Protein AF-A0A960SXM2-F1 (afdb_monomer)

Solvent-accessible surface area (backbone atoms only — not comparable to full-atom values): 32686 Å² total; per-residue (Å²): 139,80,90,76,83,73,73,82,85,77,91,62,81,62,35,50,33,80,50,76,54,92,91,68,93,61,84,80,48,31,73,83,69,79,72,38,35,54,63,48,40,68,76,39,51,70,45,58,74,36,42,82,40,47,77,43,67,72,82,57,34,28,44,58,30,35,32,41,44,50,67,58,75,45,68,78,69,61,62,52,63,90,36,54,43,76,61,91,55,33,47,29,38,29,36,68,35,43,50,81,41,38,48,24,39,31,36,20,74,75,86,75,62,73,44,78,77,39,72,74,41,75,31,54,74,44,79,45,79,48,76,42,78,59,86,54,85,43,48,33,44,31,63,45,69,57,67,82,33,24,58,35,64,41,51,47,27,37,59,53,20,58,73,73,68,38,46,45,73,37,34,32,50,57,66,67,80,50,37,36,38,55,23,56,72,79,66,51,58,44,77,51,76,43,50,88,87,71,64,79,46,44,54,60,53,53,53,48,53,61,67,72,60,74,91,64,100,73,78,71,95,82,69,83,43,29,82,33,43,78,51,66,70,81,58,30,34,37,56,25,58,76,47,51,38,23,49,81,36,53,38,52,30,38,38,39,38,33,31,26,32,29,34,60,74,39,35,79,70,68,36,59,55,40,69,26,71,45,57,36,51,45,34,52,50,0,33,28,36,78,31,23,29,27,44,14,20,41,62,21,18,11,46,51,15,30,42,48,16,42,53,29,82,76,33,42,20,41,37,77,56,68,65,79,56,35,65,50,74,73,77,80,82,81,62,60,58,92,65,32,26,52,49,88,47,52,54,28,54,49,42,48,40,42,77,44,53,29,39,31,33,36,19,28,78,60,24,55,41,42,59,81,62,54,60,42,67,40,43,34,65,69,50,71,38,38,70,50,27,28,53,50,47,56,49,46,53,65,70,32,56,94,41,30,34,37,31,42,46,26,31,66,45,38,36,76,61,29,64,58,52,31,34,75,59,71,40,42,61,94,84,71,66,93,84,87,88,86,62,66,35,96,35,47,44,87,63,43,74,73,58,90,91,56,72,91,41,77,68,50,32,43,55,50,24,37,40,44,31,21,44,35,56,46,24,53,24,49,39,27,38,56,51,32,34,50,72,72,69,46,38,67,30,23,39,38,35,44,34,34,37,15,6,26,73,46,88,72,7,42,73,23,82,39,65,52,0,18,27,16,41,37,34,41,27,32,63,78,34,31,56,57,37,78,34,72,48,62,46,44,37,32,21,48,40,40,24,52,27,56,64,39,66,39,80,72,52,72,85,51,83,30,52,55,47,55,53,40,39,50,61,78,33,76,59,61,85,96,57,74,64,50,68,32,41,36,51,66,56,33,36,34,44,30,42,27,60,70,81,56,77,49,74,48,79,76,48,77,45,89,92,100

pLDDT: mean 77.49, std 17.14, range [23.62, 98.75]

Mean predicted aligned error: 14.3 Å

Foldseek 3Di:
DDDDDDDPDDPFPPFKAKDADPPDDDCPFPVVPPLFGPVLCVVCVVLVVQQQDQQCPLPDGSVVCRNRVHDSNDNPRDFPCVQFDDDPQKTKGKGFADQQWWKWKWKDQPVPDIDTPGDTDRTHGGMDMDMDRNPDNIMIIDITIPQQFQLAAAQHTPVNCVVLVADSNALQRCPQLDGCNLCVVVVHRSNDQDDPPPQSHGPSVLVLLVVLDDPDPDDDSPDQGQQPQQCPLPHGPVNCSVQLFDSNFLAQAEEEAAEAAAFQAAVCLVFWQFHQVLVNVLLQQFEWENAEWFQFLAQALRLLCLFQLHHSVQQQVFHFDDQQAWPPPRPDQPQPCVNGAGDSSGQTNQSNCVSSQAQEEEEDGPRHDRSVSRHHPGYHYACLALVRLLVVLVVSCVVCPPHRYYYHYYHHPPAPPLVVSLVSHVLDDPVDDDDDPDHSASGDLVRGDQPPVDDSDSVSSVSVSSRSRRVNSSSNNSNSNLVSCVVVVNQQNYKYWYKYSWAHPDPCARLHPDSRSIHMIIIIHHTLFDGNHYAHFHAYSSQNSQQVCSNRVHDDHPPSVYHHCSCVRNVVDSYDPPDQWDKHFHRDQFTKIWIDSSPDIDIDGDGGDPPD

Secondary structure (DSSP, 8-state):
-----PPPP--S-------PPTT---TTT-TT-SSS-HHHHHH-HHHHH-TT--SSSSS--HHHHHHHT--TT-TT----GGG-EEETTEEEEEEEE-TT-EEEEEEESSSSSEEEEEEEEE--SEEEEEEEE--SS--EEEEEE-TT--SSSS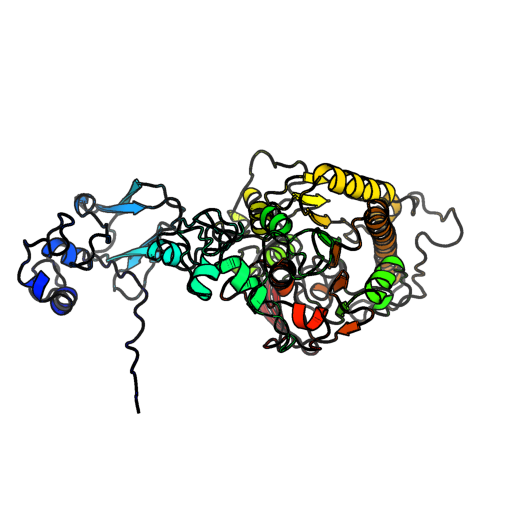S--HHHHHHHT--TT-SSSSSSSS-HHHHHHHT--TT----SSSSSS-HHHHHHHHHH--S-TTS-TT---TT--SSSSSS-HHHHHHHT--TTSS--EEEEEEESS--S--TTTT-TT---HHHHHHHHHSEEETTEE-S-SSHHHHHHHHHHTS-TTTTT--S------S-SSPPS----GGG----TTS--HHHHHHHTT-EEEEES----SSGGG---SEEE----SHHHHHHHHHHHHHHHTTS-EEEEEE--TTSSPHHHHHHHTTS--TTS---SSS-SSS--TTTSPPPTTS---HHHHHHHHHHHHHHHHHHHHHHHHHHHHHHTT-STTEEEEEEESSS-SSTTTTT--SHHHHEE-EEEESTTPPSSEEE-S-EEGGGHHHHHHHHTTPPPPTT-SS---HHHHTTS-SS-TT-S-EEEEE-SSEEEEEEESSS-EEEEEEEEPTT-

Structure (mmCIF, N/CA/C/O backbone):
data_AF-A0A960SXM2-F1
#
_entry.id   AF-A0A960SXM2-F1
#
loop_
_atom_site.group_PDB
_atom_site.id
_atom_site.type_symbol
_atom_site.label_atom_id
_atom_site.label_alt_id
_atom_site.label_comp_id
_atom_site.label_asym_id
_atom_site.label_entity_id
_atom_site.label_seq_id
_atom_site.pdbx_PDB_ins_code
_atom_site.Cartn_x
_atom_site.Cartn_y
_atom_site.Cartn_z
_atom_site.occupancy
_atom_site.B_iso_or_equiv
_atom_site.auth_seq_id
_atom_site.auth_comp_id
_atom_site.auth_asym_id
_atom_site.auth_atom_id
_atom_site.pdbx_PDB_model_num
ATOM 1 N N . MET A 1 1 ? -41.998 -23.818 7.014 1.00 32.19 1 MET A N 1
ATOM 2 C CA . MET A 1 1 ? -42.677 -22.739 7.770 1.00 32.19 1 MET A CA 1
ATOM 3 C C . MET A 1 1 ? -41.564 -21.914 8.394 1.00 32.19 1 MET A C 1
ATOM 5 O O . MET A 1 1 ? -40.797 -22.505 9.127 1.00 32.19 1 MET A O 1
ATOM 9 N N . LYS A 1 2 ? -41.334 -20.640 8.091 1.00 25.70 2 LYS A N 1
ATOM 10 C CA . LYS A 1 2 ? -42.207 -19.586 7.569 1.00 25.70 2 LYS A CA 1
ATOM 11 C C . LYS A 1 2 ? -41.544 -18.882 6.379 1.00 25.70 2 LYS A C 1
ATOM 13 O O . LYS A 1 2 ? -40.343 -18.654 6.379 1.00 25.70 2 LYS A O 1
ATOM 18 N N . THR A 1 3 ? -42.364 -18.576 5.387 1.00 29.44 3 THR A N 1
ATOM 19 C CA . THR A 1 3 ? -42.153 -17.535 4.384 1.00 29.44 3 THR A CA 1
ATOM 20 C C . THR A 1 3 ? -42.198 -16.182 5.091 1.00 29.44 3 THR A C 1
ATOM 22 O O . THR A 1 3 ? -43.218 -15.880 5.706 1.00 29.44 3 THR A O 1
ATOM 25 N N . ASN A 1 4 ? -41.129 -15.394 5.017 1.00 26.31 4 ASN A N 1
ATOM 26 C CA . ASN A 1 4 ? -41.216 -13.954 5.234 1.00 26.31 4 ASN A CA 1
ATOM 27 C C . ASN A 1 4 ? -40.864 -13.293 3.906 1.00 26.31 4 ASN A C 1
ATOM 29 O O . ASN A 1 4 ? -39.702 -13.239 3.508 1.00 26.31 4 ASN A O 1
ATOM 33 N N . ASP A 1 5 ? -41.918 -12.867 3.217 1.00 27.75 5 ASP A N 1
ATOM 34 C CA . ASP A 1 5 ? -41.858 -11.844 2.190 1.00 27.75 5 ASP A CA 1
ATOM 35 C C . ASP A 1 5 ? -41.193 -10.607 2.806 1.00 27.75 5 ASP A C 1
ATOM 37 O O . ASP A 1 5 ? -41.749 -9.976 3.706 1.00 27.75 5 ASP A O 1
ATOM 41 N N . PHE A 1 6 ? -39.989 -10.273 2.350 1.00 23.62 6 PHE A N 1
ATOM 42 C CA . PHE A 1 6 ? -39.491 -8.914 2.511 1.00 23.62 6 PHE A CA 1
ATOM 43 C C . PHE A 1 6 ? -40.302 -8.024 1.559 1.00 23.62 6 PHE A C 1
ATOM 45 O O . PHE A 1 6 ? -40.393 -8.360 0.372 1.00 23.62 6 PHE A O 1
ATOM 52 N N . PRO A 1 7 ? -40.888 -6.901 2.012 1.00 26.48 7 PRO A N 1
ATOM 53 C CA . PRO A 1 7 ? -41.347 -5.890 1.072 1.00 26.48 7 PRO A CA 1
ATOM 54 C C . PRO A 1 7 ? -40.134 -5.373 0.274 1.00 26.48 7 PRO A C 1
ATOM 56 O O . PRO A 1 7 ? -38.997 -5.471 0.755 1.00 26.48 7 PRO A O 1
ATOM 59 N N . PRO A 1 8 ? -40.326 -4.854 -0.952 1.00 26.67 8 PRO A N 1
ATOM 60 C CA . PRO A 1 8 ? -39.230 -4.257 -1.702 1.00 26.67 8 PRO A CA 1
ATOM 61 C C . PRO A 1 8 ? -38.586 -3.168 -0.840 1.00 26.67 8 PRO A C 1
ATOM 63 O O . PRO A 1 8 ? -39.276 -2.279 -0.345 1.00 26.67 8 PRO A O 1
ATOM 66 N N . ARG A 1 9 ? -37.266 -3.271 -0.637 1.00 26.42 9 ARG A N 1
ATOM 67 C CA . ARG A 1 9 ? -36.458 -2.203 -0.044 1.00 26.42 9 ARG A CA 1
ATOM 68 C C . ARG A 1 9 ? -36.768 -0.923 -0.820 1.00 26.42 9 ARG A C 1
ATOM 70 O O . ARG A 1 9 ? -36.553 -0.893 -2.029 1.00 26.42 9 ARG A O 1
ATOM 77 N N . VAL A 1 10 ? -37.272 0.100 -0.141 1.00 27.58 10 VAL A N 1
ATOM 78 C CA . VAL A 1 10 ? -37.297 1.472 -0.652 1.00 27.58 10 VAL A CA 1
ATOM 79 C C . VAL A 1 10 ? -36.160 2.195 0.068 1.00 27.58 10 VAL A C 1
ATOM 81 O O . VAL A 1 10 ? -36.348 2.557 1.225 1.00 27.58 10 VAL A O 1
ATOM 84 N N . PRO A 1 11 ? -34.965 2.356 -0.528 1.00 30.70 11 PRO A N 1
ATOM 85 C CA . PRO A 1 11 ? -33.905 3.139 0.074 1.00 30.70 11 PRO A CA 1
ATOM 86 C C . PRO A 1 11 ? -33.761 4.430 -0.726 1.00 30.70 11 PRO A C 1
ATOM 88 O O . PRO A 1 11 ? -32.870 4.560 -1.551 1.00 30.70 11 PRO A O 1
ATOM 91 N N . HIS A 1 12 ? -34.693 5.352 -0.529 1.00 32.62 12 HIS A N 1
ATOM 92 C CA . HIS A 1 12 ? -34.518 6.758 -0.864 1.00 32.62 12 HIS A CA 1
ATOM 93 C C . HIS A 1 12 ? -35.337 7.517 0.174 1.00 32.62 12 HIS A C 1
ATOM 95 O O . HIS A 1 12 ? -36.533 7.244 0.293 1.00 32.62 12 HIS A O 1
ATOM 101 N N . LEU A 1 13 ? -34.746 8.468 0.905 1.00 35.53 13 LEU A N 1
ATOM 102 C CA . LEU A 1 13 ? -35.568 9.552 1.439 1.00 35.53 13 LEU A CA 1
ATOM 103 C C . LEU A 1 13 ? -36.158 10.246 0.203 1.00 35.53 13 LEU A C 1
ATOM 105 O O . LEU A 1 13 ? -35.467 10.942 -0.548 1.00 35.53 13 LEU A O 1
ATOM 109 N N . LEU A 1 14 ? -37.410 9.920 -0.102 1.00 34.31 14 LEU A N 1
ATOM 110 C CA . LEU A 1 14 ? -38.096 10.361 -1.305 1.00 34.31 14 LEU A CA 1
ATOM 111 C C . LEU A 1 14 ? -38.738 11.710 -0.996 1.00 34.31 14 LEU A C 1
ATOM 113 O O . LEU A 1 14 ? -39.948 11.833 -0.874 1.00 34.31 14 LEU A O 1
ATOM 117 N N . LEU A 1 15 ? -37.895 12.725 -0.841 1.00 41.34 15 LEU A N 1
ATOM 118 C CA . LEU A 1 15 ? -38.335 14.109 -0.777 1.00 41.34 15 LEU A CA 1
ATOM 119 C C . LEU A 1 15 ? -38.744 14.537 -2.182 1.00 41.34 15 LEU A C 1
ATOM 121 O O . LEU A 1 15 ? -37.899 14.872 -3.002 1.00 41.34 15 LEU A O 1
ATOM 125 N N . GLY A 1 16 ? -40.033 14.423 -2.490 1.00 40.47 16 GLY A N 1
ATOM 126 C CA . GLY A 1 16 ? -40.613 14.811 -3.771 1.00 40.47 16 GLY A CA 1
ATOM 127 C C . GLY A 1 16 ? -41.539 16.009 -3.604 1.00 40.47 16 GLY A C 1
ATOM 128 O O . GLY A 1 16 ? -42.641 15.871 -3.090 1.00 40.47 16 GLY A O 1
ATOM 129 N N . MET A 1 17 ? -41.132 17.190 -4.074 1.00 49.53 17 MET A N 1
ATOM 130 C CA . MET A 1 17 ? -42.007 18.375 -4.083 1.00 49.53 17 MET A CA 1
ATOM 131 C C . MET A 1 17 ? -42.798 18.499 -5.394 1.00 49.53 17 MET A C 1
ATOM 133 O O . MET A 1 17 ? -42.221 18.434 -6.480 1.00 49.53 17 MET A O 1
ATOM 137 N N . LEU A 1 18 ? -44.113 18.743 -5.312 1.00 43.00 18 LEU A N 1
ATOM 138 C CA . LEU A 1 18 ? -44.967 19.069 -6.465 1.00 43.00 18 LEU A CA 1
ATOM 139 C C . LEU A 1 18 ? -45.061 20.589 -6.674 1.00 43.00 18 LEU A C 1
ATOM 141 O O . LEU A 1 18 ? -45.765 21.288 -5.950 1.00 43.00 18 LEU A O 1
ATOM 145 N N . CYS A 1 19 ? -44.434 21.113 -7.731 1.00 42.91 19 CYS A N 1
ATOM 146 C CA . CYS A 1 19 ? -44.682 22.482 -8.195 1.00 42.91 19 CYS A CA 1
ATOM 147 C C . CYS A 1 19 ? -45.713 22.495 -9.337 1.00 42.91 19 CYS A C 1
ATOM 149 O O . CYS A 1 19 ? -45.355 22.319 -10.502 1.00 42.91 19 CYS A O 1
ATOM 151 N N . THR A 1 20 ? -46.991 22.762 -9.045 1.00 39.41 20 THR A N 1
ATOM 152 C CA . THR A 1 20 ? -47.999 23.048 -10.088 1.00 39.41 20 THR A CA 1
ATOM 153 C C . THR A 1 20 ? -48.263 24.549 -10.217 1.00 39.41 20 THR A C 1
ATOM 155 O O . THR A 1 20 ? -48.563 25.223 -9.233 1.00 39.41 20 THR A O 1
ATOM 158 N N . LEU A 1 21 ? -48.190 25.085 -11.439 1.00 33.91 21 LEU A N 1
ATOM 159 C CA . LEU A 1 21 ? -48.714 26.414 -11.775 1.00 33.91 21 LEU A CA 1
ATOM 160 C C . LEU A 1 21 ? -50.257 26.385 -11.806 1.00 33.91 21 LEU A C 1
ATOM 162 O O . LEU A 1 21 ? -50.823 25.513 -12.476 1.00 33.91 21 LEU A O 1
ATOM 166 N N . PRO A 1 22 ? -50.973 27.364 -11.223 1.00 33.16 22 PRO A N 1
ATOM 167 C CA . PRO A 1 22 ? -52.336 27.627 -11.659 1.00 33.16 22 PRO A CA 1
ATOM 168 C C . PRO A 1 22 ? -52.279 28.330 -13.036 1.00 33.16 22 PRO A C 1
ATOM 170 O O . PRO A 1 22 ? -51.600 29.353 -13.139 1.00 33.16 22 PRO A O 1
ATOM 173 N N . PRO A 1 23 ? -52.965 27.863 -14.104 1.00 37.94 23 PRO A N 1
ATOM 174 C CA . PRO A 1 23 ? -53.925 26.762 -14.195 1.00 37.94 23 PRO A CA 1
ATOM 175 C C . PRO A 1 23 ? -53.538 25.749 -15.297 1.00 37.94 23 PRO A C 1
ATOM 177 O O . PRO A 1 23 ? -53.960 25.914 -16.440 1.00 37.94 23 PRO A O 1
ATOM 180 N N . LEU A 1 24 ? -52.769 24.691 -15.010 1.00 33.22 24 LEU A N 1
ATOM 181 C CA . LEU A 1 24 ? -52.526 23.621 -16.000 1.00 33.22 24 LEU A CA 1
ATOM 182 C C . LEU A 1 24 ? -52.543 22.210 -15.379 1.00 33.22 24 LEU A C 1
ATOM 184 O O . LEU A 1 24 ? -51.568 21.726 -14.819 1.00 33.22 24 LEU A O 1
ATOM 188 N N . THR A 1 25 ? -53.699 21.566 -15.555 1.00 38.97 25 THR A N 1
ATOM 189 C CA . THR A 1 25 ? -54.072 20.147 -15.387 1.00 38.97 25 THR A CA 1
ATOM 190 C C . THR A 1 25 ? -52.946 19.125 -15.128 1.00 38.97 25 THR A C 1
ATOM 192 O O . THR A 1 25 ? -52.198 18.781 -16.046 1.00 38.97 25 THR A O 1
ATOM 195 N N . THR A 1 26 ? -52.933 18.526 -13.931 1.00 38.06 26 THR A N 1
ATOM 196 C CA . THR A 1 26 ? -52.260 17.254 -13.577 1.00 38.06 26 THR A CA 1
ATOM 197 C C . THR A 1 26 ? -53.247 16.322 -12.871 1.00 38.06 26 THR A C 1
ATOM 199 O O . THR A 1 26 ? -53.246 16.185 -11.657 1.00 38.06 26 THR A O 1
ATOM 202 N N . SER A 1 27 ? -54.123 15.671 -13.628 1.00 41.59 27 SER A N 1
ATOM 203 C CA . SER A 1 27 ? -55.234 14.863 -13.106 1.00 41.59 27 SER A CA 1
ATOM 204 C C . SER A 1 27 ? -54.850 13.436 -12.672 1.00 41.59 27 SER A C 1
ATOM 206 O O . SER A 1 27 ? -55.646 12.525 -12.873 1.00 41.59 27 SER A O 1
ATOM 208 N N . ALA A 1 28 ? -53.636 13.205 -12.158 1.00 45.69 28 ALA A N 1
ATOM 209 C CA . ALA A 1 28 ? -53.182 11.845 -11.820 1.00 45.69 28 ALA A CA 1
ATOM 210 C C . ALA A 1 28 ? -52.532 11.670 -10.437 1.00 45.69 28 ALA A C 1
ATOM 212 O O . ALA A 1 28 ? -52.445 10.532 -9.993 1.00 45.69 28 ALA A O 1
ATOM 213 N N . LEU A 1 29 ? -52.068 12.740 -9.779 1.00 53.41 29 LEU A N 1
ATOM 214 C CA . LEU A 1 29 ? -51.372 12.634 -8.484 1.00 53.41 29 LEU A CA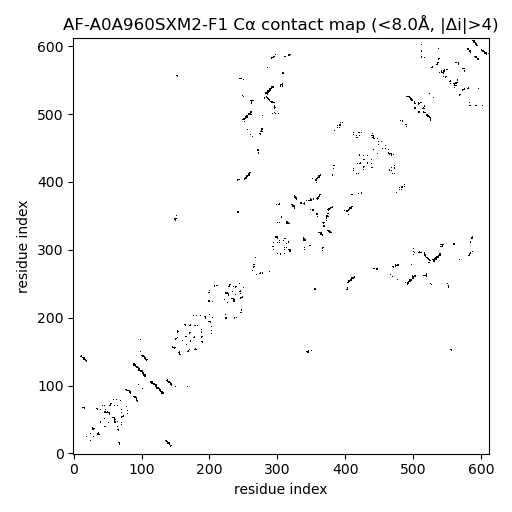 1
ATOM 215 C C . LEU A 1 29 ? -51.899 13.578 -7.400 1.00 53.41 29 LEU A C 1
ATOM 217 O O . LEU A 1 29 ? -51.540 13.374 -6.258 1.00 53.41 29 LEU A O 1
ATOM 221 N N . ASP A 1 30 ? -52.701 14.584 -7.738 1.00 58.34 30 ASP A N 1
ATOM 222 C CA . ASP A 1 30 ? -53.496 15.400 -6.807 1.00 58.34 30 ASP A CA 1
ATOM 223 C C . ASP A 1 30 ? -54.840 15.622 -7.513 1.00 58.34 30 ASP A C 1
ATOM 225 O O . ASP A 1 30 ? -55.109 16.651 -8.141 1.00 58.34 30 ASP A O 1
ATOM 229 N N . ALA A 1 31 ? -55.631 14.553 -7.581 1.00 56.94 31 ALA A N 1
ATOM 230 C CA . ALA A 1 31 ? -56.890 14.521 -8.307 1.00 56.94 31 ALA A CA 1
ATOM 231 C C . ALA A 1 31 ? -57.928 15.457 -7.677 1.00 56.94 31 ALA A C 1
ATOM 233 O O . ALA A 1 31 ? -58.861 15.890 -8.362 1.00 56.94 31 ALA A O 1
ATOM 234 N N . ASN A 1 32 ? -57.770 15.766 -6.387 1.00 67.81 32 ASN A N 1
ATOM 235 C CA . ASN A 1 32 ? -58.666 16.625 -5.626 1.00 67.81 32 ASN A CA 1
ATOM 236 C C . ASN A 1 32 ? -58.241 18.118 -5.635 1.00 67.81 32 ASN A C 1
ATOM 238 O O . ASN A 1 32 ? -59.036 18.974 -5.236 1.00 67.81 32 ASN A O 1
ATOM 242 N N . ALA A 1 33 ? -57.060 18.427 -6.186 1.00 58.50 33 ALA A N 1
ATOM 243 C CA . ALA A 1 33 ? -56.467 19.755 -6.336 1.00 58.50 33 ALA A CA 1
ATOM 244 C C . ALA A 1 33 ? -56.294 20.515 -5.008 1.00 58.50 33 ALA A C 1
ATOM 246 O O . ALA A 1 33 ? -56.478 21.739 -4.962 1.00 58.50 33 ALA A O 1
ATOM 247 N N . ASN A 1 34 ? -55.980 19.806 -3.922 1.00 64.25 34 ASN A N 1
ATOM 248 C CA . ASN A 1 34 ? -55.794 20.400 -2.598 1.00 64.25 34 ASN A CA 1
ATOM 249 C C . ASN A 1 34 ? -54.338 20.801 -2.296 1.00 64.25 34 ASN A C 1
ATOM 251 O O . ASN A 1 34 ? -54.089 21.400 -1.244 1.00 64.25 34 ASN A O 1
ATOM 255 N N . GLY A 1 35 ? -53.405 20.538 -3.217 1.00 59.56 35 GLY A N 1
ATOM 256 C CA . GLY A 1 35 ? -51.986 20.857 -3.076 1.00 59.56 35 GLY A CA 1
ATOM 257 C C . GLY A 1 35 ? -51.164 19.795 -2.340 1.00 59.56 35 GLY A C 1
ATOM 258 O O . GLY A 1 35 ? -50.014 20.072 -2.006 1.00 59.56 35 GLY A O 1
ATOM 259 N N . VAL A 1 36 ? -51.727 18.611 -2.087 1.00 63.69 36 VAL A N 1
ATOM 260 C CA . VAL A 1 36 ? -51.071 17.427 -1.515 1.00 63.69 36 VAL A CA 1
ATOM 261 C C . VAL A 1 36 ? -51.289 16.262 -2.474 1.00 63.69 36 VAL A C 1
ATOM 263 O O . VAL A 1 36 ? -52.330 16.161 -3.115 1.00 63.69 36 VAL A O 1
ATOM 266 N N . SER A 1 37 ? -50.301 15.377 -2.619 1.00 66.44 37 SER A N 1
ATOM 267 C CA . SER A 1 37 ? -50.484 14.245 -3.529 1.00 66.44 37 SER A CA 1
ATOM 268 C C . SER A 1 37 ? -51.431 13.185 -2.950 1.00 66.44 37 SER A C 1
ATOM 270 O O . SER A 1 37 ? -51.274 12.794 -1.793 1.00 66.44 37 SER A O 1
ATOM 272 N N . ASP A 1 38 ? -52.320 12.627 -3.776 1.00 67.44 38 ASP A N 1
ATOM 273 C CA . ASP A 1 38 ? -53.196 11.494 -3.446 1.00 67.44 38 ASP A CA 1
ATOM 274 C C . ASP A 1 38 ? -52.383 10.268 -2.966 1.00 67.44 38 ASP A C 1
ATOM 276 O O . ASP A 1 38 ? -52.887 9.415 -2.236 1.00 67.44 38 ASP A O 1
ATOM 280 N N . VAL A 1 39 ? -51.111 10.159 -3.381 1.00 65.94 39 VAL A N 1
ATOM 281 C CA . VAL A 1 39 ? -50.191 9.094 -2.946 1.00 65.94 39 VAL A CA 1
ATOM 282 C C . VAL A 1 39 ? -49.786 9.281 -1.486 1.00 65.94 39 VAL A C 1
ATOM 284 O O . VAL A 1 39 ? -49.876 8.334 -0.709 1.00 65.94 39 VAL A O 1
ATOM 287 N N . TRP A 1 40 ? -49.389 10.492 -1.094 1.00 75.69 40 TRP A N 1
ATOM 288 C CA . TRP A 1 40 ? -49.070 10.801 0.302 1.00 75.69 40 TRP A CA 1
ATOM 289 C C . TRP A 1 40 ? -50.313 10.675 1.194 1.00 75.69 40 TRP A C 1
ATOM 291 O O . TRP A 1 40 ? -50.245 10.083 2.268 1.00 75.69 40 TRP A O 1
ATOM 301 N N . GLU A 1 41 ? -51.480 11.121 0.713 1.00 77.62 41 GLU A N 1
ATOM 302 C CA . GLU A 1 41 ? -52.757 10.939 1.420 1.00 77.62 41 GLU A CA 1
ATOM 303 C C . GLU A 1 41 ? -53.099 9.459 1.661 1.00 77.62 41 GLU A C 1
ATOM 305 O O . GLU A 1 41 ? -53.673 9.113 2.695 1.00 77.62 41 GLU A O 1
ATOM 310 N N . ALA A 1 42 ? -52.738 8.574 0.726 1.00 76.19 42 ALA A N 1
ATOM 311 C CA . ALA A 1 42 ? -52.927 7.134 0.871 1.00 76.19 42 ALA A CA 1
ATOM 312 C C . ALA A 1 42 ? -51.934 6.488 1.852 1.00 76.19 42 ALA A C 1
ATOM 314 O O . ALA A 1 42 ? -52.297 5.518 2.522 1.00 76.19 42 ALA A O 1
ATOM 315 N N . LEU A 1 43 ? -50.703 7.002 1.934 1.00 74.94 43 LEU A N 1
ATOM 316 C CA . LEU A 1 43 ? -49.664 6.508 2.845 1.00 74.94 43 LEU A CA 1
ATOM 317 C C . LEU A 1 43 ? -49.905 6.959 4.292 1.00 74.94 43 LEU A C 1
ATOM 319 O O . LEU A 1 43 ? -49.757 6.152 5.208 1.00 74.94 43 LEU A O 1
ATOM 323 N N . HIS A 1 44 ? -50.366 8.198 4.491 1.00 81.19 44 HIS A N 1
ATOM 324 C CA . HIS A 1 44 ? -50.589 8.792 5.813 1.00 81.19 44 HIS A CA 1
ATOM 325 C C . HIS A 1 44 ? -52.047 9.250 6.008 1.00 81.19 44 HIS A C 1
ATOM 327 O O . HIS A 1 44 ? -52.320 10.432 6.235 1.00 81.19 44 HIS A O 1
ATOM 333 N N . PRO A 1 45 ? -53.031 8.330 5.969 1.00 83.50 45 PRO A N 1
ATOM 334 C CA . PRO A 1 45 ? -54.452 8.683 5.966 1.00 83.50 45 PRO A CA 1
ATOM 335 C C . PRO A 1 45 ? -54.906 9.386 7.254 1.00 83.50 45 PRO A C 1
ATOM 337 O O . PRO A 1 45 ? -55.823 10.209 7.225 1.00 83.50 45 PRO A O 1
ATOM 340 N N . ALA A 1 46 ? -54.267 9.085 8.390 1.00 83.25 46 ALA A N 1
ATOM 341 C CA . ALA A 1 46 ? -54.542 9.752 9.660 1.00 83.25 46 ALA A CA 1
ATOM 342 C C . ALA A 1 46 ? -54.088 11.221 9.624 1.00 83.25 46 ALA A C 1
ATOM 344 O O . ALA A 1 46 ? -54.901 12.109 9.892 1.00 83.25 46 ALA A O 1
ATOM 345 N N . ALA A 1 47 ? -52.846 11.476 9.203 1.00 83.12 47 ALA A N 1
ATOM 346 C CA . ALA A 1 47 ? -52.297 12.822 9.067 1.00 83.12 47 ALA A CA 1
ATOM 347 C C . ALA A 1 47 ? -53.069 13.641 8.015 1.00 83.12 47 ALA A C 1
ATOM 349 O O . ALA A 1 47 ? -53.476 14.776 8.279 1.00 83.12 47 ALA A O 1
ATOM 350 N N . ALA A 1 48 ? -53.403 13.027 6.873 1.00 81.38 48 ALA A N 1
ATOM 351 C CA . ALA A 1 48 ? -54.212 13.632 5.813 1.00 81.38 48 ALA A CA 1
ATOM 352 C C . ALA A 1 48 ? -55.631 14.021 6.274 1.00 81.38 48 ALA A C 1
ATOM 354 O O . ALA A 1 48 ? -56.190 15.019 5.815 1.00 81.38 48 ALA A O 1
ATOM 355 N N . SER A 1 49 ? -56.215 13.279 7.223 1.00 83.62 49 SER A N 1
ATOM 356 C CA . SER A 1 49 ? -57.526 13.603 7.807 1.00 83.62 49 SER A CA 1
ATOM 357 C C . SER A 1 49 ? -57.495 14.781 8.795 1.00 83.62 49 SER A C 1
ATOM 359 O O . SER A 1 49 ? -58.540 15.370 9.089 1.00 83.62 49 SER A O 1
ATOM 361 N N . ALA A 1 50 ? -56.303 15.164 9.264 1.00 87.81 50 ALA A N 1
ATOM 362 C CA . ALA A 1 50 ? -56.057 16.269 10.184 1.00 87.81 50 ALA A CA 1
ATOM 363 C C . ALA A 1 50 ? -55.004 17.242 9.610 1.00 87.81 50 ALA A C 1
ATOM 365 O O . ALA A 1 50 ? -53.947 17.426 10.201 1.00 87.81 50 ALA A O 1
ATOM 366 N N . PRO A 1 51 ? -55.280 17.934 8.488 1.00 77.69 51 PRO A N 1
ATOM 367 C CA . PRO A 1 51 ? -54.275 18.704 7.740 1.00 77.69 51 PRO A CA 1
ATOM 368 C C . PRO A 1 51 ? -53.663 19.899 8.494 1.00 77.69 51 PRO A C 1
ATOM 370 O O . PRO A 1 51 ? -52.676 20.464 8.034 1.00 77.69 51 PRO A O 1
ATOM 373 N N . ALA A 1 52 ? -54.270 20.327 9.603 1.00 84.00 52 ALA A N 1
ATOM 374 C CA . ALA A 1 52 ? -53.755 21.385 10.476 1.00 84.00 52 ALA A CA 1
ATOM 375 C C . ALA A 1 52 ? -53.142 20.846 11.784 1.00 84.00 52 ALA A C 1
ATOM 377 O O . ALA A 1 52 ? -52.780 21.647 12.641 1.00 84.00 52 ALA A O 1
ATOM 378 N N . GLY A 1 53 ? -53.111 19.521 11.961 1.00 84.56 53 GLY A N 1
ATOM 379 C CA . GLY A 1 53 ? -52.373 18.863 13.035 1.00 84.56 53 GLY A CA 1
ATOM 380 C C . GLY A 1 53 ? -50.873 18.890 12.765 1.00 84.56 53 GLY A C 1
ATOM 381 O O . GLY A 1 53 ? -50.466 19.284 11.678 1.00 84.56 53 GLY A O 1
ATOM 382 N N . ASP A 1 54 ? -50.116 18.499 13.774 1.00 83.19 54 ASP A N 1
ATOM 383 C CA . ASP A 1 54 ? -48.657 18.425 13.838 1.00 83.19 54 ASP A CA 1
ATOM 384 C C . ASP A 1 54 ? -48.396 17.129 14.615 1.00 83.19 54 ASP A C 1
ATOM 386 O O . ASP A 1 54 ? -48.672 17.062 15.820 1.00 83.19 54 ASP A O 1
ATOM 390 N N . ASN A 1 55 ? -48.155 16.046 13.878 1.00 84.94 55 ASN A N 1
ATOM 391 C CA . ASN A 1 55 ? -48.240 14.684 14.402 1.00 84.94 55 ASN A CA 1
ATOM 392 C C . ASN A 1 55 ? -46.986 14.289 15.198 1.00 84.94 55 ASN A C 1
ATOM 394 O O . ASN A 1 55 ? -47.110 13.616 16.226 1.00 84.94 55 ASN A O 1
ATOM 398 N N . ASP A 1 56 ? -45.817 14.739 14.758 1.00 76.12 56 ASP A N 1
ATOM 399 C CA . ASP A 1 56 ? -44.517 14.493 15.379 1.00 76.12 56 ASP A CA 1
ATOM 400 C C . ASP A 1 56 ? -44.097 15.603 16.365 1.00 76.12 56 ASP A C 1
ATOM 402 O O . ASP A 1 56 ? -43.220 15.388 17.207 1.00 76.12 56 ASP A O 1
ATOM 406 N N . GLY A 1 57 ? -44.779 16.753 16.344 1.00 76.69 57 GLY A N 1
ATOM 407 C CA . GLY A 1 57 ? -44.542 17.871 17.250 1.00 76.69 57 GLY A CA 1
ATOM 408 C C . GLY A 1 57 ? -43.367 18.756 16.837 1.00 76.69 57 GLY A C 1
ATOM 409 O O . GLY A 1 57 ? -42.832 19.474 17.693 1.00 76.69 57 GLY A O 1
ATOM 410 N N . ASP A 1 58 ? -42.944 18.705 15.571 1.00 67.62 58 ASP A N 1
ATOM 411 C CA . ASP A 1 58 ? -41.840 19.507 15.036 1.00 67.62 58 ASP A CA 1
ATOM 412 C C . ASP A 1 58 ? -42.249 20.967 14.718 1.00 67.62 58 ASP A C 1
ATOM 414 O O . ASP A 1 58 ? -41.398 21.832 14.464 1.00 67.62 58 ASP A O 1
ATOM 418 N N . GLY A 1 59 ? -43.550 21.273 14.811 1.00 72.00 59 GLY A N 1
ATOM 419 C CA . GLY A 1 59 ? -44.134 22.584 14.533 1.00 72.00 59 GLY A CA 1
ATOM 420 C C . GLY A 1 59 ? -44.602 22.777 13.086 1.00 72.00 59 GLY A C 1
ATOM 421 O O . GLY A 1 59 ? -45.030 23.885 12.728 1.00 72.00 59 GLY A O 1
ATOM 422 N N . VAL A 1 60 ? -44.541 21.743 12.244 1.00 69.06 60 VAL A N 1
ATOM 423 C CA . VAL A 1 60 ? -44.991 21.725 10.851 1.00 69.06 60 VAL A CA 1
ATOM 424 C C . VAL A 1 60 ? -46.350 21.032 10.759 1.00 69.06 60 VAL A C 1
ATOM 426 O O . VAL A 1 60 ? -46.631 20.020 11.378 1.00 69.06 60 VAL A O 1
ATOM 429 N N . THR A 1 61 ? -47.271 21.609 9.983 1.00 78.75 61 THR A N 1
ATOM 430 C CA . THR A 1 61 ? -48.599 20.998 9.843 1.00 78.75 61 THR A CA 1
ATOM 431 C C . THR A 1 61 ? -48.568 19.810 8.883 1.00 78.75 61 THR A C 1
ATOM 433 O O . THR A 1 61 ? -48.001 19.962 7.800 1.00 78.75 61 THR A O 1
ATOM 436 N N . ASN A 1 62 ? -49.361 18.772 9.142 1.00 79.38 62 ASN A N 1
ATOM 437 C CA . ASN A 1 62 ? -49.550 17.589 8.289 1.00 79.38 62 ASN A CA 1
ATOM 438 C C . ASN A 1 62 ? -49.790 17.904 6.797 1.00 79.38 62 ASN A C 1
ATOM 440 O O . ASN A 1 62 ? -49.321 17.202 5.906 1.00 79.38 62 ASN A O 1
ATOM 444 N N . ARG A 1 63 ? -50.510 18.991 6.469 1.00 75.75 63 ARG A N 1
ATOM 445 C CA . ARG A 1 63 ? -50.686 19.429 5.066 1.00 75.75 63 ARG A CA 1
ATOM 446 C C . ARG A 1 63 ? -49.362 19.809 4.400 1.00 75.75 63 ARG A C 1
ATOM 448 O O . ARG A 1 63 ? -49.185 19.615 3.202 1.00 75.75 63 ARG A O 1
ATOM 455 N N . ARG A 1 64 ? -48.484 20.453 5.157 1.00 70.06 64 ARG A N 1
ATOM 456 C CA . ARG A 1 64 ? -47.202 20.977 4.688 1.00 70.06 64 ARG A CA 1
ATOM 457 C C . ARG A 1 64 ? -46.188 19.850 4.539 1.00 70.06 64 ARG A C 1
ATOM 459 O O . ARG A 1 64 ? -45.462 19.849 3.552 1.00 70.06 64 ARG A O 1
ATOM 466 N N . GLU A 1 65 ? -46.235 18.871 5.432 1.00 71.38 65 GLU A N 1
ATOM 467 C CA . GLU A 1 65 ? -45.497 17.612 5.312 1.00 71.38 65 GLU A CA 1
ATOM 468 C C . GLU A 1 65 ? -45.916 16.840 4.063 1.00 71.38 65 GLU A C 1
ATOM 470 O O . GLU A 1 65 ? -45.077 16.481 3.241 1.00 71.38 65 GLU A O 1
ATOM 475 N N . GLY A 1 66 ? -47.225 16.725 3.812 1.00 70.38 66 GLY A N 1
ATOM 476 C CA . GLY A 1 66 ? -47.732 16.091 2.594 1.00 70.38 66 GLY A CA 1
ATOM 477 C C . GLY A 1 66 ? -47.408 16.822 1.294 1.00 70.38 66 GLY A C 1
ATOM 478 O O . GLY A 1 66 ? -47.276 16.190 0.245 1.00 70.38 66 GLY A O 1
ATOM 479 N N . ALA A 1 67 ? -47.219 18.141 1.345 1.00 66.12 67 ALA A N 1
ATOM 480 C CA . ALA A 1 67 ? -46.703 18.904 0.210 1.00 66.12 67 ALA A CA 1
ATOM 481 C C . ALA A 1 67 ? -45.194 18.673 -0.024 1.00 66.12 67 ALA A C 1
ATOM 483 O O . ALA A 1 67 ? -44.726 18.811 -1.156 1.00 66.12 67 ALA A O 1
ATOM 484 N N . CYS A 1 68 ? -44.447 18.318 1.028 1.00 62.06 68 CYS A N 1
ATOM 485 C CA . CYS A 1 68 ? -43.000 18.074 0.996 1.00 62.06 68 CYS A CA 1
ATOM 486 C C . CYS A 1 68 ? -42.621 16.588 0.938 1.00 62.06 68 CYS A C 1
ATOM 488 O O . CYS A 1 68 ? -41.437 16.285 0.818 1.00 62.06 68 CYS A O 1
ATOM 490 N N . TRP A 1 69 ? -43.606 15.685 1.002 1.00 65.56 69 TRP A N 1
ATOM 491 C CA . TRP A 1 69 ? -43.406 14.237 1.104 1.00 65.56 69 TRP A CA 1
ATOM 492 C C . TRP A 1 69 ? -42.537 13.822 2.304 1.00 65.56 69 TRP A C 1
ATOM 494 O O . TRP A 1 69 ? -41.738 12.893 2.207 1.00 65.56 69 TRP A O 1
ATOM 504 N N . THR A 1 70 ? -42.693 14.502 3.441 1.00 63.50 70 THR A N 1
ATOM 505 C CA . THR A 1 70 ? -42.054 14.100 4.705 1.00 63.50 70 THR A CA 1
ATOM 506 C C . THR A 1 70 ? -42.949 13.140 5.491 1.00 63.50 70 THR A C 1
ATOM 508 O O . THR A 1 70 ? -44.168 13.112 5.280 1.00 63.50 70 THR A O 1
ATOM 511 N N . ASP A 1 71 ? -42.331 12.302 6.330 1.00 68.25 71 ASP A N 1
ATOM 512 C CA . ASP A 1 71 ? -43.041 11.385 7.227 1.00 68.25 71 ASP A CA 1
ATOM 513 C C . ASP A 1 71 ? -43.622 12.191 8.402 1.00 68.25 71 ASP A C 1
ATOM 515 O O . ASP A 1 71 ? -42.839 12.807 9.119 1.00 68.25 71 ASP A O 1
ATOM 519 N N . PRO A 1 72 ? -44.953 12.207 8.599 1.00 69.62 72 PRO A N 1
ATOM 520 C CA . PRO A 1 72 ? -45.605 12.987 9.646 1.00 69.62 72 PRO A CA 1
ATOM 521 C C . PRO A 1 72 ? -45.335 12.508 11.076 1.00 69.62 72 PRO A C 1
ATOM 523 O O . PRO A 1 72 ? -45.814 13.136 12.013 1.00 69.62 72 PRO A O 1
ATOM 526 N N . ASP A 1 73 ? -44.646 11.379 11.266 1.00 73.62 73 ASP A N 1
ATOM 527 C CA . ASP A 1 73 ? -44.332 10.837 12.591 1.00 73.62 73 ASP A CA 1
ATOM 528 C C . ASP A 1 73 ? -42.816 10.923 12.933 1.00 73.62 73 ASP A C 1
ATOM 530 O O . ASP A 1 73 ? -42.384 10.357 13.943 1.00 73.62 73 ASP A O 1
ATOM 534 N N . ASP A 1 74 ? -42.000 11.622 12.126 1.00 66.31 74 ASP A N 1
ATOM 535 C CA . ASP A 1 74 ? -40.538 11.735 12.291 1.00 66.31 74 ASP A CA 1
ATOM 536 C C . ASP A 1 74 ? -40.051 13.165 12.595 1.00 66.31 74 ASP A C 1
ATOM 538 O O . ASP A 1 74 ? -39.666 13.920 11.698 1.00 66.31 74 ASP A O 1
ATOM 542 N N . ALA A 1 75 ? -39.876 13.457 13.888 1.00 60.09 75 ALA A N 1
ATOM 543 C CA . ALA A 1 75 ? -39.373 14.742 14.388 1.00 60.09 75 ALA A CA 1
ATOM 544 C C . ALA A 1 75 ? -37.951 15.127 13.900 1.00 60.09 75 ALA A C 1
ATOM 546 O O . ALA A 1 75 ? -37.472 16.231 14.181 1.00 60.09 75 ALA A O 1
ATOM 547 N N . GLY A 1 76 ? -37.229 14.217 13.229 1.00 52.00 76 GLY A N 1
ATOM 548 C CA . GLY A 1 76 ? -35.899 14.435 12.653 1.00 52.00 76 GLY A CA 1
ATOM 549 C C . GLY A 1 76 ? -35.885 14.794 11.161 1.00 52.00 76 GLY A C 1
ATOM 550 O O . GLY A 1 76 ? -34.830 15.189 10.644 1.00 52.00 76 GLY A O 1
ATOM 551 N N . SER A 1 77 ? -37.018 14.696 10.458 1.00 52.47 77 SER A N 1
ATOM 552 C CA . SER A 1 77 ? -37.139 14.953 9.016 1.00 52.47 77 SER A CA 1
ATOM 553 C C . SER A 1 77 ? -37.171 16.458 8.695 1.00 52.47 77 SER A C 1
ATOM 555 O O . SER A 1 77 ? -38.148 17.015 8.204 1.00 52.47 77 SER A O 1
ATOM 557 N N . ALA A 1 78 ? -36.064 17.162 8.946 1.00 49.03 78 ALA A N 1
ATOM 558 C CA . ALA A 1 78 ? -35.988 18.618 8.822 1.00 49.03 78 ALA A CA 1
ATOM 559 C C . ALA A 1 78 ? -35.913 19.127 7.361 1.00 49.03 78 ALA A C 1
ATOM 561 O O . ALA A 1 78 ? -34.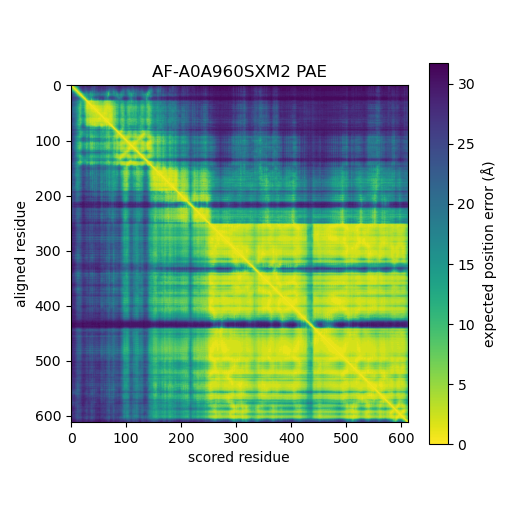869 19.605 6.907 1.00 49.03 78 ALA A O 1
ATOM 562 N N . LEU A 1 79 ? -37.043 19.144 6.644 1.00 49.41 79 LEU A N 1
ATOM 563 C CA . LEU A 1 79 ? -37.322 20.244 5.712 1.00 49.41 79 LEU A CA 1
ATOM 564 C C . LEU A 1 79 ? -38.255 21.243 6.373 1.00 49.41 79 LEU A C 1
ATOM 566 O O . LEU A 1 79 ? -39.481 21.168 6.283 1.00 49.41 79 LEU A O 1
ATOM 570 N N . ARG A 1 80 ? -37.652 22.255 6.996 1.00 48.78 80 ARG A N 1
ATOM 571 C CA . ARG A 1 80 ? -38.408 23.388 7.516 1.00 48.78 80 ARG A CA 1
ATOM 572 C C . ARG A 1 80 ? -38.969 24.172 6.350 1.00 48.78 80 ARG A C 1
ATOM 574 O O . ARG A 1 80 ? -38.297 24.923 5.651 1.00 48.78 80 ARG A O 1
ATOM 581 N N . THR A 1 81 ? -40.261 24.024 6.174 1.00 43.22 81 THR A N 1
ATOM 582 C CA . THR A 1 81 ? -41.032 24.671 5.122 1.00 43.22 81 THR A CA 1
ATOM 583 C C . THR A 1 81 ? -41.009 26.208 5.171 1.00 43.22 81 THR A C 1
ATOM 585 O O . THR A 1 81 ? -41.431 26.839 4.203 1.00 43.22 81 THR A O 1
ATOM 588 N N . GLU A 1 82 ? -40.508 26.842 6.242 1.00 44.34 82 GLU A N 1
ATOM 589 C CA . GLU A 1 82 ? -40.153 28.277 6.267 1.00 44.34 82 GLU A CA 1
ATOM 590 C C . GLU A 1 82 ? -39.122 28.663 5.190 1.00 44.34 82 GLU A C 1
ATOM 592 O O . GLU A 1 82 ? -39.113 29.804 4.727 1.00 44.34 82 GLU A O 1
ATOM 597 N N . GLY A 1 83 ? -38.306 27.702 4.749 1.00 49.97 83 GLY A N 1
ATOM 598 C CA . GLY A 1 83 ? -37.349 27.864 3.662 1.00 49.97 83 GLY A CA 1
ATOM 599 C C . GLY A 1 83 ? -37.936 27.709 2.264 1.00 49.97 83 GLY A C 1
ATOM 600 O O . GLY A 1 83 ? -37.299 28.127 1.302 1.00 49.97 83 GLY A O 1
ATOM 601 N N . PHE A 1 84 ? -39.139 27.131 2.118 1.00 50.38 84 PHE A N 1
ATOM 602 C CA . PHE A 1 84 ? -39.759 27.033 0.799 1.00 50.38 84 PHE A CA 1
ATOM 603 C C . PHE A 1 84 ? -40.418 28.357 0.415 1.00 50.38 84 PHE A C 1
ATOM 605 O O . PHE A 1 84 ? -41.468 28.726 0.948 1.00 50.38 84 PHE A O 1
ATOM 612 N N . GLN A 1 85 ? -39.813 29.070 -0.531 1.00 56.25 85 GLN A N 1
ATOM 613 C CA . GLN A 1 85 ? -40.316 30.349 -1.020 1.00 56.25 85 GLN A CA 1
ATOM 614 C C . GLN A 1 85 ? -40.428 30.325 -2.536 1.00 56.25 85 GLN A C 1
ATOM 616 O O . GLN A 1 85 ? -39.455 30.077 -3.241 1.00 56.25 85 GLN A O 1
ATOM 621 N N . ARG A 1 86 ? -41.615 30.649 -3.054 1.00 52.88 86 ARG A N 1
ATOM 622 C CA . ARG A 1 86 ? -41.805 30.878 -4.486 1.00 52.88 86 ARG A CA 1
ATOM 623 C C . ARG A 1 86 ? -41.981 32.363 -4.768 1.00 52.88 86 ARG A C 1
ATOM 625 O O . ARG A 1 86 ? -42.942 32.974 -4.304 1.00 52.88 86 ARG A O 1
ATOM 632 N N . SER A 1 87 ? -41.083 32.929 -5.570 1.00 57.06 87 SER A N 1
ATOM 633 C CA . SER A 1 87 ? -41.142 34.323 -6.021 1.00 57.06 87 SER A CA 1
ATOM 634 C C . SER A 1 87 ? -41.044 34.376 -7.545 1.00 57.06 87 SER A C 1
ATOM 636 O O . SER A 1 87 ? -39.970 34.269 -8.134 1.00 57.06 87 SER A O 1
ATOM 638 N N . GLY A 1 88 ? -42.194 34.489 -8.216 1.00 65.75 88 GLY A N 1
ATOM 639 C CA . GLY A 1 88 ? -42.263 34.403 -9.677 1.00 65.75 88 GLY A CA 1
ATOM 640 C C . GLY A 1 88 ? -41.863 33.014 -10.187 1.00 65.75 88 GLY A C 1
ATOM 641 O O . GLY A 1 88 ? -42.520 32.027 -9.856 1.00 65.75 88 GLY A O 1
ATOM 642 N N . ASN A 1 89 ? -40.793 32.952 -10.986 1.00 64.69 89 ASN A N 1
ATOM 643 C CA . ASN A 1 89 ? -40.236 31.707 -11.532 1.00 64.69 89 ASN A CA 1
ATOM 644 C C . ASN A 1 89 ? -39.116 31.123 -10.654 1.00 64.69 89 ASN A C 1
ATOM 646 O O . ASN A 1 89 ? -38.438 30.202 -11.085 1.00 64.69 89 ASN A O 1
ATOM 650 N N . LEU A 1 90 ? -38.862 31.678 -9.468 1.00 58.59 90 LEU A N 1
ATOM 651 C CA . LEU A 1 90 ? -37.865 31.144 -8.546 1.00 58.59 90 LEU A CA 1
ATOM 652 C C . LEU A 1 90 ? -38.554 30.298 -7.485 1.00 58.59 90 LEU A C 1
ATOM 654 O O . LEU A 1 90 ? -39.473 30.789 -6.823 1.00 58.59 90 LEU A O 1
ATOM 658 N N . SER A 1 91 ? -38.078 29.069 -7.326 1.00 66.50 91 SER A N 1
ATOM 659 C CA . SER A 1 91 ? -38.425 28.176 -6.224 1.00 66.50 91 SER A CA 1
ATOM 660 C C . SER A 1 91 ? -37.195 28.031 -5.329 1.00 66.50 91 SER A C 1
ATOM 662 O O . SER A 1 91 ? -36.153 27.551 -5.773 1.00 66.50 91 SER A O 1
ATOM 664 N N . GLY A 1 92 ? -37.292 28.516 -4.094 1.00 62.62 92 GLY A N 1
ATOM 665 C CA . GLY A 1 92 ? -36.280 28.360 -3.055 1.00 62.62 92 GLY A CA 1
ATOM 666 C C . GLY A 1 92 ? -36.707 27.309 -2.040 1.00 62.62 92 GLY A C 1
ATOM 667 O O . GLY A 1 92 ? -37.903 27.186 -1.793 1.00 62.62 92 GLY A O 1
ATOM 668 N N . PHE A 1 93 ? -35.765 26.562 -1.472 1.00 67.88 93 PHE A N 1
ATOM 669 C CA . PHE A 1 93 ? -35.976 25.700 -0.307 1.00 67.88 93 PHE A CA 1
ATOM 670 C C . PHE A 1 93 ? -34.754 25.727 0.609 1.00 67.88 93 PHE A C 1
ATOM 672 O O . PHE A 1 93 ? -33.626 25.913 0.149 1.00 67.88 93 PHE A O 1
ATOM 679 N N . THR A 1 94 ? -34.989 25.499 1.899 1.00 65.31 94 THR A N 1
ATOM 680 C CA . THR A 1 94 ? -33.935 25.400 2.909 1.00 65.31 94 THR A CA 1
ATOM 681 C C . THR A 1 94 ? -33.988 24.032 3.563 1.00 65.31 94 THR A C 1
ATOM 683 O O . THR A 1 94 ? -35.070 23.554 3.908 1.00 65.31 94 THR A O 1
ATOM 686 N N . PHE A 1 95 ? -32.830 23.410 3.740 1.00 66.50 95 PHE A N 1
ATOM 687 C CA . PHE A 1 95 ? -32.687 22.164 4.484 1.00 66.50 95 PHE A CA 1
ATOM 688 C C . PHE A 1 95 ? -31.453 22.228 5.375 1.00 66.50 95 PHE A C 1
ATOM 690 O O . PHE A 1 95 ? -30.519 22.985 5.104 1.00 66.50 95 PHE A O 1
ATOM 697 N N . GLN A 1 96 ? -31.470 21.457 6.457 1.00 65.88 96 GLN A N 1
ATOM 698 C CA . GLN A 1 96 ? -30.350 21.414 7.382 1.00 65.88 96 GLN A CA 1
ATOM 699 C C . GLN A 1 96 ? -29.239 20.531 6.803 1.00 65.88 96 GLN A C 1
ATOM 701 O O . GLN A 1 96 ? -29.442 19.334 6.596 1.00 65.88 96 GLN A O 1
ATOM 706 N N . GLU A 1 97 ? -28.071 21.122 6.568 1.00 63.28 97 GLU A N 1
ATOM 707 C CA . GLU A 1 97 ? -26.844 20.391 6.267 1.00 63.28 97 GLU A CA 1
ATOM 708 C C . GLU A 1 97 ? -26.130 20.029 7.577 1.00 63.28 97 GLU A C 1
ATOM 710 O O . GLU A 1 97 ? -26.168 20.759 8.576 1.00 63.28 97 GLU A O 1
ATOM 715 N N . ARG A 1 98 ? -25.458 18.879 7.564 1.00 63.62 98 ARG A N 1
ATOM 716 C CA . ARG A 1 98 ? -24.440 18.529 8.558 1.00 63.62 98 ARG A CA 1
ATOM 717 C C . ARG A 1 98 ? -23.092 18.558 7.854 1.00 63.62 98 ARG A C 1
ATOM 719 O O . ARG A 1 98 ? -23.004 18.149 6.699 1.00 63.62 98 ARG A O 1
ATOM 726 N N . ASP A 1 99 ? -22.069 19.085 8.512 1.00 61.56 99 ASP A N 1
ATOM 727 C CA . ASP A 1 99 ? -20.723 19.238 7.934 1.00 61.56 99 ASP A CA 1
ATOM 728 C C . ASP A 1 99 ? -20.071 17.924 7.481 1.00 61.56 99 ASP A C 1
ATOM 730 O O . ASP A 1 99 ? -19.232 17.921 6.577 1.00 61.56 99 ASP A O 1
ATOM 734 N N . TRP A 1 100 ? -20.508 16.809 8.053 1.00 58.19 100 TRP A N 1
ATOM 735 C CA . TRP A 1 100 ? -20.100 15.455 7.696 1.00 58.19 100 TRP A CA 1
ATOM 736 C C . TRP A 1 100 ? -21.016 14.757 6.679 1.00 58.19 100 TRP A C 1
ATOM 738 O O . TRP A 1 100 ? -20.698 13.657 6.243 1.00 58.19 100 TRP A O 1
ATOM 748 N N . MET A 1 101 ? -22.131 15.357 6.243 1.00 62.94 101 MET A N 1
ATOM 749 C CA . MET A 1 101 ? -22.954 14.806 5.154 1.00 62.94 101 MET A CA 1
ATOM 750 C C . MET A 1 101 ? -22.686 15.509 3.827 1.00 62.94 101 MET A C 1
ATOM 752 O O . MET A 1 101 ? -22.330 16.689 3.773 1.00 62.94 101 MET A O 1
ATOM 756 N N . ARG A 1 102 ? -22.907 14.781 2.727 1.00 66.50 102 ARG A N 1
ATOM 757 C CA . ARG A 1 102 ? -23.008 15.384 1.398 1.00 66.50 102 ARG A CA 1
ATOM 758 C C . ARG A 1 102 ? -24.405 15.255 0.852 1.00 66.50 102 ARG A C 1
ATOM 760 O O . ARG A 1 102 ? -24.968 14.163 0.803 1.00 66.50 102 ARG A O 1
ATOM 767 N N . ASP A 1 103 ? -24.866 16.371 0.311 1.00 69.31 103 ASP A N 1
ATOM 768 C CA . ASP A 1 103 ? -26.185 16.500 -0.275 1.00 69.31 103 ASP A CA 1
ATOM 769 C C . ASP A 1 103 ? -26.078 16.971 -1.727 1.00 69.31 103 ASP A C 1
ATOM 771 O O . ASP A 1 103 ? -25.327 17.898 -2.060 1.00 69.31 103 ASP A O 1
ATOM 775 N N . SER A 1 104 ? -26.850 16.336 -2.607 1.00 70.25 104 SER A N 1
ATOM 776 C CA . SER A 1 104 ? -27.084 16.803 -3.976 1.00 70.25 104 SER A CA 1
ATOM 777 C C . SER A 1 104 ? -28.529 17.204 -4.172 1.00 70.25 104 SER A C 1
ATOM 779 O O . SER A 1 104 ? -29.438 16.573 -3.639 1.00 70.25 104 SER A O 1
ATOM 781 N N . VAL A 1 105 ? -28.741 18.207 -5.017 1.00 73.50 105 VAL A N 1
ATOM 782 C CA . VAL A 1 105 ? -30.083 18.582 -5.457 1.00 73.50 105 VAL A CA 1
ATOM 783 C C . VAL A 1 105 ? -30.322 17.994 -6.835 1.00 73.50 105 VAL A C 1
ATOM 785 O O . VAL A 1 105 ? -29.614 18.308 -7.796 1.00 73.50 105 VAL A O 1
ATOM 788 N N . LEU A 1 106 ? -31.338 17.148 -6.928 1.00 69.31 106 LEU A N 1
ATOM 789 C CA . LEU A 1 106 ? -31.808 16.544 -8.162 1.00 69.31 106 LEU A CA 1
ATOM 790 C C . LEU A 1 106 ? -33.099 17.229 -8.603 1.00 69.31 106 LEU A C 1
ATOM 792 O O . LEU A 1 106 ? -33.926 17.601 -7.771 1.00 69.31 106 LEU A O 1
ATOM 796 N N . ALA A 1 107 ? -33.296 17.341 -9.913 1.00 73.12 107 ALA A N 1
ATOM 797 C CA . ALA A 1 107 ? -34.574 17.722 -10.490 1.00 73.12 107 ALA A CA 1
ATOM 798 C C . ALA A 1 107 ? -35.078 16.707 -11.502 1.00 73.12 107 ALA A C 1
ATOM 800 O O . ALA A 1 107 ? -34.305 16.115 -12.256 1.00 73.12 107 ALA A O 1
ATOM 801 N N . SER A 1 108 ? -36.394 16.565 -11.555 1.00 65.94 108 SER A N 1
ATOM 802 C CA . SER A 1 108 ? -37.089 15.761 -12.546 1.00 65.94 108 SER A CA 1
ATOM 803 C C . SER A 1 108 ? -38.299 16.511 -13.092 1.00 65.94 108 SER A C 1
ATOM 805 O O . SER A 1 108 ? -38.902 17.341 -12.412 1.00 65.94 108 SER A O 1
ATOM 807 N N . SER A 1 109 ? -38.670 16.218 -14.336 1.00 67.88 109 SER A N 1
ATOM 808 C CA . SER A 1 109 ? -39.911 16.724 -14.941 1.00 67.88 109 SER A CA 1
ATOM 809 C C . SER A 1 109 ? -41.051 15.698 -14.915 1.00 67.88 109 SER A C 1
ATOM 811 O O . SER A 1 109 ? -42.209 16.057 -15.143 1.00 67.88 109 SER A O 1
ATOM 813 N N . ASP A 1 110 ? -40.734 14.435 -14.615 1.00 63.09 110 ASP A N 1
ATOM 814 C CA . ASP A 1 110 ? -41.631 13.286 -14.752 1.00 63.09 110 ASP A CA 1
ATOM 815 C C . ASP A 1 110 ? -41.518 12.244 -13.622 1.00 63.09 110 ASP A C 1
ATOM 817 O O . ASP A 1 110 ? -42.207 11.229 -13.688 1.00 63.09 110 ASP A O 1
ATOM 821 N N . LEU A 1 111 ? -40.704 12.504 -12.589 1.00 60.81 111 LEU A N 1
ATOM 822 C CA . LEU A 1 111 ? -40.343 11.591 -11.488 1.00 60.81 111 LEU A CA 1
ATOM 823 C C . LEU A 1 111 ? -39.548 10.343 -11.912 1.00 60.81 111 LEU A C 1
ATOM 825 O O . LEU A 1 111 ? -39.238 9.508 -11.062 1.00 60.81 111 LEU A O 1
ATOM 829 N N . VAL A 1 112 ? -39.205 10.204 -13.194 1.00 60.53 112 VAL A N 1
ATOM 830 C CA . VAL A 1 112 ? -38.502 9.032 -13.733 1.00 60.53 112 VAL A CA 1
ATOM 831 C C . VAL A 1 112 ? -37.051 9.376 -14.029 1.00 60.53 112 VAL A C 1
ATOM 833 O O . VAL A 1 112 ? -36.147 8.693 -13.549 1.00 60.53 112 VAL A O 1
ATOM 836 N N . GLU A 1 113 ? -36.812 10.441 -14.792 1.00 66.06 113 GLU A N 1
ATOM 837 C CA . GLU A 1 113 ? -35.459 10.894 -15.104 1.00 66.06 113 GLU A CA 1
ATOM 838 C C . GLU A 1 113 ? -35.055 12.036 -14.171 1.00 66.06 113 GLU A C 1
ATOM 840 O O . GLU A 1 113 ? -35.687 13.096 -14.147 1.00 66.06 113 GLU A O 1
ATOM 845 N N . TRP A 1 114 ? -33.986 11.816 -13.404 1.00 70.56 114 TRP A N 1
ATOM 846 C CA . TRP A 1 114 ? -33.432 12.781 -12.457 1.00 70.56 114 TRP A CA 1
ATOM 847 C C . TRP A 1 114 ? -32.116 13.352 -12.982 1.00 70.56 114 TRP A C 1
ATOM 849 O O . TRP A 1 114 ? -31.213 12.617 -13.380 1.00 70.56 114 TRP A O 1
ATOM 859 N N . THR A 1 115 ? -32.001 14.677 -12.974 1.00 74.75 115 THR A N 1
ATOM 860 C CA . THR A 1 115 ? -30.794 15.412 -13.364 1.00 74.75 115 THR A CA 1
ATOM 861 C C . THR A 1 115 ? -30.221 16.133 -12.152 1.00 74.75 115 THR A C 1
ATOM 863 O O . THR A 1 115 ? -30.954 16.801 -11.427 1.00 74.75 115 THR A O 1
ATOM 866 N N . VAL A 1 116 ? -28.908 16.030 -11.943 1.00 74.75 116 VAL A N 1
ATOM 867 C CA . VAL A 1 116 ? -28.203 16.780 -10.894 1.00 74.75 116 VAL A CA 1
ATOM 868 C C . VAL A 1 116 ? -28.205 18.266 -11.252 1.00 74.75 116 VAL A C 1
ATOM 870 O O . VAL A 1 116 ? -27.650 18.652 -12.281 1.00 74.75 116 VAL A O 1
ATOM 873 N N . LEU A 1 117 ? -28.826 19.090 -10.408 1.00 71.25 117 LEU A N 1
ATOM 874 C CA . LEU A 1 117 ? -28.801 20.550 -10.520 1.00 71.25 117 LEU A CA 1
ATOM 875 C C . LEU A 1 117 ? -27.677 21.164 -9.692 1.00 71.25 117 LEU A C 1
ATOM 877 O O . LEU A 1 117 ? -27.030 22.106 -10.146 1.00 71.25 117 LEU A O 1
ATOM 881 N N . ASP A 1 118 ? -27.440 20.612 -8.503 1.00 69.31 118 ASP A N 1
ATOM 882 C CA . ASP A 1 118 ? -26.365 21.025 -7.606 1.00 69.31 118 ASP A CA 1
ATOM 883 C C . ASP A 1 118 ? -25.533 19.787 -7.228 1.00 69.31 118 ASP A C 1
ATOM 885 O O . ASP A 1 118 ? -26.087 18.857 -6.622 1.00 69.31 118 ASP A O 1
ATOM 889 N N . PRO A 1 119 ? -24.255 19.705 -7.654 1.00 63.47 119 PRO A N 1
ATOM 890 C CA . PRO A 1 119 ? -23.416 18.535 -7.420 1.00 63.47 119 PRO A CA 1
ATOM 891 C C . PRO A 1 119 ? -23.163 18.291 -5.923 1.00 63.47 119 PRO A C 1
ATOM 893 O O . PRO A 1 119 ? -23.305 19.207 -5.112 1.00 63.47 119 PRO A O 1
ATOM 896 N N . PRO A 1 120 ? -22.761 17.063 -5.541 1.00 62.84 120 PRO A N 1
ATOM 897 C CA . PRO A 1 120 ? -22.467 16.739 -4.152 1.00 62.84 120 PRO A CA 1
ATOM 898 C C . PRO A 1 120 ? -21.399 17.682 -3.605 1.00 62.84 120 PRO A C 1
ATOM 900 O O . PRO A 1 120 ? -20.310 17.796 -4.175 1.00 62.84 120 PRO A O 1
ATOM 903 N N . ARG A 1 121 ? -21.700 18.327 -2.483 1.00 61.84 121 ARG A N 1
ATOM 904 C CA . ARG A 1 121 ? -20.750 19.150 -1.736 1.00 61.84 121 ARG A CA 1
ATOM 905 C C . ARG A 1 121 ? -20.768 18.729 -0.276 1.00 61.84 121 ARG A C 1
ATOM 907 O O . ARG A 1 121 ? -21.804 18.284 0.208 1.00 61.84 121 ARG A O 1
ATOM 914 N N . GLN A 1 122 ? -19.633 18.881 0.395 1.00 59.72 122 GLN A N 1
ATOM 915 C CA . GLN A 1 122 ? -19.572 18.760 1.845 1.00 59.72 122 GLN A CA 1
ATOM 916 C C . GLN A 1 122 ? -20.462 19.840 2.462 1.00 59.72 122 GLN A C 1
ATOM 918 O O . GLN A 1 122 ? -20.354 21.014 2.083 1.00 59.72 122 GLN A O 1
ATOM 923 N N . GLY A 1 123 ? -21.374 19.426 3.340 1.00 59.47 123 GLY A N 1
ATOM 924 C CA . GLY A 1 123 ? -22.254 20.339 4.047 1.00 59.47 123 GLY A CA 1
ATOM 925 C C . GLY A 1 123 ? -21.474 21.297 4.946 1.00 59.47 123 GLY A C 1
ATOM 926 O O . GLY A 1 123 ? -20.281 21.138 5.203 1.00 59.47 123 GLY A O 1
ATOM 927 N N . GLN A 1 124 ? -22.154 22.323 5.440 1.00 59.16 124 GLN A N 1
ATOM 928 C CA . GLN A 1 124 ? -21.719 23.059 6.624 1.00 59.16 124 GLN A CA 1
ATOM 929 C C . GLN A 1 124 ? -22.781 22.858 7.690 1.00 59.16 124 GLN A C 1
ATOM 931 O O . GLN A 1 124 ? -23.964 22.872 7.363 1.00 59.16 124 GLN A O 1
ATOM 936 N N . THR A 1 125 ? -22.382 22.701 8.951 1.00 63.12 125 THR A N 1
ATOM 937 C CA . THR A 1 125 ? -23.349 22.627 10.049 1.00 63.12 125 THR A CA 1
ATOM 938 C C . THR A 1 125 ? -24.212 23.889 10.055 1.00 63.12 125 THR A C 1
ATOM 940 O O . THR A 1 125 ? -23.724 24.988 10.331 1.00 63.12 125 THR A O 1
ATOM 943 N N . GLY A 1 126 ? -25.494 23.729 9.721 1.00 62.84 126 GLY A N 1
ATOM 944 C CA . GLY A 1 126 ? -26.445 24.830 9.611 1.00 62.84 126 GLY A CA 1
ATOM 945 C C . GLY A 1 126 ? -27.422 24.682 8.446 1.00 62.84 126 GLY A C 1
ATOM 946 O O . GLY A 1 126 ? -27.519 23.642 7.801 1.00 62.84 126 GLY A O 1
ATOM 947 N N . ASP A 1 127 ? -28.175 25.747 8.195 1.00 66.88 127 ASP A N 1
ATOM 948 C CA . ASP A 1 127 ? -29.207 25.775 7.162 1.00 66.88 127 ASP A CA 1
ATOM 949 C C . ASP A 1 127 ? -28.602 26.109 5.787 1.00 66.88 127 ASP A C 1
ATOM 951 O O . ASP A 1 127 ? -27.959 27.150 5.615 1.00 66.88 127 ASP A O 1
ATOM 955 N N . ARG A 1 128 ? -28.853 25.265 4.777 1.00 71.75 128 ARG A N 1
ATOM 956 C CA . ARG A 1 128 ? -28.555 25.555 3.367 1.00 71.75 128 ARG A CA 1
ATOM 957 C C . ARG A 1 128 ? -29.803 26.012 2.649 1.00 71.75 128 ARG A C 1
ATOM 959 O O . ARG A 1 128 ? -30.766 25.262 2.543 1.00 71.75 128 ARG A O 1
ATOM 966 N N . GLU A 1 129 ? -29.733 27.197 2.057 1.00 75.31 129 GLU A N 1
ATOM 967 C CA . GLU A 1 129 ? -30.741 27.707 1.131 1.00 75.31 129 GLU A CA 1
ATOM 968 C C . GLU A 1 129 ? -30.330 27.410 -0.320 1.00 75.31 129 GLU A C 1
ATOM 970 O O . GLU A 1 129 ? -29.213 27.719 -0.746 1.00 75.31 129 GLU A O 1
ATOM 975 N N . VAL A 1 130 ? -31.237 26.814 -1.092 1.00 70.25 130 VAL A N 1
ATOM 976 C CA . VAL A 1 130 ? -31.079 26.555 -2.528 1.00 70.25 130 VAL A CA 1
ATOM 977 C C . VAL A 1 130 ? -32.185 27.282 -3.273 1.00 70.25 130 VAL A C 1
ATOM 979 O O . VAL A 1 130 ? -33.354 27.120 -2.950 1.00 70.25 130 VAL A O 1
ATOM 982 N N . SER A 1 131 ? -31.820 28.070 -4.286 1.00 72.38 131 SER A N 1
ATOM 983 C CA . SER A 1 131 ? -32.758 28.776 -5.168 1.00 72.38 131 SER A CA 1
ATOM 984 C C . SER A 1 131 ? -32.615 28.286 -6.603 1.00 72.38 131 SER A C 1
ATOM 986 O 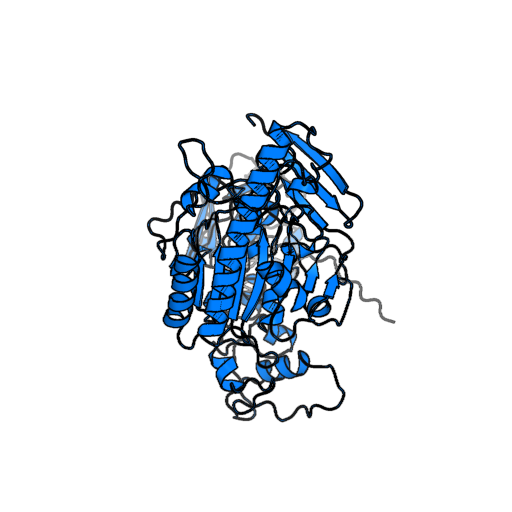O . SER A 1 131 ? -31.510 28.269 -7.144 1.00 72.38 131 SER A O 1
ATOM 988 N N . ILE A 1 132 ? -33.732 27.919 -7.228 1.00 69.06 132 ILE A N 1
ATOM 989 C CA . ILE A 1 132 ? -33.773 27.332 -8.570 1.00 69.06 132 ILE A CA 1
ATOM 990 C C . ILE A 1 132 ? -34.668 28.177 -9.477 1.00 69.06 132 ILE A C 1
ATOM 992 O O . ILE A 1 132 ? -35.796 28.516 -9.117 1.00 69.06 132 ILE A O 1
ATOM 996 N N . GLU A 1 133 ? -34.169 28.505 -10.671 1.00 67.25 133 GLU A N 1
ATOM 997 C CA . GLU A 1 133 ? -34.976 29.101 -11.738 1.00 67.25 133 GLU A CA 1
ATOM 998 C C . GLU A 1 133 ? -35.815 28.018 -12.436 1.00 67.25 133 GLU A C 1
ATOM 1000 O O . GLU A 1 133 ? -35.300 27.193 -13.197 1.00 67.25 133 GLU A O 1
ATOM 1005 N N . ASP A 1 134 ? -37.128 28.039 -12.202 1.00 62.50 134 ASP A N 1
ATOM 1006 C CA . ASP A 1 134 ? -38.100 27.173 -12.862 1.00 62.50 134 ASP A CA 1
ATOM 1007 C C . ASP A 1 134 ? -38.167 27.528 -14.357 1.00 62.50 134 ASP A C 1
ATOM 1009 O O . ASP A 1 134 ? -38.827 28.483 -14.779 1.00 62.50 134 ASP A O 1
ATOM 1013 N N . SER A 1 135 ? -37.494 26.733 -15.187 1.00 55.84 135 SER A N 1
ATOM 1014 C CA . SER A 1 135 ? -37.578 26.830 -16.652 1.00 55.84 135 SER A CA 1
ATOM 1015 C C . SER A 1 135 ? -38.670 25.934 -17.255 1.00 55.84 135 SER A C 1
ATOM 1017 O O . SER A 1 135 ? -39.024 26.091 -18.426 1.00 55.84 135 SER A O 1
ATOM 1019 N N . ALA A 1 136 ? -39.238 25.022 -16.458 1.00 52.62 136 ALA A N 1
ATOM 1020 C CA . ALA A 1 136 ? -40.245 24.049 -16.869 1.00 52.62 136 ALA A CA 1
ATOM 1021 C C . ALA A 1 136 ? -41.606 24.307 -16.189 1.00 52.62 136 ALA A C 1
ATOM 1023 O O . ALA A 1 136 ? -41.659 24.760 -15.047 1.00 52.62 136 ALA A O 1
ATOM 1024 N N . PRO A 1 137 ? -42.737 23.979 -16.849 1.00 49.66 137 PRO A N 1
ATOM 1025 C CA . PRO A 1 137 ? -44.074 24.143 -16.269 1.00 49.66 137 PRO A CA 1
ATOM 1026 C C . PRO A 1 137 ? -44.352 23.208 -15.077 1.00 49.66 137 PRO A C 1
ATOM 1028 O O . PRO A 1 137 ? -45.355 23.397 -14.387 1.00 49.66 137 PRO A O 1
ATOM 1031 N N . ARG A 1 138 ? -43.495 22.198 -14.865 1.00 53.28 138 ARG A N 1
ATOM 1032 C CA . ARG A 1 138 ? -43.493 21.248 -13.744 1.00 53.28 138 ARG A CA 1
ATOM 1033 C C . ARG A 1 138 ? -42.044 20.941 -13.375 1.00 53.28 138 ARG A C 1
ATOM 1035 O O . ARG A 1 138 ? -41.252 20.662 -14.274 1.00 53.28 138 ARG A O 1
ATOM 1042 N N . GLY A 1 139 ? -41.730 20.970 -12.087 1.00 58.25 139 GLY A N 1
ATOM 1043 C CA . GLY A 1 139 ? -40.428 20.587 -11.553 1.00 58.25 139 GLY A CA 1
ATOM 1044 C C . GLY A 1 139 ? -40.627 19.822 -10.254 1.00 58.25 139 GLY A C 1
ATOM 1045 O O . GLY A 1 139 ? -41.346 20.292 -9.372 1.00 58.25 139 GLY A O 1
ATOM 1046 N N . PHE A 1 140 ? -40.039 18.634 -10.186 1.00 64.94 140 PHE A N 1
ATOM 1047 C CA . PHE A 1 140 ? -39.867 17.860 -8.967 1.00 64.94 140 PHE A CA 1
ATOM 1048 C C . PHE A 1 140 ? -38.434 18.041 -8.508 1.00 64.94 140 PHE A C 1
ATOM 1050 O O . PHE A 1 140 ? -37.525 17.970 -9.332 1.00 64.94 140 PHE A O 1
ATOM 1057 N N . TYR A 1 141 ? -38.244 18.250 -7.214 1.00 67.06 141 TYR A N 1
ATOM 1058 C CA . TYR A 1 141 ? -36.929 18.423 -6.614 1.00 67.06 141 TYR A CA 1
ATOM 1059 C C . TYR A 1 141 ? -36.752 17.399 -5.505 1.00 67.06 141 TYR A C 1
ATOM 1061 O O . TYR A 1 141 ? -37.694 17.182 -4.744 1.00 67.06 141 TYR A O 1
ATOM 1069 N N . GLN A 1 142 ? -35.568 16.793 -5.447 1.00 67.62 142 GLN A N 1
ATOM 1070 C CA . GLN A 1 142 ? -35.171 15.842 -4.413 1.00 67.62 142 GLN A CA 1
ATOM 1071 C C . GLN A 1 142 ? -33.796 16.215 -3.870 1.00 67.62 142 GLN A C 1
ATOM 1073 O O . GLN A 1 142 ? -32.896 16.576 -4.630 1.00 67.62 142 GLN A O 1
ATOM 1078 N N . ILE A 1 143 ? -33.636 16.087 -2.554 1.00 68.31 143 ILE A N 1
ATOM 1079 C CA . ILE A 1 143 ? -32.327 16.099 -1.904 1.00 68.31 143 ILE A CA 1
ATOM 1080 C C . ILE A 1 143 ? -31.864 14.649 -1.807 1.00 68.31 143 ILE A C 1
ATOM 1082 O O . ILE A 1 143 ? -32.491 13.833 -1.133 1.00 68.31 143 ILE A O 1
ATOM 1086 N N . ALA A 1 144 ? -30.798 14.322 -2.528 1.00 66.69 144 ALA A N 1
ATOM 1087 C CA . ALA A 1 144 ? -30.145 13.030 -2.430 1.00 66.69 144 ALA A CA 1
ATOM 1088 C C . ALA A 1 144 ? -29.019 13.125 -1.401 1.00 66.69 144 ALA A C 1
ATOM 1090 O O . ALA A 1 144 ? -28.016 13.803 -1.651 1.00 66.69 144 ALA A O 1
ATOM 1091 N N . ARG A 1 145 ? -29.204 12.434 -0.272 1.00 67.81 145 ARG A N 1
ATOM 1092 C CA . ARG A 1 145 ? -28.117 12.119 0.654 1.00 67.81 145 ARG A CA 1
ATOM 1093 C C . ARG A 1 145 ? -27.262 11.026 0.037 1.00 67.81 145 ARG A C 1
ATOM 1095 O O . ARG A 1 145 ? -27.776 10.100 -0.592 1.00 67.81 145 ARG A O 1
ATOM 1102 N N . HIS A 1 146 ? -25.952 11.170 0.155 1.00 64.31 146 HIS A N 1
ATOM 1103 C CA . HIS A 1 146 ? -25.027 10.144 -0.306 1.00 64.31 146 HIS A CA 1
ATOM 1104 C C . HIS A 1 146 ? -24.814 9.152 0.838 1.00 64.31 146 HIS A C 1
ATOM 1106 O O . HIS A 1 146 ? -24.083 9.427 1.778 1.00 64.31 146 HIS A O 1
ATOM 1112 N N . ASP A 1 147 ? -25.499 8.011 0.759 1.00 57.12 147 ASP A N 1
ATOM 1113 C CA . ASP A 1 147 ? -25.599 7.030 1.854 1.00 57.12 147 ASP A CA 1
ATOM 1114 C C . ASP A 1 147 ? -24.355 6.138 2.015 1.00 57.12 147 ASP A C 1
ATOM 1116 O O . ASP A 1 147 ? -24.250 5.401 2.983 1.00 57.12 147 ASP A O 1
ATOM 1120 N N . ALA A 1 148 ? -23.435 6.155 1.047 1.00 55.91 148 ALA A N 1
ATOM 1121 C CA . ALA A 1 148 ? -22.236 5.308 1.031 1.00 55.91 148 ALA A CA 1
ATOM 1122 C C . ALA A 1 148 ? -20.977 6.041 1.515 1.00 55.91 148 ALA A C 1
ATOM 1124 O O . ALA A 1 148 ? -19.865 5.580 1.265 1.00 55.91 148 ALA A O 1
ATOM 1125 N N . LEU A 1 149 ? -21.153 7.226 2.094 1.00 60.34 149 LEU A N 1
ATOM 1126 C CA . LEU A 1 149 ? -20.043 8.023 2.583 1.00 60.34 149 LEU A CA 1
ATOM 1127 C C . LEU A 1 149 ? -19.679 7.544 3.977 1.00 60.34 149 LEU A C 1
ATOM 1129 O O . LEU A 1 149 ? -20.566 7.338 4.800 1.00 60.34 149 LEU A O 1
ATOM 1133 N N . ASN A 1 150 ? -18.387 7.367 4.185 1.00 62.41 150 ASN A N 1
ATOM 1134 C CA . ASN A 1 150 ? -17.781 7.083 5.467 1.00 62.41 150 ASN A CA 1
ATOM 1135 C C . ASN A 1 150 ? -16.686 8.140 5.639 1.00 62.41 150 ASN A C 1
ATOM 1137 O O . ASN A 1 150 ? -15.814 8.303 4.775 1.00 62.41 150 ASN A O 1
ATOM 1141 N N . SER A 1 151 ? -16.852 8.964 6.661 1.00 64.38 151 SER A N 1
ATOM 1142 C CA . SER A 1 151 ? -16.033 10.142 6.909 1.00 64.38 151 SER A CA 1
ATOM 1143 C C . SER A 1 151 ? -14.893 9.859 7.889 1.00 64.38 151 SER A C 1
ATOM 1145 O O . SER A 1 151 ? -13.988 10.693 7.988 1.00 64.38 151 SER A O 1
ATOM 1147 N N . ASP A 1 152 ? -14.884 8.685 8.520 1.00 58.84 152 ASP A N 1
ATOM 1148 C CA . ASP A 1 152 ? -13.792 8.182 9.338 1.00 58.84 152 ASP A CA 1
ATOM 1149 C C . ASP A 1 152 ? -13.246 6.838 8.816 1.00 58.84 152 ASP A C 1
ATOM 1151 O O . ASP A 1 152 ? -12.949 6.703 7.627 1.00 58.84 152 ASP A O 1
ATOM 1155 N N . THR A 1 153 ? -12.915 5.912 9.710 1.00 61.59 153 THR A N 1
ATOM 1156 C CA . THR A 1 153 ? -12.122 4.716 9.428 1.00 61.59 153 THR A CA 1
ATOM 1157 C C . THR A 1 153 ? -12.734 3.443 10.001 1.00 61.59 153 THR A C 1
ATOM 1159 O O . THR A 1 153 ? -12.074 2.403 9.958 1.00 61.59 153 THR A O 1
ATOM 1162 N N . ASP A 1 154 ? -13.967 3.500 10.497 1.00 65.12 154 ASP A N 1
ATOM 1163 C CA . ASP A 1 154 ? -14.729 2.316 10.877 1.00 65.12 154 ASP A CA 1
ATOM 1164 C C . ASP A 1 154 ? -15.523 1.766 9.670 1.00 65.12 154 ASP A C 1
ATOM 1166 O O . ASP A 1 154 ? -15.308 2.189 8.530 1.00 65.12 154 ASP A O 1
ATOM 1170 N N . ALA A 1 155 ? -16.408 0.787 9.872 1.00 66.62 155 ALA A N 1
ATOM 1171 C CA . ALA A 1 155 ? -17.266 0.248 8.813 1.00 66.62 155 ALA A CA 1
ATOM 1172 C C . ALA A 1 155 ? -18.667 0.877 8.722 1.00 66.62 155 ALA A C 1
ATOM 1174 O O . ALA A 1 155 ? -19.425 0.528 7.808 1.00 66.62 155 ALA A O 1
ATOM 1175 N N . LEU A 1 156 ? -19.040 1.783 9.617 1.00 69.19 156 LEU A N 1
ATOM 1176 C CA . LEU A 1 156 ? -20.334 2.438 9.576 1.00 69.19 156 LEU A CA 1
ATOM 1177 C C . LEU A 1 156 ? -20.312 3.552 8.522 1.00 69.19 156 LEU A C 1
ATOM 1179 O O . LEU A 1 156 ? -19.346 4.275 8.308 1.00 69.19 156 LEU A O 1
ATOM 1183 N N . THR A 1 157 ? -21.382 3.662 7.745 1.00 70.31 157 THR A N 1
ATOM 1184 C CA . THR A 1 157 ? -21.587 4.851 6.909 1.00 70.31 157 THR A CA 1
ATOM 1185 C C . THR A 1 157 ? -22.011 6.020 7.791 1.00 70.31 157 THR A C 1
ATOM 1187 O O . THR A 1 157 ? -22.721 5.804 8.770 1.00 70.31 157 THR A O 1
ATOM 1190 N N . ASN A 1 158 ? -21.773 7.264 7.366 1.00 70.75 158 ASN A N 1
ATOM 1191 C CA . ASN A 1 158 ? -22.209 8.459 8.108 1.00 70.75 158 ASN A CA 1
ATOM 1192 C C . ASN A 1 158 ? -23.713 8.421 8.465 1.00 70.75 158 ASN A C 1
ATOM 1194 O O . ASN A 1 158 ? -24.173 9.062 9.409 1.00 70.75 158 ASN A O 1
ATOM 1198 N N . LEU A 1 159 ? -24.520 7.699 7.672 1.00 69.19 159 LEU A N 1
ATOM 1199 C CA . LEU A 1 159 ? -25.940 7.464 7.932 1.00 69.19 159 LEU A CA 1
ATOM 1200 C C . LEU A 1 159 ? -26.197 6.384 8.997 1.00 69.19 159 LEU A C 1
ATOM 1202 O O . LEU A 1 159 ? -27.170 6.489 9.744 1.00 69.19 159 LEU A O 1
ATOM 1206 N N . GLU A 1 160 ? -25.419 5.307 9.016 1.00 75.31 160 GLU A N 1
ATOM 1207 C CA . GLU A 1 160 ? -25.485 4.282 10.063 1.00 75.31 160 GLU A CA 1
ATOM 1208 C C . GLU A 1 160 ? -25.036 4.858 11.398 1.00 75.31 160 GLU A C 1
ATOM 1210 O O . GLU A 1 160 ? -25.752 4.700 12.384 1.00 75.31 160 GLU A O 1
ATOM 1215 N N . GLU A 1 161 ? -23.974 5.651 11.390 1.00 77.12 161 GLU A N 1
ATOM 1216 C CA . GLU A 1 161 ? -23.486 6.362 12.565 1.00 77.12 161 GLU A CA 1
ATOM 1217 C C . GLU A 1 161 ? -24.521 7.336 13.110 1.00 77.12 161 GLU A C 1
ATOM 1219 O O . GLU A 1 161 ? -24.888 7.302 14.281 1.00 77.12 161 GLU A O 1
ATOM 1224 N N . GLN A 1 162 ? -25.161 8.106 12.223 1.00 75.56 162 GLN A N 1
ATOM 1225 C CA . GLN A 1 162 ? -26.291 8.951 12.603 1.00 75.56 162 GLN A CA 1
ATOM 1226 C C . GLN A 1 162 ? -27.407 8.174 13.318 1.00 75.56 162 GLN A C 1
ATOM 1228 O O . GLN A 1 162 ? -28.056 8.717 14.217 1.00 75.56 162 GLN A O 1
ATOM 1233 N N . LYS A 1 163 ? -27.689 6.943 12.878 1.00 77.81 163 LYS A N 1
ATOM 1234 C CA . LYS A 1 163 ? -28.739 6.099 13.466 1.00 77.81 163 LYS A CA 1
ATOM 1235 C C . LYS A 1 163 ? -28.304 5.493 14.793 1.00 77.81 163 LYS A C 1
ATOM 1237 O O . LYS A 1 163 ? -29.164 5.291 15.648 1.00 77.81 163 LYS A O 1
ATOM 1242 N N . LEU A 1 164 ? -27.016 5.200 14.941 1.00 79.12 164 LEU A N 1
ATOM 1243 C CA . LEU A 1 164 ? -26.416 4.713 16.179 1.00 79.12 164 LEU A CA 1
ATOM 1244 C C . LEU A 1 164 ? -26.193 5.847 17.189 1.00 79.12 164 LEU A C 1
ATOM 1246 O O . LEU A 1 164 ? -26.182 5.602 18.389 1.00 79.12 164 LEU A O 1
ATOM 1250 N N . GLY A 1 165 ? -26.158 7.094 16.716 1.00 82.19 165 GLY A N 1
ATOM 1251 C CA . GLY A 1 165 ? -25.862 8.274 17.520 1.00 82.19 165 GLY A CA 1
ATOM 1252 C C . GLY A 1 165 ? -24.365 8.535 17.676 1.00 82.19 165 GLY A C 1
ATOM 1253 O O . GLY A 1 165 ? -24.016 9.404 18.475 1.00 82.19 165 GLY A O 1
ATOM 1254 N N . THR A 1 166 ? -23.531 7.806 16.932 1.00 81.38 166 THR A N 1
ATOM 1255 C CA . THR A 1 166 ? -22.076 7.941 16.906 1.00 81.38 166 THR A CA 1
ATOM 1256 C C . THR A 1 166 ? -21.634 9.173 16.108 1.00 81.38 166 THR A C 1
ATOM 1258 O O . THR A 1 166 ? -22.450 9.788 15.403 1.00 81.38 166 THR A O 1
ATOM 1261 N N . ASP A 1 167 ? -20.393 9.626 16.310 1.00 78.00 167 ASP A N 1
ATOM 1262 C CA . ASP A 1 167 ? -19.816 10.781 15.620 1.00 78.00 167 ASP A CA 1
ATOM 1263 C C . ASP A 1 167 ? -19.141 10.338 14.313 1.00 78.00 167 ASP A C 1
ATOM 1265 O O . ASP A 1 167 ? -18.028 9.838 14.373 1.00 78.00 167 ASP A O 1
ATOM 1269 N N . PRO A 1 168 ? -19.713 10.654 13.137 1.00 73.12 168 PRO A N 1
ATOM 1270 C CA . PRO A 1 168 ? -19.214 10.222 11.828 1.00 73.12 168 PRO A CA 1
ATOM 1271 C C . PRO A 1 168 ? -17.890 10.822 11.374 1.00 73.12 168 PRO A C 1
ATOM 1273 O O . PRO A 1 168 ? -17.552 10.819 10.193 1.00 73.12 168 PRO A O 1
ATOM 1276 N N . LEU A 1 169 ? -17.174 11.473 12.277 1.00 68.56 169 LEU A N 1
ATOM 1277 C CA . LEU A 1 169 ? -15.812 11.940 12.068 1.00 68.56 169 LEU A CA 1
ATOM 1278 C C . LEU A 1 169 ? -14.812 11.160 12.928 1.00 68.56 169 LEU A C 1
ATOM 1280 O O . LEU A 1 169 ? -13.614 11.456 12.864 1.00 68.56 169 LEU A O 1
ATOM 1284 N N . LEU A 1 170 ? -15.292 10.233 13.752 1.00 69.75 170 LEU A N 1
ATOM 1285 C CA . LEU A 1 170 ? -14.540 9.479 14.731 1.00 69.75 170 LEU A CA 1
ATOM 1286 C C . LEU A 1 170 ? -14.920 8.011 14.584 1.00 69.75 170 LEU A C 1
ATOM 1288 O O . LEU A 1 170 ? -15.982 7.599 15.012 1.00 69.75 170 LEU A O 1
ATOM 1292 N N . TRP A 1 171 ? -13.967 7.207 14.118 1.00 71.25 171 TRP A N 1
ATOM 1293 C CA . TRP A 1 171 ? -14.127 5.752 14.016 1.00 71.25 171 TRP A CA 1
ATOM 1294 C C . TRP A 1 171 ? -14.393 5.049 15.362 1.00 71.25 171 TRP A C 1
ATOM 1296 O O . TRP A 1 171 ? -14.637 3.850 15.384 1.00 71.25 171 TRP A O 1
ATOM 1306 N N . ASP A 1 172 ? -14.215 5.790 16.451 1.00 76.19 172 ASP A N 1
ATOM 1307 C CA . ASP A 1 172 ? -14.246 5.412 17.857 1.00 76.19 172 ASP A CA 1
ATOM 1308 C C . ASP A 1 172 ? -14.852 6.619 18.587 1.00 76.19 172 ASP A C 1
ATOM 1310 O O . ASP A 1 172 ? -14.164 7.612 18.883 1.00 76.19 172 ASP A O 1
ATOM 1314 N N . THR A 1 173 ? -16.171 6.598 18.746 1.00 83.19 173 THR A N 1
ATOM 1315 C CA . THR A 1 173 ? -16.942 7.753 19.207 1.00 83.19 173 THR A CA 1
ATOM 1316 C C . THR A 1 173 ? -16.701 8.061 20.678 1.00 83.19 173 THR A C 1
ATOM 1318 O O . THR A 1 173 ? -16.670 9.235 21.077 1.00 83.19 173 THR A O 1
ATOM 1321 N N . ASP A 1 174 ? -16.565 7.036 21.512 1.00 81.44 174 ASP A N 1
ATOM 1322 C CA . ASP A 1 174 ? -16.374 7.208 22.950 1.00 81.44 174 ASP A CA 1
ATOM 1323 C C . ASP A 1 174 ? -14.896 7.278 23.371 1.00 81.44 174 ASP A C 1
ATOM 1325 O O . ASP A 1 174 ? -14.581 7.732 24.481 1.00 81.44 174 ASP A O 1
ATOM 1329 N N . GLY A 1 175 ? -13.992 6.998 22.436 1.00 77.00 175 GLY A N 1
ATOM 1330 C CA . GLY A 1 175 ? -12.561 7.192 22.555 1.00 77.00 175 GLY A CA 1
ATOM 1331 C C . GLY A 1 175 ? -11.829 6.006 23.173 1.00 77.00 175 GLY A C 1
ATOM 1332 O O . GLY A 1 175 ? -10.669 6.195 23.576 1.00 77.00 175 GLY A O 1
ATOM 1333 N N . ASP A 1 176 ? -12.446 4.833 23.262 1.00 70.69 176 ASP A N 1
ATOM 1334 C CA . ASP A 1 176 ? -11.908 3.644 23.911 1.00 70.69 176 ASP A CA 1
ATOM 1335 C C . ASP A 1 176 ? -11.075 2.736 23.002 1.00 70.69 176 ASP A C 1
ATOM 1337 O O . ASP A 1 176 ? -10.643 1.684 23.424 1.00 70.69 176 ASP A O 1
ATOM 1341 N N . LYS A 1 177 ? -10.738 3.164 21.787 1.00 73.50 177 LYS A N 1
ATOM 1342 C CA . LYS A 1 177 ? -9.874 2.425 20.845 1.00 73.50 177 LYS A CA 1
ATOM 1343 C C . LYS A 1 177 ? -10.506 1.141 20.288 1.00 73.50 177 LYS A C 1
ATOM 1345 O O . LYS A 1 177 ? -9.805 0.423 19.561 1.00 73.50 177 LYS A O 1
ATOM 1350 N N . VAL A 1 178 ? -11.787 0.888 20.519 1.00 70.62 178 VAL A N 1
ATOM 1351 C CA . VAL A 1 178 ? -12.584 -0.040 19.716 1.00 70.62 178 VAL A CA 1
ATOM 1352 C C . VAL A 1 178 ? -13.353 0.764 18.674 1.00 70.62 178 VAL A C 1
ATOM 1354 O O . VAL A 1 178 ? -13.544 1.965 18.804 1.00 70.62 178 VAL A O 1
ATOM 1357 N N . ALA A 1 179 ? -13.610 0.147 17.523 1.00 73.44 179 ALA A N 1
ATOM 1358 C CA . ALA A 1 179 ? -14.285 0.840 16.437 1.00 73.44 179 ALA A CA 1
ATOM 1359 C C . ALA A 1 179 ? -15.795 0.684 16.582 1.00 73.44 179 ALA A C 1
ATOM 1361 O O . ALA A 1 179 ? -16.253 -0.436 16.835 1.00 73.44 179 ALA A O 1
ATOM 1362 N N . ASP A 1 180 ? -16.552 1.745 16.308 1.00 73.56 180 ASP A N 1
ATOM 1363 C CA . ASP A 1 180 ? -18.004 1.752 16.502 1.00 73.56 180 ASP A CA 1
ATOM 1364 C C . ASP A 1 180 ? -18.696 0.609 15.721 1.00 73.56 180 ASP A C 1
ATOM 1366 O O . ASP A 1 180 ? -19.689 0.011 16.158 1.00 73.56 180 ASP A O 1
ATOM 1370 N N . ASP A 1 181 ? -18.152 0.247 14.555 1.00 71.12 181 ASP A N 1
ATOM 1371 C CA . ASP A 1 181 ? -18.625 -0.873 13.748 1.00 71.12 181 ASP A CA 1
ATOM 1372 C C . ASP A 1 181 ? -18.363 -2.254 14.355 1.00 71.12 181 ASP A C 1
ATOM 1374 O O . ASP A 1 181 ? -19.191 -3.160 14.200 1.00 71.12 181 ASP A O 1
ATOM 1378 N N . VAL A 1 182 ? -17.221 -2.433 15.022 1.00 71.25 182 VAL A N 1
ATOM 1379 C CA . VAL A 1 182 ? -16.878 -3.673 15.726 1.00 71.25 182 VAL A CA 1
ATOM 1380 C C . VAL A 1 182 ? -17.818 -3.853 16.882 1.00 71.25 182 VAL A C 1
ATOM 1382 O O . VAL A 1 182 ? -18.396 -4.930 17.017 1.00 71.25 182 VAL A O 1
ATOM 1385 N N . GLU A 1 183 ? -18.013 -2.797 17.659 1.00 75.38 183 GLU A N 1
ATOM 1386 C CA . GLU A 1 183 ? -18.921 -2.808 18.788 1.00 75.38 183 GLU A CA 1
ATOM 1387 C C . GLU A 1 183 ? -20.333 -3.153 18.353 1.00 75.38 183 GLU A C 1
ATOM 1389 O O . GLU A 1 183 ? -20.964 -4.078 18.870 1.00 75.38 183 GLU A O 1
ATOM 1394 N N . PHE A 1 184 ? -20.802 -2.497 17.293 1.00 76.56 184 PHE A N 1
ATOM 1395 C CA . PHE A 1 184 ? -22.075 -2.831 16.684 1.00 76.56 184 PHE A CA 1
ATOM 1396 C C . PHE A 1 184 ? -22.136 -4.296 16.207 1.00 76.56 184 PHE A C 1
ATOM 1398 O O . PHE A 1 184 ? -23.162 -4.965 16.379 1.00 76.56 184 PHE A O 1
ATOM 1405 N N . LEU A 1 185 ? -21.057 -4.814 15.608 1.00 70.88 185 LEU A N 1
ATOM 1406 C CA . LEU A 1 185 ? -20.976 -6.178 15.081 1.00 70.88 185 LEU A CA 1
ATOM 1407 C C . LEU A 1 185 ? -21.008 -7.243 16.185 1.00 70.88 185 LEU A C 1
ATOM 1409 O O . LEU A 1 185 ? -21.665 -8.277 16.010 1.00 70.88 185 LEU A O 1
ATOM 1413 N N . ILE A 1 186 ? -20.301 -7.020 17.292 1.00 65.69 186 ILE A N 1
ATOM 1414 C CA . ILE A 1 186 ? -20.255 -7.949 18.429 1.00 65.69 186 ILE A CA 1
ATOM 1415 C C . ILE A 1 186 ? -21.422 -7.726 19.405 1.00 65.69 186 ILE A C 1
ATOM 1417 O O . ILE A 1 186 ? -21.786 -8.639 20.146 1.00 65.69 186 ILE A O 1
ATOM 1421 N N . GLY A 1 187 ? -22.112 -6.587 19.297 1.00 69.38 187 GLY A N 1
ATOM 1422 C CA . GLY A 1 187 ? -23.332 -6.257 20.030 1.00 69.38 187 GLY A CA 1
ATOM 1423 C C . GLY A 1 187 ? -23.111 -5.442 21.308 1.00 69.38 187 GLY A C 1
ATOM 1424 O O . GLY A 1 187 ? -24.005 -5.439 22.162 1.00 69.38 187 GLY A O 1
ATOM 1425 N N . THR A 1 188 ? -21.961 -4.781 21.439 1.00 75.00 188 THR A N 1
ATOM 1426 C CA . THR A 1 188 ? -21.659 -3.782 22.475 1.00 75.00 188 THR A CA 1
ATOM 1427 C C . THR A 1 188 ? -22.141 -2.389 22.039 1.00 75.00 188 THR A C 1
ATOM 1429 O O . THR A 1 188 ? -22.897 -2.269 21.067 1.00 75.00 188 THR A O 1
ATOM 1432 N N . ASN A 1 189 ? -21.886 -1.351 22.844 1.00 79.56 189 ASN A N 1
ATOM 1433 C CA . ASN A 1 189 ? -22.500 -0.037 22.656 1.00 79.56 189 ASN A CA 1
ATOM 1434 C C . ASN A 1 189 ? -21.447 1.040 22.349 1.00 79.56 189 ASN A C 1
ATOM 1436 O O . ASN A 1 189 ? -20.870 1.527 23.319 1.00 79.56 189 ASN A O 1
ATOM 1440 N N . PRO A 1 190 ? -21.393 1.553 21.103 1.00 80.94 190 PRO A N 1
ATOM 1441 C CA . PRO A 1 190 ? -20.352 2.472 20.613 1.00 80.94 190 PRO A CA 1
ATOM 1442 C C . PRO A 1 190 ? -20.409 3.901 21.158 1.00 80.94 190 PRO A C 1
ATOM 1444 O O . PRO A 1 190 ? -19.939 4.866 20.570 1.00 80.94 190 PRO A O 1
ATOM 1447 N N . LEU A 1 191 ? -21.111 4.084 22.268 1.00 85.31 191 LEU A N 1
ATOM 1448 C CA . LEU A 1 191 ? -21.261 5.356 22.961 1.00 85.31 191 LEU A CA 1
ATOM 1449 C C . LEU A 1 191 ? -20.807 5.248 24.419 1.00 85.31 191 LEU A C 1
ATOM 1451 O O . LEU A 1 191 ? -21.039 6.185 25.193 1.00 85.31 191 LEU A O 1
ATOM 1455 N N . LEU A 1 192 ? -20.306 4.084 24.835 1.00 81.56 192 LEU A N 1
ATOM 1456 C CA . LEU A 1 192 ? -20.004 3.747 26.215 1.00 81.56 192 LEU A CA 1
ATOM 1457 C C . LEU A 1 192 ? -18.760 2.857 26.309 1.00 81.56 192 LEU A C 1
ATOM 1459 O O . LEU A 1 192 ? -18.903 1.648 26.474 1.00 81.56 192 LEU A O 1
ATOM 1463 N N . ALA A 1 193 ? -17.610 3.514 26.446 1.00 69.50 193 ALA A N 1
ATOM 1464 C CA . ALA A 1 193 ? -16.382 2.930 26.963 1.00 69.50 193 ALA A CA 1
ATOM 1465 C C . ALA A 1 193 ? -16.666 2.176 28.273 1.00 69.50 193 ALA A C 1
ATOM 1467 O O . ALA A 1 193 ? -16.870 2.784 29.339 1.00 69.50 193 ALA A O 1
ATOM 1468 N N . GLY A 1 194 ? -16.788 0.856 28.176 1.00 69.31 194 GLY A N 1
ATOM 1469 C CA . GLY A 1 194 ? -17.290 -0.011 29.230 1.00 69.31 194 GLY A CA 1
ATOM 1470 C C . GLY A 1 194 ? -16.270 -1.076 29.590 1.00 69.31 194 GLY A C 1
ATOM 1471 O O . GLY A 1 194 ? -15.886 -1.867 28.746 1.00 69.31 194 GLY A O 1
ATOM 1472 N N . ASP A 1 195 ? -15.895 -1.111 30.862 1.00 70.06 195 ASP A N 1
ATOM 1473 C CA . ASP A 1 195 ? -15.072 -2.154 31.474 1.00 70.06 195 ASP A CA 1
ATOM 1474 C C . ASP A 1 195 ? -15.893 -2.708 32.652 1.00 70.06 195 ASP A C 1
ATOM 1476 O O . ASP A 1 195 ? -16.059 -2.050 33.694 1.00 70.06 195 ASP A O 1
ATOM 1480 N N . ASN A 1 196 ? -16.545 -3.854 32.452 1.00 65.38 196 ASN A N 1
ATOM 1481 C CA . ASN A 1 196 ? -17.428 -4.443 33.457 1.00 65.38 196 ASN A CA 1
ATOM 1482 C C . ASN A 1 196 ? -16.664 -5.164 34.567 1.00 65.38 196 ASN A C 1
ATOM 1484 O O . ASN A 1 196 ? -17.250 -5.380 35.642 1.00 65.38 196 ASN A O 1
ATOM 1488 N N . ASP A 1 197 ? -15.414 -5.563 34.339 1.00 63.19 197 ASP A N 1
ATOM 1489 C CA . ASP A 1 197 ? -14.642 -6.368 35.283 1.00 63.19 197 ASP A CA 1
ATOM 1490 C C . ASP A 1 197 ? -13.553 -5.577 36.046 1.00 63.19 197 ASP A C 1
ATOM 1492 O O . ASP A 1 197 ? -13.132 -5.986 37.138 1.00 63.19 197 ASP A O 1
ATOM 1496 N N . GLY A 1 198 ? -13.276 -4.352 35.600 1.00 70.88 198 GLY A N 1
ATOM 1497 C CA . GLY A 1 198 ? -12.462 -3.326 36.237 1.00 70.88 198 GLY A CA 1
ATOM 1498 C C . GLY A 1 198 ? -10.964 -3.454 35.969 1.00 70.88 198 GLY A C 1
ATOM 1499 O O . GLY A 1 198 ? -10.171 -2.999 36.811 1.00 70.88 198 GLY A O 1
ATOM 1500 N N . ASP A 1 199 ? -10.566 -4.116 34.889 1.00 68.19 199 ASP A N 1
ATOM 1501 C CA . ASP A 1 199 ? -9.176 -4.422 34.569 1.00 68.19 199 ASP A CA 1
ATOM 1502 C C . ASP A 1 199 ? -8.471 -3.345 33.699 1.00 68.19 199 ASP A C 1
ATOM 1504 O O . ASP A 1 199 ? -7.237 -3.322 33.616 1.00 68.19 199 ASP A O 1
ATOM 1508 N N . ASN A 1 200 ? -9.223 -2.342 33.233 1.00 73.00 200 ASN A N 1
ATOM 1509 C CA . ASN A 1 200 ? -8.852 -1.250 32.325 1.00 73.00 200 ASN A CA 1
ATOM 1510 C C . ASN A 1 200 ? -8.698 -1.628 30.841 1.00 73.00 200 ASN A C 1
ATOM 1512 O O . ASN A 1 200 ? -8.098 -0.842 30.098 1.00 73.00 200 ASN A O 1
ATOM 1516 N N . LEU A 1 201 ? -9.241 -2.762 30.408 1.00 73.00 201 LEU A N 1
ATOM 1517 C CA . LEU A 1 201 ? -9.563 -3.032 29.013 1.00 73.00 201 LEU A CA 1
ATOM 1518 C C . LEU A 1 201 ? -11.076 -2.882 28.784 1.00 73.00 201 LEU A C 1
ATOM 1520 O O . LEU A 1 201 ? -11.873 -3.207 29.658 1.00 73.00 201 LEU A O 1
ATOM 1524 N N . PRO A 1 202 ? -11.497 -2.356 27.627 1.00 76.44 202 PRO A N 1
ATOM 1525 C CA . PRO A 1 202 ? -12.902 -2.390 27.238 1.00 76.44 202 PRO A CA 1
ATOM 1526 C C . PRO A 1 202 ? -13.395 -3.816 26.913 1.00 76.44 202 PRO A C 1
ATOM 1528 O O . PRO A 1 202 ? -12.711 -4.562 26.205 1.00 76.44 202 PRO A O 1
ATOM 1531 N N . ASP A 1 203 ? -14.592 -4.183 27.398 1.00 69.62 203 ASP A N 1
ATOM 1532 C CA . ASP A 1 203 ? -15.198 -5.530 27.260 1.00 69.62 203 ASP A CA 1
ATOM 1533 C C . ASP A 1 203 ? -15.267 -6.018 25.791 1.00 69.62 203 ASP A C 1
ATOM 1535 O O . ASP A 1 203 ? -15.184 -7.206 25.465 1.00 69.62 203 ASP A O 1
ATOM 1539 N N . ASP A 1 204 ? -15.504 -5.085 24.881 1.00 69.50 204 ASP A N 1
ATOM 1540 C CA . ASP A 1 204 ? -15.592 -5.263 23.436 1.00 69.50 204 ASP A CA 1
ATOM 1541 C C . ASP A 1 204 ? -14.240 -5.553 22.775 1.00 69.50 204 ASP A C 1
ATOM 1543 O O . ASP A 1 204 ? -14.159 -6.390 21.866 1.00 69.50 204 ASP A O 1
ATOM 1547 N N . TRP A 1 205 ? -13.170 -4.918 23.250 1.00 73.62 205 TRP A N 1
ATOM 1548 C CA . TRP A 1 205 ? -11.808 -5.206 22.815 1.00 73.62 205 TRP A CA 1
ATOM 1549 C C . TRP A 1 205 ? -11.394 -6.621 23.222 1.00 73.62 205 TRP A C 1
ATOM 1551 O O . TRP A 1 205 ? -10.887 -7.388 22.398 1.00 73.62 205 TRP A O 1
ATOM 1561 N N . GLU A 1 206 ? -11.689 -7.012 24.461 1.00 72.81 206 GLU A N 1
ATOM 1562 C CA . GLU A 1 206 ? -11.454 -8.371 24.951 1.00 72.81 206 GLU A CA 1
ATOM 1563 C C . GLU A 1 206 ? -12.224 -9.408 24.121 1.00 72.81 206 GLU A C 1
ATOM 1565 O O . GLU A 1 206 ? -11.668 -10.425 23.688 1.00 72.81 206 GLU A O 1
ATOM 1570 N N . GLU A 1 207 ? -13.503 -9.142 23.829 1.00 71.12 207 GLU A N 1
ATOM 1571 C CA . GLU A 1 207 ? -14.318 -10.012 22.983 1.00 71.12 207 GLU A CA 1
ATOM 1572 C C . GLU A 1 207 ? -13.747 -10.125 21.555 1.00 71.12 207 GLU A C 1
ATOM 1574 O O . GLU A 1 207 ? -13.795 -11.208 20.954 1.00 71.12 207 GLU A O 1
ATOM 1579 N N . TRP A 1 208 ? -13.167 -9.051 21.012 1.00 70.50 208 TRP A N 1
ATOM 1580 C CA . TRP A 1 208 ? -12.492 -9.071 19.716 1.00 70.50 208 TRP A CA 1
ATOM 1581 C C . TRP A 1 208 ? -11.227 -9.944 19.717 1.00 70.50 208 TRP A C 1
ATOM 1583 O O . TRP A 1 208 ? -11.060 -10.750 18.794 1.00 70.50 208 TRP A O 1
ATOM 1593 N N . ILE A 1 209 ? -10.376 -9.855 20.746 1.00 68.94 209 ILE A N 1
ATOM 1594 C CA . ILE A 1 209 ? -9.165 -10.690 20.893 1.00 68.94 209 ILE A CA 1
ATOM 1595 C C . ILE A 1 209 ? -9.549 -12.166 20.911 1.00 68.94 209 ILE A C 1
ATOM 1597 O O . ILE A 1 209 ? -9.056 -12.958 20.104 1.00 68.94 209 ILE A O 1
ATOM 1601 N N . ILE A 1 210 ? -10.519 -12.514 21.761 1.00 67.00 210 ILE A N 1
ATOM 1602 C CA . ILE A 1 210 ? -11.018 -13.884 21.933 1.00 67.00 210 ILE A CA 1
ATOM 1603 C C . ILE A 1 210 ? -11.586 -14.452 20.622 1.00 67.00 210 ILE A C 1
ATOM 1605 O O . ILE A 1 210 ? -11.528 -15.657 20.385 1.00 67.00 210 ILE A O 1
ATOM 1609 N N . ARG A 1 211 ? -12.176 -13.610 19.765 1.00 64.44 211 ARG A N 1
ATOM 1610 C CA . ARG A 1 211 ? -12.727 -14.027 18.462 1.00 64.44 211 ARG A CA 1
ATOM 1611 C C . ARG A 1 211 ? -11.690 -14.055 17.342 1.00 64.44 211 ARG A C 1
ATOM 1613 O O . ARG A 1 211 ? -11.930 -14.720 16.335 1.00 64.44 211 ARG A O 1
ATOM 1620 N N . SER A 1 212 ? -10.591 -13.322 17.489 1.00 60.38 212 SER A N 1
ATOM 1621 C CA . SER A 1 212 ? -9.521 -13.226 16.491 1.00 60.38 212 SER A CA 1
ATOM 1622 C C . SER A 1 212 ? -8.510 -14.373 16.596 1.00 60.38 212 SER A C 1
ATOM 1624 O O . SER A 1 212 ? -7.847 -14.682 15.602 1.00 60.38 212 SER A O 1
ATOM 1626 N N . ASP A 1 213 ? -8.436 -15.036 17.754 1.00 62.22 213 ASP A N 1
ATOM 1627 C CA . ASP A 1 213 ? -7.672 -16.267 17.981 1.00 62.22 213 ASP A CA 1
ATOM 1628 C C . ASP A 1 213 ? -8.585 -17.470 18.289 1.00 62.22 213 ASP A C 1
ATOM 1630 O O . ASP A 1 213 ? -8.920 -17.726 19.442 1.00 62.22 213 ASP A O 1
ATOM 1634 N N . ASP A 1 214 ? -9.005 -18.247 17.282 1.00 50.59 214 ASP A N 1
ATOM 1635 C CA . ASP A 1 214 ? -9.802 -19.469 17.521 1.00 50.59 214 ASP A CA 1
ATOM 1636 C C . ASP A 1 214 ? -9.218 -20.758 16.916 1.00 50.59 214 ASP A C 1
ATOM 1638 O O . ASP A 1 214 ? -9.923 -21.671 16.475 1.00 50.59 214 ASP A O 1
ATOM 1642 N N . GLY A 1 215 ? -7.892 -20.893 16.971 1.00 51.59 215 GLY A N 1
ATOM 1643 C CA . GLY A 1 215 ? -7.193 -22.098 16.520 1.00 51.59 215 GLY A CA 1
ATOM 1644 C C . GLY A 1 215 ? -7.275 -23.334 17.431 1.00 51.59 215 GLY A C 1
ATOM 1645 O O . GLY A 1 215 ? -6.991 -24.435 16.944 1.00 51.59 215 GLY A O 1
ATOM 1646 N N . ASP A 1 216 ? -7.645 -23.222 18.714 1.00 46.50 216 ASP A N 1
ATOM 1647 C CA . ASP A 1 216 ? -7.805 -24.387 19.595 1.00 46.50 216 ASP A CA 1
ATOM 1648 C C . ASP A 1 216 ? -8.917 -24.263 20.663 1.00 46.50 216 ASP A C 1
ATOM 1650 O O . ASP A 1 216 ? -9.411 -23.193 20.994 1.00 46.50 216 ASP A O 1
ATOM 1654 N N . ASP A 1 217 ? -9.374 -25.420 21.153 1.00 43.62 217 ASP A N 1
ATOM 1655 C CA . ASP A 1 217 ? -10.481 -25.606 22.111 1.00 43.62 217 ASP A CA 1
ATOM 1656 C C . ASP A 1 217 ? -10.023 -25.355 23.580 1.00 43.62 217 ASP A C 1
ATOM 1658 O O . ASP A 1 217 ? -10.609 -25.925 24.510 1.00 43.62 217 ASP A O 1
ATOM 1662 N N . VAL A 1 218 ? -8.910 -24.628 23.804 1.00 43.12 218 VAL A N 1
ATOM 1663 C CA . VAL A 1 218 ? -8.117 -24.698 25.055 1.00 43.12 218 VAL A CA 1
ATOM 1664 C C . VAL A 1 218 ? -7.786 -23.342 25.707 1.00 43.12 218 VAL A C 1
ATOM 1666 O O . VAL A 1 218 ? -7.417 -23.347 26.885 1.00 43.12 218 VAL A O 1
ATOM 1669 N N . THR A 1 219 ? -7.962 -22.194 25.052 1.00 46.12 219 THR A N 1
ATOM 1670 C CA . THR A 1 219 ? -7.815 -20.877 25.707 1.00 46.12 219 THR A CA 1
ATOM 1671 C C . THR A 1 219 ? -9.045 -20.544 26.565 1.00 46.12 219 THR A C 1
ATOM 1673 O O . THR A 1 219 ? -10.181 -20.474 26.089 1.00 46.12 219 THR A O 1
ATOM 1676 N N . ASP A 1 220 ? -8.833 -20.415 27.880 1.00 44.38 220 ASP A N 1
ATOM 1677 C CA . ASP A 1 220 ? -9.884 -20.093 28.851 1.00 44.38 220 ASP A CA 1
ATOM 1678 C C . ASP A 1 220 ? -10.351 -18.651 28.615 1.00 44.38 220 ASP A C 1
ATOM 1680 O O . ASP A 1 220 ? -9.564 -17.713 28.701 1.00 44.38 220 ASP A O 1
ATOM 1684 N N . LYS A 1 221 ? -11.632 -18.478 28.278 1.00 47.16 221 LYS A N 1
ATOM 1685 C CA . LYS A 1 221 ? -12.259 -17.216 27.834 1.00 47.16 221 LYS A CA 1
ATOM 1686 C C . LYS A 1 221 ? -12.434 -16.184 28.959 1.00 47.16 221 LYS A C 1
ATOM 1688 O O . LYS A 1 221 ? -13.435 -15.475 28.976 1.00 47.16 221 LYS A O 1
ATOM 1693 N N . THR A 1 222 ? -11.562 -16.185 29.963 1.00 53.03 222 THR A N 1
ATOM 1694 C CA . THR A 1 222 ? -11.767 -15.455 31.222 1.00 53.03 222 THR A CA 1
ATOM 1695 C C . THR A 1 222 ? -10.520 -14.742 31.743 1.00 53.03 222 THR A C 1
ATOM 1697 O O . THR A 1 222 ? -10.500 -14.426 32.927 1.00 53.03 222 THR A O 1
ATOM 1700 N N . ASP A 1 223 ? -9.461 -14.589 30.944 1.00 59.50 223 ASP A N 1
ATOM 1701 C CA . ASP A 1 223 ? -8.175 -14.080 31.454 1.00 59.50 223 ASP A CA 1
ATOM 1702 C C . ASP A 1 223 ? -7.361 -13.327 30.378 1.00 59.50 223 ASP A C 1
ATOM 1704 O O . ASP A 1 223 ? -6.144 -13.467 30.339 1.00 59.50 223 ASP A O 1
ATOM 1708 N N . VAL A 1 224 ? -8.016 -12.581 29.474 1.00 69.62 224 VAL A N 1
ATOM 1709 C CA . VAL A 1 224 ? -7.359 -11.457 28.770 1.00 69.62 224 VAL A CA 1
ATOM 1710 C C . VAL A 1 224 ? -7.504 -10.274 29.712 1.00 69.62 224 VAL A C 1
ATOM 1712 O O . VAL A 1 224 ? -8.597 -10.064 30.210 1.00 69.62 224 VAL A O 1
ATOM 1715 N N . THR A 1 225 ? -6.412 -9.593 30.050 1.00 75.50 225 THR A N 1
ATOM 1716 C CA . THR A 1 225 ? -6.463 -8.408 30.909 1.00 75.50 225 THR A CA 1
ATOM 1717 C C . THR A 1 225 ? -5.449 -7.361 30.470 1.00 75.50 225 THR A C 1
ATOM 1719 O O . THR A 1 225 ? -4.492 -7.679 29.772 1.00 75.50 225 THR A O 1
ATOM 1722 N N . ALA A 1 226 ? -5.520 -6.129 30.973 1.00 79.69 226 ALA A N 1
ATOM 1723 C CA . ALA A 1 226 ? -4.496 -5.119 30.660 1.00 79.69 226 ALA A CA 1
ATOM 1724 C C . ALA A 1 226 ? -3.044 -5.562 30.986 1.00 79.69 226 ALA A C 1
ATOM 1726 O O . ALA A 1 226 ? -2.089 -4.969 30.486 1.00 79.69 226 ALA A O 1
ATOM 1727 N N . ALA A 1 227 ? -2.863 -6.573 31.847 1.00 83.38 227 ALA A N 1
ATOM 1728 C CA . ALA A 1 227 ? -1.564 -7.104 32.262 1.00 83.38 227 ALA A CA 1
ATOM 1729 C C . ALA A 1 227 ? -1.138 -8.399 31.547 1.00 83.38 227 ALA A C 1
ATOM 1731 O O . ALA A 1 227 ? -0.045 -8.900 31.838 1.00 83.38 227 ALA A O 1
ATOM 1732 N N . THR A 1 228 ? -1.983 -8.976 30.689 1.00 83.50 228 THR A N 1
ATOM 1733 C CA . THR A 1 228 ? -1.606 -10.140 29.877 1.00 83.50 228 THR A CA 1
ATOM 1734 C C . THR A 1 228 ? -0.701 -9.719 28.727 1.00 83.50 228 THR A C 1
ATOM 1736 O O . THR A 1 228 ? -0.522 -8.535 28.491 1.00 83.50 228 THR A O 1
ATOM 1739 N N . ASP A 1 229 ? -0.027 -10.689 28.124 1.00 76.75 229 ASP A N 1
ATOM 1740 C CA . ASP A 1 229 ? 0.860 -10.550 26.962 1.00 76.75 229 ASP A CA 1
ATOM 1741 C C . ASP A 1 229 ? 0.493 -11.743 26.078 1.00 76.75 229 ASP A C 1
ATOM 1743 O O . ASP A 1 229 ? 1.030 -12.848 26.239 1.00 76.75 229 ASP A O 1
ATOM 1747 N N . PHE A 1 230 ? -0.604 -11.579 25.337 1.00 75.44 230 PHE A N 1
ATOM 1748 C CA . PHE A 1 230 ? -1.327 -12.684 24.715 1.00 75.44 230 PHE A CA 1
ATOM 1749 C C . PHE A 1 230 ? -0.510 -13.335 23.594 1.00 75.44 230 PHE A C 1
ATOM 1751 O O . PHE A 1 230 ? -0.513 -14.564 23.458 1.00 75.44 230 PHE A O 1
ATOM 1758 N N . ASP A 1 231 ? 0.254 -12.550 22.838 1.00 72.62 231 ASP A N 1
ATOM 1759 C CA . ASP A 1 231 ? 1.133 -13.046 21.779 1.00 72.62 231 ASP A CA 1
ATOM 1760 C C . ASP A 1 231 ? 2.569 -13.381 22.240 1.00 72.62 231 ASP A C 1
ATOM 1762 O O . ASP A 1 231 ? 3.310 -14.062 21.515 1.00 72.62 231 ASP A O 1
ATOM 1766 N N . GLY A 1 232 ? 2.942 -12.992 23.463 1.00 73.88 232 GLY A N 1
ATOM 1767 C CA . GLY A 1 232 ? 4.229 -13.283 24.084 1.00 73.88 232 GLY A CA 1
ATOM 1768 C C . GLY A 1 232 ? 5.382 -12.413 23.579 1.00 73.88 232 GLY A C 1
ATOM 1769 O O . GLY A 1 232 ? 6.538 -12.862 23.652 1.00 73.88 232 GLY A O 1
ATOM 1770 N N . ASP A 1 233 ? 5.105 -11.232 23.021 1.00 69.06 233 ASP A N 1
ATOM 1771 C CA . ASP A 1 233 ? 6.109 -10.311 22.481 1.00 69.06 233 ASP A CA 1
ATOM 1772 C C . ASP A 1 233 ? 6.801 -9.445 23.554 1.00 69.06 233 ASP A C 1
ATOM 1774 O O . ASP A 1 233 ? 7.868 -8.863 23.310 1.00 69.06 233 ASP A O 1
ATOM 1778 N N . GLY A 1 234 ? 6.281 -9.467 24.784 1.00 74.88 234 GLY A N 1
ATOM 1779 C CA . GLY A 1 234 ? 6.814 -8.740 25.931 1.00 74.88 234 GLY A CA 1
ATOM 1780 C C . GLY A 1 234 ? 6.242 -7.332 26.113 1.00 74.88 234 GLY A C 1
ATOM 1781 O O . GLY A 1 234 ? 6.720 -6.616 27.005 1.00 74.88 234 GLY A O 1
ATOM 1782 N N . VAL A 1 235 ? 5.256 -6.937 25.308 1.00 76.00 235 VAL A N 1
ATOM 1783 C CA . VAL A 1 235 ? 4.354 -5.802 25.523 1.00 76.00 235 VAL A CA 1
ATOM 1784 C C . VAL A 1 235 ? 3.053 -6.351 26.108 1.00 76.00 235 VAL A C 1
ATOM 1786 O O . VAL A 1 235 ? 2.590 -7.411 25.717 1.00 76.00 235 VAL A O 1
ATOM 1789 N N . THR A 1 236 ? 2.485 -5.686 27.115 1.00 83.25 236 THR A N 1
ATOM 1790 C CA . THR A 1 236 ? 1.210 -6.154 27.674 1.00 83.25 236 THR A CA 1
ATOM 1791 C C . THR A 1 236 ? 0.046 -5.718 26.794 1.00 83.25 236 THR A C 1
ATOM 1793 O O . THR A 1 236 ? 0.078 -4.598 26.289 1.00 83.25 236 THR A O 1
ATOM 1796 N N . ASP A 1 237 ? -1.026 -6.499 26.732 1.00 79.00 237 ASP A N 1
ATOM 1797 C CA . ASP A 1 237 ? -2.234 -6.215 25.954 1.00 79.00 237 ASP A CA 1
ATOM 1798 C C . ASP A 1 237 ? -2.773 -4.798 26.253 1.00 79.00 237 ASP A C 1
ATOM 1800 O O . ASP A 1 237 ? -3.134 -4.055 25.345 1.00 79.00 237 ASP A O 1
ATOM 1804 N N . GLY A 1 238 ? -2.725 -4.333 27.510 1.00 79.12 238 GLY A N 1
ATOM 1805 C CA . GLY A 1 238 ? -3.105 -2.956 27.868 1.00 79.12 238 GLY A CA 1
ATOM 1806 C C . GLY A 1 238 ? -2.182 -1.862 27.307 1.00 79.12 238 GLY A C 1
ATOM 1807 O O . GLY A 1 238 ? -2.640 -0.763 26.982 1.00 79.12 238 GLY A O 1
ATOM 1808 N N . ASP A 1 239 ? -0.888 -2.151 27.159 1.00 80.44 239 ASP A N 1
ATOM 1809 C CA . ASP A 1 239 ? 0.070 -1.249 26.510 1.00 80.44 239 ASP A CA 1
ATOM 1810 C C . ASP A 1 239 ? -0.132 -1.274 24.986 1.00 80.44 239 ASP A C 1
ATOM 1812 O O . ASP A 1 239 ? -0.064 -0.228 24.340 1.00 80.44 239 ASP A O 1
ATOM 1816 N N . GLU A 1 240 ? -0.434 -2.433 24.401 1.00 78.62 240 GLU A N 1
ATOM 1817 C CA . GLU A 1 240 ? -0.749 -2.563 22.978 1.00 78.62 240 GLU A CA 1
ATOM 1818 C C . GLU A 1 240 ? -2.041 -1.853 22.599 1.00 78.62 240 GLU A C 1
ATOM 1820 O O . GLU A 1 240 ? -2.069 -1.102 21.623 1.00 78.62 240 GLU A O 1
ATOM 1825 N N . PHE A 1 241 ? -3.076 -2.000 23.420 1.00 76.25 241 PHE A N 1
ATOM 1826 C CA . PHE A 1 241 ? -4.316 -1.246 23.333 1.00 76.25 241 PHE A CA 1
ATOM 1827 C C . PHE A 1 241 ? -4.053 0.266 23.360 1.00 76.25 241 PHE A C 1
ATOM 1829 O O . PHE A 1 241 ? -4.495 1.006 22.477 1.00 76.25 241 PHE A O 1
ATOM 1836 N N . ALA A 1 242 ? -3.238 0.737 24.311 1.00 76.25 242 ALA A N 1
ATOM 1837 C CA . ALA A 1 242 ? -2.857 2.146 24.398 1.00 76.25 242 ALA A CA 1
ATOM 1838 C C . ALA A 1 242 ? -2.048 2.636 23.178 1.00 76.25 242 ALA A C 1
ATOM 1840 O O . ALA A 1 242 ? -2.056 3.832 22.863 1.00 76.25 242 ALA A O 1
ATOM 1841 N N . LEU A 1 243 ? -1.339 1.731 22.499 1.00 72.31 243 LEU A N 1
ATOM 1842 C CA . LEU A 1 243 ? -0.503 2.012 21.331 1.00 72.31 243 LEU A CA 1
ATOM 1843 C C . LEU A 1 243 ? -1.209 1.770 19.987 1.00 72.31 243 LEU A C 1
ATOM 1845 O O . LEU A 1 243 ? -0.676 2.205 18.962 1.00 72.31 243 LEU A O 1
ATOM 1849 N N . GLY A 1 244 ? -2.374 1.118 19.980 1.00 69.88 244 GLY A N 1
ATOM 1850 C CA . GLY A 1 244 ? -3.076 0.684 18.772 1.00 69.88 244 GLY A CA 1
ATOM 1851 C C . GLY A 1 244 ? -2.364 -0.449 18.020 1.00 69.88 244 GLY A C 1
ATOM 1852 O O . GLY A 1 244 ? -2.401 -0.465 16.787 1.00 69.88 244 GLY A O 1
ATOM 1853 N N . THR A 1 245 ? -1.662 -1.339 18.731 1.00 73.50 245 THR A N 1
ATOM 1854 C CA . THR A 1 245 ? -1.002 -2.534 18.169 1.00 73.50 245 THR A CA 1
ATOM 1855 C C . THR A 1 245 ? -1.814 -3.807 18.433 1.00 73.50 245 THR A C 1
ATOM 1857 O O . THR A 1 245 ? -2.842 -3.764 19.104 1.00 73.50 245 THR A O 1
ATOM 1860 N N . SER A 1 246 ? -1.420 -4.919 17.805 1.00 73.69 246 SER A N 1
ATOM 1861 C CA . SER A 1 246 ? -2.214 -6.150 17.764 1.00 73.69 246 SER A CA 1
ATOM 1862 C C . SER A 1 246 ? -1.823 -7.120 18.890 1.00 73.69 246 SER A C 1
ATOM 1864 O O . SER A 1 246 ? -0.817 -7.796 18.714 1.00 73.69 246 SER A O 1
ATOM 1866 N N . PRO A 1 247 ? -2.692 -7.385 19.880 1.00 72.56 247 PRO A N 1
ATOM 1867 C CA . PRO A 1 247 ? -2.396 -8.296 20.995 1.00 72.56 247 PRO A CA 1
ATOM 1868 C C . PRO A 1 247 ? -2.321 -9.773 20.616 1.00 72.56 247 PRO A C 1
ATOM 1870 O O . PRO A 1 247 ? -1.947 -10.631 21.401 1.00 72.56 247 PRO A O 1
ATOM 1873 N N . VAL A 1 248 ? -2.696 -10.107 19.383 1.00 70.94 248 VAL A N 1
ATOM 1874 C CA . VAL A 1 248 ? -2.640 -11.478 18.866 1.00 70.94 248 VAL A CA 1
ATOM 1875 C C . VAL A 1 248 ? -1.406 -11.738 17.998 1.00 70.94 248 VAL A C 1
ATOM 1877 O O . VAL A 1 248 ? -1.221 -12.862 17.520 1.00 70.94 248 VAL A O 1
ATOM 1880 N N . ARG A 1 249 ? -0.586 -10.714 17.708 1.00 73.31 249 ARG A N 1
ATOM 1881 C CA . ARG A 1 249 ? 0.571 -10.821 16.806 1.00 73.31 249 ARG A CA 1
ATOM 1882 C C . ARG A 1 249 ? 1.632 -9.781 17.140 1.00 73.31 249 ARG A C 1
ATOM 1884 O O . ARG A 1 249 ? 1.367 -8.600 16.953 1.00 73.31 249 ARG A O 1
ATOM 1891 N N . ALA A 1 250 ? 2.857 -10.278 17.341 1.00 69.31 250 ALA A N 1
ATOM 1892 C CA . ALA A 1 250 ? 4.085 -9.530 17.633 1.00 69.31 250 ALA A CA 1
ATOM 1893 C C . ALA A 1 250 ? 4.555 -8.627 16.468 1.00 69.31 250 ALA A C 1
ATOM 1895 O O . ALA A 1 250 ? 5.658 -8.760 15.927 1.00 69.31 250 ALA A O 1
ATOM 1896 N N . LEU A 1 251 ? 3.675 -7.759 15.979 1.00 74.62 251 LEU A N 1
ATOM 1897 C CA . LEU A 1 251 ? 3.833 -6.880 14.834 1.00 74.62 251 LEU A CA 1
ATOM 1898 C C . LEU A 1 251 ? 3.428 -5.475 15.246 1.00 74.62 251 LEU A C 1
ATOM 1900 O O . LEU A 1 251 ? 2.252 -5.145 15.381 1.00 74.62 251 LEU A O 1
ATOM 1904 N N . ARG A 1 252 ? 4.433 -4.611 15.344 1.00 81.38 252 ARG A N 1
ATOM 1905 C CA . ARG A 1 252 ? 4.244 -3.204 15.701 1.00 81.38 252 ARG A CA 1
ATOM 1906 C C . ARG A 1 252 ? 4.423 -2.285 14.504 1.00 81.38 252 ARG A C 1
ATOM 1908 O O . ARG A 1 252 ? 3.869 -1.194 14.464 1.00 81.38 252 ARG A O 1
ATOM 1915 N N . ASN A 1 253 ? 5.192 -2.705 13.502 1.00 93.69 253 ASN A N 1
ATOM 1916 C CA . ASN A 1 253 ? 5.636 -1.822 12.433 1.00 93.69 253 ASN A CA 1
ATOM 1917 C C . ASN A 1 253 ? 5.335 -2.384 11.047 1.00 93.69 253 ASN A C 1
ATOM 1919 O O . ASN A 1 253 ? 5.326 -3.592 10.822 1.00 93.69 253 ASN A O 1
ATOM 1923 N N . VAL A 1 254 ? 5.166 -1.490 10.075 1.00 96.94 254 VAL A N 1
ATOM 1924 C CA . VAL A 1 254 ? 4.977 -1.856 8.669 1.00 96.94 254 VAL A CA 1
ATOM 1925 C C . VAL A 1 254 ? 5.927 -1.055 7.787 1.00 96.94 254 VAL A C 1
ATOM 1927 O O . VAL A 1 254 ? 5.935 0.178 7.789 1.00 96.94 254 VAL A O 1
ATOM 1930 N N . LEU A 1 255 ? 6.698 -1.761 6.964 1.00 98.38 255 LEU A N 1
ATOM 1931 C CA . LEU A 1 255 ? 7.523 -1.176 5.916 1.00 98.38 255 LEU A CA 1
ATOM 1932 C C . LEU A 1 255 ? 7.036 -1.659 4.545 1.00 98.38 255 LEU A C 1
ATOM 1934 O O . LEU A 1 255 ? 7.285 -2.795 4.143 1.00 98.38 255 LEU A O 1
ATOM 1938 N N . LEU A 1 256 ? 6.416 -0.759 3.782 1.00 98.56 256 LEU A N 1
ATOM 1939 C CA . LEU A 1 256 ? 6.116 -0.978 2.371 1.00 98.56 256 LEU A CA 1
ATOM 1940 C C . LEU A 1 256 ? 7.272 -0.451 1.516 1.00 98.56 256 LEU A C 1
ATOM 1942 O O . LEU A 1 256 ? 7.364 0.749 1.247 1.00 98.56 256 LEU A O 1
ATOM 1946 N N . PHE A 1 257 ? 8.147 -1.341 1.059 1.00 98.62 257 PHE A N 1
ATOM 1947 C CA . PHE A 1 257 ? 9.196 -1.013 0.103 1.00 98.62 257 PHE A CA 1
ATOM 1948 C C . PHE A 1 257 ? 8.618 -0.986 -1.318 1.00 98.62 257 PHE A C 1
ATOM 1950 O O . PHE A 1 257 ? 8.228 -2.018 -1.868 1.00 98.62 257 PHE A O 1
ATOM 1957 N N . LEU A 1 258 ? 8.540 0.214 -1.901 1.00 97.88 258 LEU A N 1
ATOM 1958 C CA . LEU A 1 258 ? 7.798 0.480 -3.132 1.00 97.88 258 LEU A CA 1
ATOM 1959 C C . LEU A 1 258 ? 8.718 1.008 -4.235 1.00 97.88 258 LEU A C 1
ATOM 1961 O O . LEU A 1 258 ? 9.193 2.146 -4.183 1.00 97.88 258 LEU A O 1
ATOM 1965 N N . THR A 1 259 ? 8.937 0.192 -5.259 1.00 97.25 259 THR A N 1
ATOM 1966 C CA . THR A 1 259 ? 9.727 0.568 -6.439 1.00 97.25 259 THR A CA 1
ATOM 1967 C C . THR A 1 259 ? 8.860 1.256 -7.493 1.00 97.25 259 THR A C 1
ATOM 1969 O O . THR A 1 259 ? 7.628 1.215 -7.429 1.00 97.25 259 THR A O 1
ATOM 1972 N N . GLU A 1 260 ? 9.494 1.917 -8.462 1.00 94.12 260 GLU A N 1
ATOM 1973 C CA . GLU A 1 260 ? 8.807 2.654 -9.529 1.00 94.12 260 GLU A CA 1
ATOM 1974 C C . GLU A 1 260 ? 9.101 2.035 -10.897 1.00 94.12 260 GLU A C 1
ATOM 1976 O O . GLU A 1 260 ? 10.261 1.988 -11.307 1.00 94.12 260 GLU A O 1
ATOM 1981 N N . ASP A 1 261 ? 8.060 1.653 -11.641 1.00 95.12 261 ASP A N 1
ATOM 1982 C CA . ASP A 1 261 ? 8.162 1.054 -12.982 1.00 95.12 261 ASP A CA 1
ATOM 1983 C C . ASP A 1 261 ? 8.896 -0.318 -13.019 1.00 95.12 261 ASP A C 1
ATOM 1985 O O . ASP A 1 261 ? 9.639 -0.588 -13.971 1.00 95.12 261 ASP A O 1
ATOM 1989 N N . GLN A 1 262 ? 8.707 -1.201 -12.027 1.00 96.50 262 GLN A N 1
ATOM 1990 C CA . GLN A 1 262 ? 9.310 -2.546 -11.995 1.00 96.50 262 GLN A CA 1
ATOM 1991 C C . GLN A 1 262 ? 8.279 -3.646 -12.304 1.00 96.50 262 GLN A C 1
ATOM 1993 O O . GLN A 1 262 ? 7.269 -3.817 -11.622 1.00 96.50 262 GLN A O 1
ATOM 1998 N N . GLY A 1 263 ? 8.557 -4.438 -13.339 1.00 95.19 263 GLY A N 1
ATOM 1999 C CA . GLY A 1 263 ? 7.852 -5.694 -13.606 1.00 95.19 263 GLY A CA 1
ATOM 2000 C C . GLY A 1 263 ? 8.215 -6.788 -12.599 1.00 95.19 263 GLY A C 1
ATOM 2001 O O . GLY A 1 263 ? 9.040 -6.589 -11.716 1.00 95.19 263 GLY A O 1
ATOM 2002 N N . ALA A 1 264 ? 7.622 -7.973 -12.737 1.00 94.19 264 ALA A N 1
ATOM 2003 C CA . ALA A 1 264 ? 7.940 -9.146 -11.909 1.00 94.19 264 ALA A CA 1
ATOM 2004 C C . ALA A 1 264 ? 9.309 -9.783 -12.258 1.00 94.19 264 ALA A C 1
ATOM 2006 O O . ALA A 1 264 ? 9.400 -10.990 -12.477 1.00 94.19 264 ALA A O 1
ATOM 2007 N N . ASP A 1 265 ? 10.347 -8.951 -12.358 1.00 94.88 265 ASP A N 1
ATOM 2008 C CA . ASP A 1 265 ? 11.721 -9.309 -12.694 1.00 94.88 265 ASP A CA 1
ATOM 2009 C C . ASP A 1 265 ? 12.566 -9.291 -11.408 1.00 94.88 265 ASP A C 1
ATOM 2011 O O . ASP A 1 265 ? 12.933 -8.227 -10.905 1.00 94.88 265 ASP A O 1
ATOM 2015 N N . LEU A 1 266 ? 12.830 -10.476 -10.856 1.00 96.94 266 LEU A N 1
ATOM 2016 C CA . LEU A 1 266 ? 13.686 -10.727 -9.688 1.00 96.94 266 LEU A CA 1
ATOM 2017 C C . LEU A 1 266 ? 14.464 -12.042 -9.865 1.00 96.94 266 LEU A C 1
ATOM 2019 O O . LEU A 1 266 ? 14.027 -12.927 -10.616 1.00 96.94 266 LEU A O 1
ATOM 2023 N N . GLY A 1 267 ? 15.581 -12.189 -9.149 1.00 95.56 267 GLY A N 1
ATOM 2024 C CA . GLY A 1 267 ? 16.374 -13.420 -9.083 1.00 95.56 267 GLY A CA 1
ATOM 2025 C C . GLY A 1 267 ? 15.553 -14.604 -8.565 1.00 95.56 267 GLY A C 1
ATOM 2026 O O . GLY A 1 267 ? 15.440 -15.625 -9.248 1.00 95.56 267 GLY A O 1
ATOM 2027 N N . CYS A 1 268 ? 14.861 -14.430 -7.435 1.00 95.38 268 CYS A N 1
ATOM 2028 C CA . CYS A 1 268 ? 13.944 -15.414 -6.846 1.00 95.38 268 CYS A CA 1
ATOM 2029 C C . CYS A 1 268 ? 12.750 -15.790 -7.743 1.00 95.38 268 CYS A C 1
ATOM 2031 O O . CYS A 1 268 ? 12.175 -16.865 -7.581 1.00 95.38 268 CYS A O 1
ATOM 2033 N N . MET A 1 269 ? 12.417 -14.961 -8.740 1.00 94.94 269 MET A N 1
ATOM 2034 C CA . MET A 1 269 ? 11.392 -15.245 -9.755 1.00 94.94 269 MET A CA 1
ATOM 2035 C C . MET A 1 269 ? 11.968 -15.871 -11.041 1.00 94.94 269 MET A C 1
ATOM 2037 O O . MET A 1 269 ? 11.241 -16.076 -12.015 1.00 94.94 269 MET A O 1
ATOM 2041 N N . GLY A 1 270 ? 13.266 -16.197 -11.063 1.00 94.81 270 GLY A N 1
ATOM 2042 C CA . GLY A 1 270 ? 13.930 -16.897 -12.166 1.00 94.81 270 GLY A CA 1
ATOM 2043 C C . GLY A 1 270 ? 14.377 -15.999 -13.322 1.00 94.81 270 GLY A C 1
ATOM 2044 O O . GLY A 1 270 ? 14.558 -16.486 -14.443 1.00 94.81 270 GLY A O 1
ATOM 2045 N N . THR A 1 271 ? 14.552 -14.698 -13.085 1.00 95.19 271 THR A N 1
ATOM 2046 C CA . THR A 1 271 ? 14.979 -13.751 -14.127 1.00 95.19 271 THR A CA 1
ATOM 2047 C C . THR A 1 271 ? 16.445 -13.972 -14.490 1.00 95.19 271 THR A C 1
ATOM 2049 O O . THR A 1 271 ? 17.350 -13.703 -13.707 1.00 95.19 271 THR A O 1
ATOM 2052 N N . VAL A 1 272 ? 16.699 -14.467 -15.703 1.00 94.56 272 VAL A N 1
ATOM 2053 C CA . VAL A 1 272 ? 18.058 -14.797 -16.155 1.00 94.56 272 VAL A CA 1
ATOM 2054 C C . VAL A 1 272 ? 18.900 -13.531 -16.331 1.00 94.56 272 VAL A C 1
ATOM 2056 O O . VAL A 1 272 ? 18.543 -12.648 -17.113 1.00 94.56 272 VAL A O 1
ATOM 2059 N N . GLY A 1 273 ? 20.056 -13.502 -15.663 1.00 88.94 273 GLY A N 1
ATOM 2060 C CA . GLY A 1 273 ? 21.039 -12.420 -15.752 1.00 88.94 273 GLY A CA 1
ATOM 2061 C C . GLY A 1 273 ? 20.817 -11.267 -14.772 1.00 88.94 273 GLY A C 1
ATOM 2062 O O . GLY A 1 273 ? 21.531 -10.280 -14.879 1.00 88.94 273 GLY A O 1
ATOM 2063 N N . LEU A 1 274 ? 19.852 -11.384 -13.854 1.00 92.25 274 LEU A N 1
ATOM 2064 C CA . LEU A 1 274 ? 19.579 -10.417 -12.790 1.00 92.25 274 LEU A CA 1
ATOM 2065 C C . LEU A 1 274 ? 19.898 -11.039 -11.423 1.00 92.25 274 LEU A C 1
ATOM 2067 O O . LEU A 1 274 ? 19.433 -12.141 -11.132 1.00 92.25 274 LEU A O 1
ATOM 2071 N N . GLU A 1 275 ? 20.647 -10.322 -10.585 1.00 91.81 275 GLU A N 1
ATOM 2072 C CA . GLU A 1 275 ? 20.969 -10.733 -9.213 1.00 91.81 275 GLU A CA 1
ATOM 2073 C C . GLU A 1 275 ? 20.266 -9.819 -8.194 1.00 91.81 275 GLU A C 1
ATOM 2075 O O . GLU A 1 275 ? 20.490 -8.611 -8.174 1.00 91.81 275 GLU A O 1
ATOM 2080 N N . THR A 1 276 ? 19.422 -10.386 -7.324 1.00 96.94 276 THR A N 1
ATOM 2081 C CA . THR A 1 276 ? 18.708 -9.636 -6.269 1.00 96.94 276 THR A CA 1
ATOM 2082 C C . THR A 1 276 ? 18.839 -10.308 -4.900 1.00 96.94 276 THR A C 1
ATOM 2084 O O . THR A 1 276 ? 17.838 -10.720 -4.319 1.00 96.94 276 THR A O 1
ATOM 2087 N N . PRO A 1 277 ? 20.064 -10.496 -4.376 1.00 96.88 277 PRO A N 1
ATOM 2088 C CA . PRO A 1 277 ? 20.294 -11.299 -3.177 1.00 96.88 277 PRO A CA 1
ATOM 2089 C C . PRO A 1 277 ? 19.546 -10.813 -1.927 1.00 96.88 277 PRO A C 1
ATOM 2091 O O . PRO A 1 277 ? 19.166 -11.649 -1.106 1.00 96.88 277 PRO A O 1
ATOM 2094 N N . ALA A 1 278 ? 19.323 -9.506 -1.748 1.00 98.25 278 ALA A N 1
ATOM 2095 C CA . ALA A 1 278 ? 18.581 -9.007 -0.589 1.00 98.25 278 ALA A CA 1
ATOM 2096 C C . ALA A 1 278 ? 17.082 -9.330 -0.690 1.00 98.25 278 ALA A C 1
ATOM 2098 O O . ALA A 1 278 ? 16.476 -9.779 0.285 1.00 98.25 278 ALA A O 1
ATOM 2099 N N . VAL A 1 279 ? 16.483 -9.154 -1.870 1.00 98.44 279 VAL A N 1
ATOM 2100 C CA . VAL A 1 279 ? 15.081 -9.524 -2.121 1.00 98.44 279 VAL A CA 1
ATOM 2101 C C . VAL A 1 279 ? 14.903 -11.048 -2.130 1.00 98.44 279 VAL A C 1
ATOM 2103 O O . VAL A 1 279 ? 13.902 -11.559 -1.630 1.00 98.44 279 VAL A O 1
ATOM 2106 N N . ASP A 1 280 ? 15.891 -11.795 -2.621 1.00 98.38 280 ASP A N 1
ATOM 2107 C CA . ASP A 1 280 ? 15.896 -13.259 -2.590 1.00 98.38 280 ASP A CA 1
ATOM 2108 C C . ASP A 1 280 ? 15.934 -13.781 -1.145 1.00 98.38 280 ASP A C 1
ATOM 2110 O O . ASP A 1 280 ? 15.254 -14.757 -0.824 1.00 98.38 280 ASP A O 1
ATOM 2114 N N . ALA A 1 281 ? 16.682 -13.118 -0.256 1.00 98.19 281 ALA A N 1
ATOM 2115 C CA . ALA A 1 281 ? 16.681 -13.428 1.172 1.00 98.19 281 ALA A CA 1
ATOM 2116 C C . ALA A 1 281 ? 15.314 -13.145 1.820 1.00 98.19 281 ALA A C 1
ATOM 2118 O O . ALA A 1 281 ? 14.840 -13.974 2.594 1.00 98.19 281 ALA A O 1
ATOM 2119 N N . LEU A 1 282 ? 14.646 -12.041 1.453 1.00 98.12 282 LEU A N 1
ATOM 2120 C CA . LEU A 1 282 ? 13.279 -11.752 1.907 1.00 98.12 282 LEU A CA 1
ATOM 2121 C C . LEU A 1 282 ? 12.298 -12.854 1.478 1.00 98.12 282 LEU A C 1
ATOM 2123 O O . LEU A 1 282 ? 11.488 -13.307 2.283 1.00 98.12 282 LEU A O 1
ATOM 2127 N N . ALA A 1 283 ? 12.390 -13.314 0.226 1.00 97.44 283 ALA A N 1
ATOM 2128 C CA . ALA A 1 283 ? 11.554 -14.403 -0.280 1.00 97.44 283 ALA A CA 1
ATOM 2129 C C . ALA A 1 283 ? 11.801 -15.726 0.470 1.00 97.44 283 ALA A C 1
ATOM 2131 O O . ALA A 1 283 ? 10.864 -16.483 0.705 1.00 97.44 283 ALA A O 1
ATOM 2132 N N . GLN A 1 284 ? 13.040 -15.999 0.894 1.00 96.75 284 GLN A N 1
ATOM 2133 C CA . GLN A 1 284 ? 13.367 -17.178 1.708 1.00 96.75 284 GLN A CA 1
ATOM 2134 C C . GLN A 1 284 ? 12.817 -17.090 3.137 1.00 96.75 284 GLN A C 1
ATOM 2136 O O . GLN A 1 284 ? 12.537 -18.123 3.740 1.00 96.75 284 GLN A O 1
ATOM 2141 N N . SER A 1 285 ? 12.655 -15.889 3.692 1.00 95.25 285 SER A N 1
ATOM 2142 C CA . SER A 1 285 ? 12.087 -15.686 5.030 1.00 95.25 285 SER A CA 1
ATOM 2143 C C . SER A 1 285 ? 10.579 -15.427 5.036 1.00 95.25 285 SER A C 1
ATOM 2145 O O . SER A 1 285 ? 10.016 -15.252 6.109 1.00 95.25 285 SER A O 1
ATOM 2147 N N . GLY A 1 286 ? 9.921 -15.383 3.876 1.00 96.44 286 GLY A N 1
ATOM 2148 C CA . GLY A 1 286 ? 8.512 -15.001 3.777 1.00 96.44 286 GLY A CA 1
ATOM 2149 C C . GLY A 1 286 ? 7.736 -15.734 2.689 1.00 96.44 286 GLY A C 1
ATOM 2150 O O . GLY A 1 286 ? 8.108 -16.826 2.250 1.00 96.44 286 GLY A O 1
ATOM 2151 N N . VAL A 1 287 ? 6.652 -15.095 2.250 1.00 97.38 287 VAL A N 1
ATOM 2152 C CA . VAL A 1 287 ? 5.768 -15.569 1.184 1.00 97.38 287 VAL A CA 1
ATOM 2153 C C . VAL A 1 287 ? 5.966 -14.722 -0.069 1.00 97.38 287 VAL A C 1
ATOM 2155 O O . VA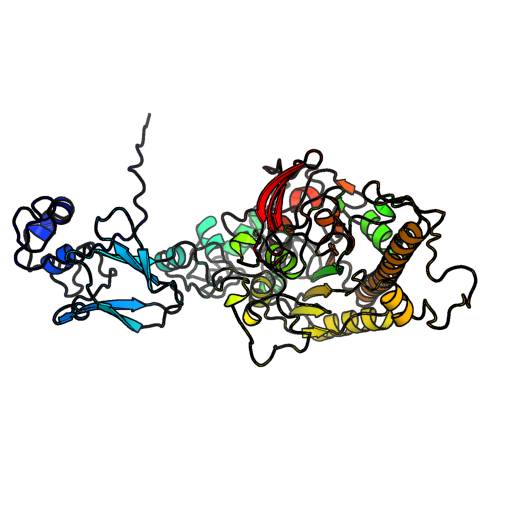L A 1 287 ? 5.789 -13.502 -0.050 1.00 97.38 287 VAL A O 1
ATOM 2158 N N . MET A 1 288 ? 6.294 -15.372 -1.185 1.00 96.94 288 MET A N 1
ATOM 2159 C CA . MET A 1 288 ? 6.376 -14.758 -2.511 1.00 96.94 288 MET A CA 1
ATOM 2160 C C . MET A 1 288 ? 5.152 -15.127 -3.351 1.00 96.94 288 MET A C 1
ATOM 2162 O O . MET A 1 288 ? 4.802 -16.299 -3.475 1.00 96.94 288 MET A O 1
ATOM 2166 N N . PHE A 1 289 ? 4.549 -14.143 -4.016 1.00 95.44 289 PHE A N 1
ATOM 2167 C CA . PHE A 1 289 ? 3.439 -14.376 -4.939 1.00 95.44 289 PHE A CA 1
ATOM 2168 C C . PHE A 1 289 ? 3.921 -14.341 -6.389 1.00 95.44 289 PHE A C 1
ATOM 2170 O O . PHE A 1 289 ? 4.390 -13.315 -6.885 1.00 95.44 289 PHE A O 1
ATOM 2177 N N . GLU A 1 290 ? 3.751 -15.442 -7.125 1.00 92.44 290 GLU A N 1
ATOM 2178 C CA . GLU A 1 290 ? 4.133 -15.490 -8.542 1.00 92.44 290 GLU A CA 1
ATOM 2179 C C . GLU A 1 290 ? 3.242 -14.587 -9.405 1.00 92.44 290 GLU A C 1
ATOM 2181 O O . GLU A 1 290 ? 3.666 -14.092 -10.456 1.00 92.44 290 GLU A O 1
ATOM 2186 N N . ARG A 1 291 ? 1.983 -14.393 -8.999 1.00 92.44 291 ARG A N 1
ATOM 2187 C CA . ARG A 1 291 ? 0.941 -13.737 -9.799 1.00 92.44 291 ARG A CA 1
ATOM 2188 C C . ARG A 1 291 ? 0.305 -12.562 -9.063 1.00 92.44 291 ARG A C 1
ATOM 2190 O O . ARG A 1 291 ? -0.899 -12.550 -8.831 1.00 92.44 291 ARG A O 1
ATOM 2197 N N . ALA A 1 292 ? 1.107 -11.551 -8.749 1.00 95.00 292 ALA A N 1
ATOM 2198 C CA . ALA A 1 292 ? 0.615 -10.291 -8.204 1.00 95.00 292 ALA A CA 1
ATOM 2199 C C . ALA A 1 292 ? 0.387 -9.230 -9.288 1.00 95.00 292 ALA A C 1
ATOM 2201 O O . ALA A 1 292 ? 1.195 -9.074 -10.211 1.00 95.00 292 ALA A O 1
ATOM 2202 N N . PHE A 1 293 ? -0.722 -8.492 -9.174 1.00 95.69 293 PHE A N 1
ATOM 2203 C CA . PHE A 1 293 ? -1.130 -7.494 -10.162 1.00 95.69 293 PHE A CA 1
ATOM 2204 C C . PHE A 1 293 ? -1.499 -6.141 -9.551 1.00 95.69 293 PHE A C 1
ATOM 2206 O O . PHE A 1 293 ? -2.337 -6.045 -8.650 1.00 95.69 293 PHE A O 1
ATOM 2213 N N . CYS A 1 294 ? -0.957 -5.074 -10.132 1.00 95.81 294 CYS A N 1
ATOM 2214 C CA . CYS A 1 294 ? -1.405 -3.721 -9.862 1.00 95.81 294 CYS A CA 1
ATOM 2215 C C . CYS A 1 294 ? -2.750 -3.419 -10.540 1.00 95.81 294 CYS A C 1
ATOM 2217 O O . CYS A 1 294 ? -3.160 -4.062 -11.514 1.00 95.81 294 CYS A O 1
ATOM 2219 N N . LEU A 1 295 ? -3.444 -2.404 -10.026 1.00 93.06 295 LEU A N 1
ATOM 2220 C CA . LEU A 1 295 ? -4.800 -2.051 -10.459 1.00 93.06 295 LEU A CA 1
ATOM 2221 C C . LEU A 1 295 ? -4.825 -1.122 -11.679 1.00 93.06 295 LEU A C 1
ATOM 2223 O O . LEU A 1 295 ? -5.832 -1.053 -12.395 1.00 93.06 295 LEU A O 1
ATOM 2227 N N . SER A 1 296 ? -3.719 -0.418 -11.929 1.00 94.19 296 SER A N 1
ATOM 2228 C CA . SER A 1 296 ? -3.521 0.429 -13.102 1.00 94.19 296 SER A CA 1
ATOM 2229 C C . SER A 1 296 ? -2.049 0.471 -13.512 1.00 94.19 296 SER A C 1
ATOM 2231 O O . SER A 1 296 ? -1.191 0.690 -12.662 1.00 94.19 296 SER A O 1
ATOM 2233 N N . PRO A 1 297 ? -1.724 0.378 -14.814 1.00 94.38 297 PRO A N 1
ATOM 2234 C CA . PRO A 1 297 ? -0.351 0.461 -15.316 1.00 94.38 297 PRO A CA 1
ATOM 2235 C C . PRO A 1 297 ? 0.170 1.916 -15.367 1.00 94.38 297 PRO A C 1
ATOM 2237 O O . PRO A 1 297 ? 0.822 2.316 -16.333 1.00 94.38 297 PRO A O 1
ATOM 2240 N N . VAL A 1 298 ? -0.204 2.750 -14.390 1.00 92.94 298 VAL A N 1
ATOM 2241 C CA . VAL A 1 298 ? 0.115 4.186 -14.296 1.00 92.94 298 VAL A CA 1
ATOM 2242 C C . VAL A 1 298 ? 0.304 4.554 -12.826 1.00 92.94 298 VAL A C 1
ATOM 2244 O O . VAL A 1 298 ? -0.548 4.206 -12.011 1.00 92.94 298 VAL A O 1
ATOM 2247 N N . CYS A 1 299 ? 1.379 5.282 -12.510 1.00 92.75 299 CYS A N 1
ATOM 2248 C CA . CYS A 1 299 ? 1.849 5.508 -11.143 1.00 92.75 299 CYS A CA 1
ATOM 2249 C C . CYS A 1 299 ? 0.773 6.027 -10.173 1.00 92.75 299 CYS A C 1
ATOM 2251 O O . CYS A 1 299 ? 0.448 5.341 -9.208 1.00 92.75 299 CYS A O 1
ATOM 2253 N N . SER A 1 300 ? 0.210 7.225 -10.395 1.00 92.62 300 SER A N 1
ATOM 2254 C CA . SER A 1 300 ? -0.733 7.815 -9.426 1.00 92.62 300 SER A CA 1
ATOM 2255 C C . SER A 1 300 ? -2.016 7.002 -9.258 1.00 92.62 300 SER A C 1
ATOM 2257 O O . SER A 1 300 ? -2.376 6.718 -8.116 1.00 92.62 300 SER A O 1
ATOM 2259 N N . PRO A 1 301 ? -2.695 6.575 -10.345 1.00 93.00 301 PRO A N 1
ATOM 2260 C CA . PRO A 1 301 ? -3.846 5.686 -10.239 1.00 93.00 301 PRO A CA 1
ATOM 2261 C C . PRO A 1 301 ? -3.548 4.394 -9.486 1.00 93.00 301 PRO A C 1
ATOM 2263 O O . PRO A 1 301 ? -4.374 3.963 -8.690 1.00 93.00 301 PRO A O 1
ATOM 2266 N N . SER A 1 302 ? -2.375 3.791 -9.715 1.00 94.88 302 SER A N 1
ATOM 2267 C CA . SER A 1 302 ? -1.994 2.551 -9.040 1.00 94.88 302 SER A CA 1
ATOM 2268 C C . SER A 1 302 ? -1.788 2.758 -7.543 1.00 94.88 302 SER A C 1
ATOM 2270 O O . SER A 1 302 ? -2.385 2.046 -6.744 1.00 94.88 302 SER A O 1
ATOM 2272 N N . LYS A 1 303 ? -1.020 3.786 -7.150 1.00 94.56 303 LYS A N 1
ATOM 2273 C CA . LYS A 1 303 ? -0.766 4.095 -5.735 1.00 94.56 303 LYS A CA 1
ATOM 2274 C C . LYS A 1 303 ? -2.043 4.454 -4.984 1.00 94.56 303 LYS A C 1
ATOM 2276 O O . LYS A 1 303 ? -2.291 3.902 -3.922 1.00 94.56 303 LYS A O 1
ATOM 2281 N N . MET A 1 304 ? -2.872 5.341 -5.538 1.00 93.12 304 MET A N 1
ATOM 2282 C CA . MET A 1 304 ? -4.130 5.723 -4.888 1.00 93.12 304 MET A CA 1
ATOM 2283 C C . MET A 1 304 ? -5.064 4.524 -4.725 1.00 93.12 304 MET A C 1
ATOM 2285 O O . MET A 1 304 ? -5.669 4.379 -3.673 1.00 93.12 304 MET A O 1
ATOM 2289 N N . ALA A 1 305 ? -5.145 3.644 -5.725 1.00 93.31 305 ALA A N 1
ATOM 2290 C CA . ALA A 1 305 ? -5.929 2.414 -5.649 1.00 93.31 305 ALA A CA 1
ATOM 2291 C C . ALA A 1 305 ? -5.373 1.427 -4.601 1.00 93.31 305 ALA A C 1
ATOM 2293 O O . ALA A 1 305 ? -6.124 0.893 -3.791 1.00 93.31 305 ALA A O 1
ATOM 2294 N N . MET A 1 306 ? -4.050 1.244 -4.562 1.00 95.62 306 MET A N 1
ATOM 2295 C CA . MET A 1 306 ? -3.368 0.405 -3.572 1.00 95.62 306 MET A CA 1
ATOM 2296 C C . MET A 1 306 ? -3.587 0.901 -2.141 1.00 95.62 306 MET A C 1
ATOM 2298 O O . MET A 1 306 ? -3.820 0.088 -1.261 1.00 95.62 306 MET A O 1
ATOM 2302 N N . PHE A 1 307 ? -3.539 2.214 -1.903 1.00 94.81 307 PHE A N 1
ATOM 2303 C CA . PHE A 1 307 ? -3.683 2.792 -0.562 1.00 94.81 307 PHE A CA 1
ATOM 2304 C C . PHE A 1 307 ? -5.129 3.028 -0.115 1.00 94.81 307 PHE A C 1
ATOM 2306 O O . PHE A 1 307 ? -5.348 3.437 1.016 1.00 94.81 307 PHE A O 1
ATOM 2313 N N . THR A 1 308 ? -6.110 2.793 -0.981 1.00 90.94 308 THR A N 1
ATOM 2314 C CA . THR A 1 308 ? -7.543 2.846 -0.632 1.00 90.94 308 THR A CA 1
ATOM 2315 C C . THR A 1 308 ? -8.191 1.464 -0.670 1.00 90.94 308 THR A C 1
ATOM 2317 O O . THR A 1 308 ? -9.352 1.315 -0.310 1.00 90.94 308 THR A O 1
ATOM 2320 N N . GLY A 1 309 ? -7.478 0.439 -1.153 1.00 91.31 309 GLY A N 1
ATOM 2321 C CA . GLY A 1 309 ? -8.038 -0.902 -1.318 1.00 91.31 309 GLY A CA 1
ATOM 2322 C C . GLY A 1 309 ? -9.195 -0.952 -2.322 1.00 91.31 309 GLY A C 1
ATOM 2323 O O . GLY A 1 309 ? -10.019 -1.861 -2.258 1.00 91.31 309 GLY A O 1
ATOM 2324 N N . THR A 1 310 ? -9.283 0.008 -3.253 1.00 88.50 310 THR A N 1
ATOM 2325 C CA . THR A 1 310 ? -10.352 0.072 -4.261 1.00 88.50 310 THR A CA 1
ATOM 2326 C C . THR A 1 310 ? -9.819 0.337 -5.667 1.00 88.50 310 THR A C 1
ATOM 2328 O O . THR A 1 310 ? -8.634 0.568 -5.887 1.00 88.50 310 THR A O 1
ATOM 2331 N N . TYR A 1 311 ? -10.691 0.278 -6.670 1.00 89.62 311 TYR A N 1
ATOM 2332 C CA . TYR A 1 311 ? -10.296 0.446 -8.064 1.00 89.62 311 TYR A CA 1
ATOM 2333 C C . TYR A 1 311 ? -10.048 1.919 -8.445 1.00 89.62 311 TYR A C 1
ATOM 2335 O O . TYR A 1 311 ? -10.730 2.815 -7.946 1.00 89.62 311 TYR A O 1
ATOM 2343 N N . PRO A 1 312 ? -9.181 2.192 -9.443 1.00 89.25 312 PRO A N 1
ATOM 2344 C CA . PRO A 1 312 ? -8.923 3.548 -9.943 1.00 89.25 312 PRO A CA 1
ATOM 2345 C C . PRO A 1 312 ? -10.166 4.324 -10.404 1.00 89.25 312 PRO A C 1
ATOM 2347 O O . PRO A 1 312 ? -10.196 5.549 -10.353 1.00 89.25 312 PRO A O 1
ATOM 2350 N N . HIS A 1 313 ? -11.200 3.623 -10.879 1.00 85.94 313 HIS A N 1
ATOM 2351 C CA . HIS A 1 313 ? -12.461 4.251 -11.283 1.00 85.94 313 HIS A CA 1
ATOM 2352 C C . HIS A 1 313 ? -13.393 4.563 -10.108 1.00 85.94 313 HIS A C 1
ATOM 2354 O O . HIS A 1 313 ? -14.304 5.364 -10.280 1.00 85.94 313 HIS A O 1
ATOM 2360 N N . THR A 1 314 ? -13.161 3.965 -8.938 1.00 84.56 314 THR A N 1
ATOM 2361 C CA . THR A 1 314 ? -13.846 4.308 -7.686 1.00 84.56 314 THR A CA 1
ATOM 2362 C C . THR A 1 314 ? -13.172 5.513 -7.034 1.00 84.56 314 THR A C 1
ATOM 2364 O O . THR A 1 314 ? -13.845 6.457 -6.641 1.00 84.56 314 THR A O 1
ATOM 2367 N N . THR A 1 315 ? -11.833 5.542 -7.012 1.00 78.19 315 THR A N 1
ATOM 2368 C CA . THR A 1 315 ? -11.059 6.679 -6.483 1.00 78.19 315 THR A CA 1
ATOM 2369 C C . THR A 1 315 ? -11.070 7.905 -7.390 1.00 78.19 315 THR A C 1
ATOM 2371 O O . THR A 1 315 ? -10.418 8.879 -7.063 1.00 78.19 315 THR A O 1
ATOM 2374 N N . SER A 1 316 ? -11.694 7.874 -8.571 1.00 79.75 316 SER A N 1
ATOM 2375 C CA . SER A 1 316 ? -11.558 8.921 -9.600 1.00 79.75 316 SER A CA 1
ATOM 2376 C C . SER A 1 316 ? -10.112 9.226 -10.042 1.00 79.75 316 SER A C 1
ATOM 2378 O O . SER A 1 316 ? -9.839 10.245 -10.685 1.00 79.75 316 SER A O 1
ATOM 2380 N N . ALA A 1 317 ? -9.148 8.357 -9.731 1.00 83.44 317 ALA A N 1
ATOM 2381 C CA . ALA A 1 317 ? -7.747 8.514 -10.095 1.00 83.44 317 ALA A CA 1
ATOM 2382 C C . ALA A 1 317 ? -7.491 8.014 -11.524 1.00 83.44 317 ALA A C 1
ATOM 2384 O O . ALA A 1 317 ? -7.052 6.890 -11.751 1.00 83.44 317 ALA A O 1
ATOM 2385 N N . TYR A 1 318 ? -7.757 8.857 -12.520 1.00 83.81 318 TYR A N 1
ATOM 2386 C CA . TYR A 1 318 ? -7.697 8.447 -13.931 1.00 83.81 318 TYR A CA 1
ATOM 2387 C C . TYR A 1 318 ? -6.323 8.619 -14.597 1.00 83.81 318 TYR A C 1
ATOM 2389 O O . TYR A 1 318 ? -6.069 8.054 -15.662 1.00 83.81 318 TYR A O 1
ATOM 2397 N N . ARG A 1 319 ? -5.434 9.421 -14.006 1.00 85.69 319 ARG A N 1
ATOM 2398 C CA . ARG A 1 319 ? -4.163 9.836 -14.614 1.00 85.69 319 ARG A CA 1
ATOM 2399 C C . ARG A 1 319 ? -3.119 10.196 -13.565 1.00 85.69 319 ARG A C 1
ATOM 2401 O O . ARG A 1 319 ? -3.435 10.271 -12.381 1.00 85.69 319 ARG A O 1
ATOM 2408 N N . ASN A 1 320 ? -1.889 10.445 -14.013 1.00 88.88 320 ASN A N 1
ATOM 2409 C CA . ASN A 1 320 ? -0.849 10.961 -13.130 1.00 88.88 320 ASN A CA 1
ATOM 2410 C C . ASN A 1 320 ? -1.175 12.371 -12.629 1.00 88.88 320 ASN A C 1
ATOM 2412 O O . ASN A 1 320 ? -1.601 13.245 -13.394 1.00 88.88 320 ASN A O 1
ATOM 2416 N N . VAL A 1 321 ? -0.921 12.571 -11.343 1.00 86.38 321 VAL A N 1
ATOM 2417 C CA . VAL A 1 321 ? -1.098 13.835 -10.624 1.00 86.38 321 VAL A CA 1
ATOM 2418 C C . VAL A 1 321 ? 0.273 14.432 -10.299 1.00 86.38 321 VAL A C 1
ATOM 2420 O O . VAL A 1 321 ? 1.284 13.772 -10.527 1.00 86.38 321 VAL A O 1
ATOM 2423 N N . PRO A 1 322 ? 0.389 15.684 -9.830 1.00 85.56 322 PRO A N 1
ATOM 2424 C CA . PRO A 1 322 ? 1.688 16.220 -9.447 1.00 85.56 322 PRO A CA 1
ATOM 2425 C C . PRO A 1 322 ? 2.381 15.360 -8.380 1.00 85.56 322 PRO A C 1
ATOM 2427 O O . PRO A 1 322 ? 1.758 14.810 -7.477 1.00 85.56 322 PRO A O 1
ATOM 2430 N N . ASN A 1 323 ? 3.705 15.258 -8.463 1.00 84.12 323 ASN A N 1
ATOM 2431 C CA . ASN A 1 323 ? 4.485 14.777 -7.332 1.00 84.12 323 ASN A CA 1
ATOM 2432 C C . ASN A 1 323 ? 4.656 15.937 -6.344 1.00 84.12 323 ASN A C 1
ATOM 2434 O O . ASN A 1 323 ? 5.332 16.916 -6.662 1.00 84.12 323 ASN A O 1
ATOM 2438 N N . HIS A 1 324 ? 4.056 15.823 -5.162 1.00 78.50 324 HIS A N 1
ATOM 2439 C CA . HIS A 1 324 ? 4.055 16.887 -4.156 1.00 78.50 324 HIS A CA 1
ATOM 2440 C C . HIS A 1 324 ? 5.348 16.943 -3.323 1.00 78.50 324 HIS A C 1
ATOM 2442 O O . HIS A 1 324 ? 5.506 17.823 -2.482 1.00 78.50 324 HIS A O 1
ATOM 2448 N N . GLY A 1 325 ? 6.308 16.052 -3.589 1.00 77.19 325 GLY A N 1
ATOM 2449 C CA . GLY A 1 325 ? 7.580 16.010 -2.876 1.00 77.19 325 GLY A CA 1
ATOM 2450 C C . GLY A 1 325 ? 7.444 15.353 -1.504 1.00 77.19 325 GLY A C 1
ATOM 2451 O O . GLY A 1 325 ? 6.649 14.434 -1.328 1.00 77.19 325 GLY A O 1
ATOM 2452 N N . ASN A 1 326 ? 8.272 15.794 -0.560 1.00 78.00 326 ASN A N 1
ATOM 2453 C CA . ASN A 1 326 ? 8.523 15.120 0.717 1.00 78.00 326 ASN A CA 1
ATOM 2454 C C . ASN A 1 326 ? 8.636 16.078 1.920 1.00 78.00 326 ASN A C 1
ATOM 2456 O O . ASN A 1 326 ? 9.025 15.661 3.006 1.00 78.00 326 ASN A O 1
ATOM 2460 N N . SER A 1 327 ? 8.294 17.355 1.747 1.00 78.44 327 SER A N 1
ATOM 2461 C CA . SER A 1 327 ? 8.306 18.349 2.825 1.00 78.44 327 SER A CA 1
ATOM 2462 C C . SER A 1 327 ? 6.960 18.357 3.552 1.00 78.44 327 SER A C 1
ATOM 2464 O O . SER A 1 327 ? 6.096 19.168 3.224 1.00 78.44 327 SER A O 1
ATOM 2466 N N . PHE A 1 328 ? 6.766 17.441 4.503 1.00 75.88 328 PHE A N 1
ATOM 2467 C CA . PHE A 1 328 ? 5.530 17.344 5.292 1.00 75.88 328 PHE A CA 1
ATOM 2468 C C . PHE A 1 328 ? 5.548 18.243 6.557 1.00 75.88 328 PHE A C 1
ATOM 2470 O O . PHE A 1 328 ? 6.620 18.419 7.139 1.00 75.88 328 PHE A O 1
ATOM 2477 N N . PRO A 1 329 ? 4.393 18.801 6.998 1.00 71.12 329 PRO A N 1
ATOM 2478 C CA . PRO A 1 329 ? 3.114 18.792 6.289 1.00 71.12 329 PRO A CA 1
ATOM 2479 C C . PRO A 1 329 ? 3.218 19.620 5.004 1.00 71.12 329 PRO A C 1
ATOM 2481 O O . PRO A 1 329 ? 3.848 20.679 4.968 1.00 71.12 329 PRO A O 1
ATOM 2484 N N . LEU A 1 330 ? 2.627 19.108 3.928 1.00 70.25 330 LEU A N 1
ATOM 2485 C CA . LEU A 1 330 ? 2.703 19.748 2.622 1.00 70.25 330 LEU A CA 1
ATOM 2486 C C . LEU A 1 330 ? 1.988 21.108 2.672 1.00 70.25 330 LEU A C 1
ATOM 2488 O O . LEU A 1 330 ? 0.860 21.218 3.147 1.00 70.25 330 LEU A O 1
ATOM 2492 N N . SER A 1 331 ? 2.660 22.162 2.202 1.00 61.53 331 SER A N 1
ATOM 2493 C CA . SER A 1 331 ? 2.126 23.530 2.227 1.00 61.53 331 SER A CA 1
ATOM 2494 C C . SER A 1 331 ? 1.417 23.893 0.919 1.00 61.53 331 SER A C 1
ATOM 2496 O O . SER A 1 331 ? 1.860 23.510 -0.163 1.00 61.53 331 SER A O 1
ATOM 2498 N N . GLY A 1 332 ? 0.332 24.672 1.021 1.00 56.38 332 GLY A N 1
ATOM 2499 C CA . GLY A 1 332 ? -0.325 25.314 -0.124 1.00 56.38 332 GLY A CA 1
ATOM 2500 C C . GLY A 1 332 ? -1.123 24.382 -1.037 1.00 56.38 332 GLY A C 1
ATOM 2501 O O . GLY A 1 332 ? -0.971 24.511 -2.248 1.00 56.38 332 GLY A O 1
ATOM 2502 N N . ASP A 1 333 ? -1.941 23.488 -0.457 1.00 59.12 333 ASP A N 1
ATOM 2503 C CA . ASP A 1 333 ? -2.742 22.443 -1.125 1.00 59.12 333 ASP A CA 1
ATOM 2504 C C . ASP A 1 333 ? -3.197 22.821 -2.550 1.00 59.12 333 ASP A C 1
ATOM 2506 O O . ASP A 1 333 ? -4.223 23.484 -2.727 1.00 59.12 333 ASP A O 1
ATOM 2510 N N . PRO A 1 334 ? -2.463 22.402 -3.598 1.00 55.25 334 PRO A N 1
ATOM 2511 C CA . PRO A 1 334 ? -2.902 22.579 -4.966 1.00 55.25 334 PRO A CA 1
ATOM 2512 C C . PRO A 1 334 ? -3.815 21.399 -5.321 1.00 55.25 334 PRO A C 1
ATOM 2514 O O . PRO A 1 334 ? -3.531 20.654 -6.261 1.00 55.25 334 PRO A O 1
ATOM 2517 N N . SER A 1 335 ? -4.889 21.187 -4.550 1.00 56.62 335 SER A N 1
ATOM 2518 C CA . SER A 1 335 ? -5.894 20.146 -4.789 1.00 56.62 335 SER A CA 1
ATOM 2519 C C . SER A 1 335 ? -6.761 20.530 -5.979 1.00 56.62 335 SER A C 1
ATOM 2521 O O . SER A 1 335 ? -7.940 20.862 -5.878 1.00 56.62 335 SER A O 1
ATOM 2523 N N . ASN A 1 336 ? -6.174 20.480 -7.171 1.00 58.44 336 ASN A N 1
ATOM 2524 C CA . ASN A 1 336 ? -6.970 20.540 -8.375 1.00 58.44 336 ASN A CA 1
ATOM 2525 C C . ASN A 1 336 ? -7.634 19.174 -8.614 1.00 58.44 336 ASN A C 1
ATOM 2527 O O . ASN A 1 336 ? -7.150 18.366 -9.412 1.00 58.44 336 ASN A O 1
ATOM 2531 N N . LEU A 1 337 ? -8.770 18.944 -7.948 1.00 60.56 337 LEU A N 1
ATOM 2532 C CA . LEU A 1 337 ? -9.606 17.753 -8.140 1.00 60.56 337 LEU A CA 1
ATOM 2533 C C . LEU A 1 337 ? -10.117 17.607 -9.584 1.00 60.56 337 LEU A C 1
ATOM 2535 O O . LEU A 1 337 ? -10.515 16.515 -9.978 1.00 60.56 337 LEU A O 1
ATOM 2539 N N . SER A 1 338 ? -10.022 18.644 -10.437 1.00 60.56 338 SER A N 1
ATOM 2540 C CA . SER A 1 338 ? -10.311 18.477 -11.875 1.00 60.56 338 SER A CA 1
ATOM 2541 C C . SER A 1 338 ? -9.365 17.493 -12.581 1.00 60.56 338 SER A C 1
ATOM 2543 O O . SER A 1 338 ? -9.670 17.038 -13.682 1.00 60.56 338 SER A O 1
ATOM 2545 N N . LEU A 1 339 ? -8.226 17.145 -11.966 1.00 61.03 339 LEU A N 1
ATOM 2546 C CA . LEU A 1 339 ? -7.293 16.143 -12.485 1.00 61.03 339 LEU A CA 1
ATOM 2547 C C . LEU A 1 339 ? -7.612 14.704 -12.014 1.00 61.03 339 LEU A C 1
ATOM 2549 O O . LEU A 1 339 ? -6.952 13.782 -12.494 1.00 61.03 339 LEU A O 1
ATOM 2553 N N . GLY A 1 340 ? -8.617 14.500 -11.146 1.00 71.69 340 GLY A N 1
ATOM 2554 C CA . GLY A 1 340 ? -9.022 13.201 -10.578 1.00 71.69 340 GLY A CA 1
ATOM 2555 C C . GLY A 1 340 ? -8.656 13.061 -9.093 1.00 71.69 340 GLY A C 1
ATOM 2556 O O . GLY A 1 340 ? -8.509 14.070 -8.420 1.00 71.69 340 GLY A O 1
ATOM 2557 N N . GLY A 1 341 ? -8.453 11.852 -8.569 1.00 81.88 341 GLY A N 1
ATOM 2558 C CA . GLY A 1 341 ? -7.928 11.607 -7.210 1.00 81.88 341 GLY A CA 1
ATOM 2559 C C . GLY A 1 341 ? -8.970 11.274 -6.142 1.00 81.88 341 GLY A C 1
ATOM 2560 O O . GLY A 1 341 ? -10.163 11.430 -6.383 1.00 81.88 341 GLY A O 1
ATOM 2561 N N . VAL A 1 342 ? -8.487 10.794 -4.988 1.00 82.88 342 VAL A N 1
ATOM 2562 C CA . VAL A 1 342 ? -9.300 10.153 -3.938 1.00 82.88 342 VAL A CA 1
ATOM 2563 C C . VAL A 1 342 ? -10.365 11.111 -3.412 1.00 82.88 342 VAL A C 1
ATOM 2565 O O . VAL A 1 342 ? -10.094 12.275 -3.127 1.00 82.88 342 VAL A O 1
ATOM 2568 N N . HIS A 1 343 ? -11.594 10.616 -3.336 1.00 77.31 343 HIS A N 1
ATOM 2569 C CA . HIS A 1 343 ? -12.741 11.369 -2.844 1.00 77.31 343 HIS A CA 1
ATOM 2570 C C . HIS A 1 343 ? -12.649 11.568 -1.322 1.00 77.31 343 HIS A C 1
ATOM 2572 O O . HIS A 1 343 ? -12.127 10.685 -0.654 1.00 77.31 343 HIS A O 1
ATOM 2578 N N . GLU A 1 344 ? -13.155 12.678 -0.758 1.00 72.56 344 GLU A N 1
ATOM 2579 C CA . GLU A 1 344 ? -12.995 12.911 0.700 1.00 72.56 344 GLU A CA 1
ATOM 2580 C C . GLU A 1 344 ? -13.577 11.808 1.575 1.00 72.56 344 GLU A C 1
ATOM 2582 O O . GLU A 1 344 ? -12.992 11.504 2.605 1.00 72.56 344 GLU A O 1
ATOM 2587 N N . ASP A 1 345 ? -14.664 11.196 1.118 1.00 67.06 345 ASP A N 1
ATOM 2588 C CA . ASP A 1 345 ? -15.433 10.189 1.857 1.00 67.06 345 ASP A CA 1
ATOM 2589 C C . ASP A 1 345 ? -14.869 8.771 1.670 1.00 67.06 345 ASP A C 1
ATOM 2591 O O . ASP A 1 345 ? -15.577 7.775 1.789 1.00 67.06 345 ASP A O 1
ATOM 2595 N N . MET A 1 346 ? -13.632 8.682 1.186 1.00 74.12 346 MET A N 1
ATOM 2596 C CA . MET A 1 346 ? -12.926 7.429 1.029 1.00 74.12 346 MET A CA 1
ATOM 2597 C C . MET A 1 346 ? -11.693 7.485 1.918 1.00 74.12 346 MET A C 1
ATOM 2599 O O . MET A 1 346 ? -10.767 8.246 1.598 1.00 74.12 346 MET A O 1
ATOM 2603 N N . PRO A 1 347 ? -11.659 6.693 3.001 1.00 78.94 347 PRO A N 1
ATOM 2604 C CA . PRO A 1 347 ? -10.501 6.656 3.861 1.00 78.94 347 PRO A CA 1
ATOM 2605 C C . PRO A 1 347 ? -9.312 6.092 3.101 1.00 78.94 347 PRO A C 1
ATOM 2607 O O . PRO A 1 347 ? -9.410 5.194 2.253 1.00 78.94 347 PRO A O 1
ATOM 2610 N N . THR A 1 348 ? -8.154 6.651 3.403 1.00 88.00 348 THR A N 1
ATOM 2611 C CA . THR A 1 348 ? -6.891 6.126 2.920 1.00 88.00 348 THR A CA 1
ATOM 2612 C C . THR A 1 348 ? -6.172 5.380 4.028 1.00 88.00 348 THR A C 1
ATOM 2614 O O . THR A 1 348 ? -6.279 5.738 5.196 1.00 88.00 348 THR A O 1
ATOM 2617 N N . LEU A 1 349 ? -5.334 4.408 3.663 1.00 91.94 349 LEU A N 1
ATOM 2618 C CA . LEU A 1 349 ? -4.469 3.690 4.604 1.00 91.94 349 LEU A CA 1
ATOM 2619 C C . LEU A 1 349 ? -3.689 4.637 5.529 1.00 91.94 349 LEU A C 1
ATOM 2621 O O . LEU A 1 349 ? -3.455 4.322 6.686 1.00 91.94 349 LEU A O 1
ATOM 2625 N N . ILE A 1 350 ? -3.276 5.801 5.029 1.00 92.56 350 ILE A N 1
ATOM 2626 C CA . ILE A 1 350 ? -2.448 6.733 5.799 1.00 92.56 350 ILE A CA 1
ATOM 2627 C C . ILE A 1 350 ? -3.264 7.495 6.840 1.00 92.56 350 ILE A C 1
ATOM 2629 O O . ILE A 1 350 ? -2.722 7.804 7.898 1.00 92.56 350 ILE A O 1
ATOM 2633 N N . GLU A 1 351 ? -4.524 7.806 6.548 1.00 85.56 351 GLU A N 1
ATOM 2634 C CA . GLU A 1 351 ? -5.454 8.376 7.529 1.00 85.56 351 GLU A CA 1
ATOM 2635 C C . GLU A 1 351 ? -5.784 7.351 8.598 1.00 85.56 351 GLU A C 1
ATOM 2637 O O . GLU A 1 351 ? -5.499 7.610 9.759 1.00 85.56 351 GLU A O 1
ATOM 2642 N N . ILE A 1 352 ? -6.186 6.146 8.182 1.00 83.38 352 ILE A N 1
ATOM 2643 C CA . ILE A 1 352 ? -6.494 5.025 9.079 1.00 83.38 352 ILE A CA 1
ATOM 2644 C C . ILE A 1 352 ? -5.363 4.807 10.082 1.00 83.38 352 ILE A C 1
ATOM 2646 O O . ILE A 1 352 ? -5.558 4.877 11.290 1.00 83.38 352 ILE A O 1
ATOM 2650 N N . LEU A 1 353 ? -4.136 4.631 9.596 1.00 87.25 353 LEU A N 1
ATOM 2651 C CA . LEU A 1 353 ? -2.994 4.397 10.476 1.00 87.25 353 LEU A CA 1
ATOM 2652 C C . LEU A 1 353 ? -2.675 5.612 11.359 1.00 87.25 353 LEU A C 1
ATOM 2654 O O . LEU A 1 353 ? -2.297 5.450 12.517 1.00 87.25 353 LEU A O 1
ATOM 2658 N N . ARG A 1 354 ? -2.821 6.838 10.842 1.00 83.56 354 ARG A N 1
ATOM 2659 C CA . ARG A 1 354 ? -2.585 8.054 11.632 1.00 83.56 354 ARG A CA 1
ATOM 2660 C C . ARG A 1 354 ? -3.577 8.170 12.787 1.00 83.56 354 ARG A C 1
ATOM 2662 O O . ARG A 1 354 ? -3.148 8.549 13.878 1.00 83.56 354 ARG A O 1
ATOM 2669 N N . ASP A 1 355 ? -4.839 7.846 12.546 1.00 76.50 355 ASP A N 1
ATOM 2670 C CA . ASP A 1 355 ? -5.911 7.926 13.538 1.00 76.50 355 ASP A CA 1
ATOM 2671 C C . ASP A 1 355 ? -5.761 6.829 14.604 1.00 76.50 355 ASP A C 1
ATOM 2673 O O . ASP A 1 355 ? -6.049 7.067 15.774 1.00 76.50 355 ASP A O 1
ATOM 2677 N N . ARG A 1 356 ? -5.147 5.691 14.244 1.00 74.88 356 ARG A N 1
ATOM 2678 C CA . ARG A 1 356 ? -4.685 4.634 15.169 1.00 74.88 356 ARG A CA 1
ATOM 2679 C C . ARG A 1 356 ? -3.335 4.915 15.841 1.00 74.88 356 ARG A C 1
ATOM 2681 O O . ARG A 1 356 ? -2.717 4.022 16.400 1.00 74.88 356 ARG A O 1
ATOM 2688 N N . GLY A 1 357 ? -2.822 6.143 15.767 1.00 77.50 357 GLY A N 1
ATOM 2689 C CA . GLY A 1 357 ? -1.602 6.528 16.479 1.00 77.50 357 GLY A CA 1
ATOM 2690 C C . GLY A 1 357 ? -0.282 6.145 15.796 1.00 77.50 357 GLY A C 1
ATOM 2691 O O . GLY A 1 357 ? 0.783 6.517 16.303 1.00 77.50 357 GLY A O 1
ATOM 2692 N N . PHE A 1 358 ? -0.282 5.543 14.601 1.00 89.62 358 PHE A N 1
ATOM 2693 C CA . PHE A 1 358 ? 0.958 5.189 13.896 1.00 89.62 358 PHE A CA 1
ATOM 2694 C C . PHE A 1 358 ? 1.746 6.418 13.461 1.00 89.62 358 PHE A C 1
ATOM 2696 O O . PHE A 1 358 ? 1.216 7.374 12.879 1.00 89.62 358 PHE A O 1
ATOM 2703 N N . PHE A 1 359 ? 3.059 6.382 13.672 1.00 94.94 359 PHE A N 1
ATOM 2704 C CA . PHE A 1 359 ? 3.973 7.315 13.035 1.00 94.94 359 PHE A CA 1
ATOM 2705 C C . PHE A 1 359 ? 4.086 6.978 11.542 1.00 94.94 359 PHE A C 1
ATOM 2707 O O . PHE A 1 359 ? 4.779 6.049 11.133 1.00 94.94 359 PHE A O 1
ATOM 2714 N N . THR A 1 360 ? 3.383 7.741 10.710 1.00 95.62 360 THR A N 1
ATOM 2715 C CA . THR A 1 360 ? 3.350 7.539 9.255 1.00 95.62 360 THR A CA 1
ATOM 2716 C C . THR A 1 360 ? 4.440 8.332 8.531 1.00 95.62 360 THR A C 1
ATOM 2718 O O . THR A 1 360 ? 4.562 9.552 8.687 1.00 95.62 360 THR A O 1
ATOM 2721 N N . ALA A 1 361 ? 5.206 7.664 7.668 1.00 96.75 361 ALA A N 1
ATOM 2722 C CA . ALA A 1 361 ? 6.266 8.281 6.880 1.00 96.75 361 ALA A CA 1
ATOM 2723 C C . ALA A 1 361 ? 6.301 7.817 5.415 1.00 96.75 361 ALA A C 1
ATOM 2725 O O . ALA A 1 361 ? 5.780 6.764 5.048 1.00 96.75 361 ALA A O 1
ATOM 2726 N N . VAL A 1 362 ? 6.951 8.611 4.560 1.00 95.62 362 VAL A N 1
ATOM 2727 C CA . VAL A 1 362 ? 7.151 8.278 3.141 1.00 95.62 362 VAL A CA 1
ATOM 2728 C C . VAL A 1 362 ? 8.505 8.761 2.629 1.00 95.62 362 VAL A C 1
ATOM 2730 O O . VAL A 1 362 ? 8.911 9.891 2.891 1.00 95.62 362 VAL A O 1
ATOM 2733 N N . SER A 1 363 ? 9.213 7.943 1.853 1.00 94.81 363 SER A N 1
ATOM 2734 C CA . SER A 1 363 ? 10.365 8.399 1.066 1.00 94.81 363 SER A CA 1
ATOM 2735 C C . SER A 1 363 ? 10.017 8.478 -0.408 1.00 94.81 363 SER A C 1
ATOM 2737 O O . SER A 1 363 ? 9.418 7.558 -0.951 1.00 94.81 363 SER A O 1
ATOM 2739 N N . HIS A 1 364 ? 10.471 9.547 -1.066 1.00 89.88 364 HIS A N 1
ATOM 2740 C CA . HIS A 1 364 ? 10.291 9.765 -2.502 1.00 89.88 364 HIS A CA 1
ATOM 2741 C C . HIS A 1 364 ? 8.823 9.775 -2.989 1.00 89.88 364 HIS A C 1
ATOM 2743 O O . HIS A 1 364 ? 7.888 9.425 -2.287 1.00 89.88 364 HIS A O 1
ATOM 2749 N N . LYS A 1 365 ? 8.646 10.274 -4.218 1.00 86.88 365 LYS A N 1
ATOM 2750 C CA . LYS A 1 365 ? 7.433 10.275 -5.055 1.00 86.88 365 LYS A CA 1
ATOM 2751 C C . LYS A 1 365 ? 6.133 9.797 -4.381 1.00 86.88 365 LYS A C 1
ATOM 2753 O O . LYS A 1 365 ? 5.735 8.645 -4.502 1.00 86.88 365 LYS A O 1
ATOM 2758 N N . THR A 1 366 ? 5.425 10.745 -3.769 1.00 87.06 366 THR A N 1
ATOM 2759 C CA . THR A 1 366 ? 4.084 10.527 -3.206 1.00 87.06 366 THR A CA 1
ATOM 2760 C C . THR A 1 366 ? 3.085 10.267 -4.325 1.00 87.06 366 THR A C 1
ATOM 2762 O O . THR A 1 366 ? 2.517 9.188 -4.420 1.00 87.06 366 THR A O 1
ATOM 2765 N N . HIS A 1 367 ? 2.962 11.229 -5.246 1.00 89.38 367 HIS A N 1
ATOM 2766 C CA . HIS A 1 367 ? 2.213 11.095 -6.500 1.00 89.38 367 HIS A CA 1
ATOM 2767 C C . HIS A 1 367 ? 0.740 10.703 -6.302 1.00 89.38 367 HIS A C 1
ATOM 2769 O O . HIS A 1 367 ? 0.172 9.946 -7.089 1.00 89.38 367 HIS A O 1
ATOM 2775 N N . VAL A 1 368 ? 0.140 11.238 -5.246 1.00 88.75 368 VAL A N 1
ATOM 2776 C CA . VAL A 1 368 ? -1.224 10.981 -4.784 1.00 88.75 368 VAL A CA 1
ATOM 2777 C C . VAL A 1 368 ? -1.954 12.308 -4.582 1.00 88.75 368 VAL A C 1
ATOM 2779 O O . VAL A 1 368 ? -1.309 13.330 -4.345 1.00 88.75 368 VAL A O 1
ATOM 2782 N N . GLN A 1 369 ? -3.285 12.312 -4.692 1.00 85.94 369 GLN A N 1
ATOM 2783 C CA . GLN A 1 369 ? -4.093 13.511 -4.459 1.00 85.94 369 GLN A CA 1
ATOM 2784 C C . GLN A 1 369 ? -5.517 13.162 -3.979 1.00 85.94 369 GLN A C 1
ATOM 2786 O O . GLN A 1 369 ? -5.980 12.061 -4.281 1.00 85.94 369 GLN A O 1
ATOM 2791 N N . PRO A 1 370 ? -6.222 14.097 -3.314 1.00 81.94 370 PRO A N 1
ATOM 2792 C CA . PRO A 1 370 ? -5.710 15.372 -2.813 1.00 81.94 370 PRO A CA 1
ATOM 2793 C C . PRO A 1 370 ? -4.739 15.157 -1.650 1.00 81.94 370 PRO A C 1
ATOM 2795 O O . PRO A 1 370 ? -4.807 14.167 -0.933 1.00 81.94 370 PRO A O 1
ATOM 2798 N N . VAL A 1 371 ? -3.800 16.084 -1.483 1.00 81.94 371 VAL A N 1
ATOM 2799 C CA . VAL A 1 371 ? -2.679 15.939 -0.544 1.00 81.94 371 VAL A CA 1
ATOM 2800 C C . VAL A 1 371 ? -3.132 15.760 0.907 1.00 81.94 371 VAL A C 1
ATOM 2802 O O . VAL A 1 371 ? -2.501 15.018 1.653 1.00 81.94 371 VAL A O 1
ATOM 2805 N N . ARG A 1 372 ? -4.227 16.417 1.301 1.00 82.50 372 ARG A N 1
ATOM 2806 C CA . ARG A 1 372 ? -4.776 16.342 2.663 1.00 82.50 372 ARG A CA 1
ATOM 2807 C C . ARG A 1 372 ? -5.200 14.933 3.087 1.00 82.50 372 ARG A C 1
ATOM 2809 O O . ARG A 1 372 ? -5.094 14.634 4.265 1.00 82.50 372 ARG A O 1
ATOM 2816 N N . LYS A 1 373 ? 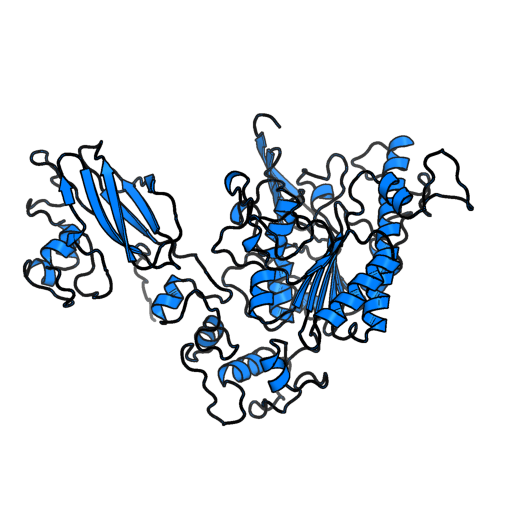-5.568 14.070 2.131 1.00 85.12 373 LYS A N 1
ATOM 2817 C CA . LYS A 1 373 ? -5.894 12.654 2.371 1.00 85.12 373 LYS A CA 1
ATOM 2818 C C . LYS A 1 373 ? -4.637 11.810 2.620 1.00 85.12 373 LYS A C 1
ATOM 2820 O O . LYS A 1 373 ? -4.723 10.610 2.777 1.00 85.12 373 LYS A O 1
ATOM 2825 N N . TRP A 1 374 ? -3.441 12.406 2.626 1.00 88.56 374 TRP A N 1
ATOM 2826 C CA . TRP A 1 374 ? -2.170 11.701 2.830 1.00 88.56 374 TRP A CA 1
ATOM 2827 C C . TRP A 1 374 ? -1.373 12.334 3.968 1.00 88.56 374 TRP A C 1
ATOM 2829 O O . TRP A 1 374 ? -0.302 12.913 3.735 1.00 88.56 374 TRP A O 1
ATOM 2839 N N . PRO A 1 375 ? -1.895 12.275 5.204 1.00 87.62 375 PRO A N 1
ATOM 2840 C CA . PRO A 1 375 ? -1.371 13.029 6.328 1.00 87.62 375 PRO A CA 1
ATOM 2841 C C . PRO A 1 375 ? -0.127 12.347 6.928 1.00 87.62 375 PRO A C 1
ATOM 2843 O O . PRO A 1 375 ? -0.116 11.932 8.083 1.00 87.62 375 PRO A O 1
ATOM 2846 N N . TYR A 1 376 ? 0.964 12.251 6.169 1.00 92.12 376 TYR A N 1
ATOM 2847 C CA . TYR A 1 376 ? 2.235 11.745 6.691 1.00 92.12 376 TYR A CA 1
ATOM 2848 C C . TYR A 1 376 ? 2.813 12.685 7.760 1.00 92.12 376 TYR A C 1
ATOM 2850 O O . TYR A 1 376 ? 2.770 13.911 7.621 1.00 92.12 376 TYR A O 1
ATOM 2858 N N . HIS A 1 377 ? 3.400 12.112 8.811 1.00 93.38 377 HIS A N 1
ATOM 2859 C CA . HIS A 1 377 ? 4.152 12.859 9.822 1.00 93.38 377 HIS A CA 1
ATOM 2860 C C . HIS A 1 377 ? 5.489 13.346 9.265 1.00 93.38 377 HIS A C 1
ATOM 2862 O O . HIS A 1 377 ? 5.933 14.451 9.581 1.00 93.38 377 HIS A O 1
ATOM 2868 N N . LYS A 1 378 ? 6.137 12.519 8.434 1.00 94.38 378 LYS A N 1
ATOM 2869 C CA . LYS A 1 378 ? 7.486 12.791 7.936 1.00 94.38 378 LYS A CA 1
ATOM 2870 C C . LYS A 1 378 ? 7.684 12.323 6.502 1.00 94.38 378 LYS A C 1
ATOM 2872 O O . LYS A 1 378 ? 7.187 11.277 6.095 1.00 94.38 378 LYS A O 1
ATOM 2877 N N . GLY A 1 379 ? 8.441 13.106 5.737 1.00 93.56 379 GLY A N 1
ATOM 2878 C CA . GLY A 1 379 ? 8.854 12.744 4.388 1.00 93.56 379 GLY A CA 1
ATOM 2879 C C . GLY A 1 379 ? 10.365 12.775 4.215 1.00 93.56 379 GLY A C 1
ATOM 2880 O O . GLY A 1 379 ? 11.064 13.584 4.825 1.00 93.56 379 GLY A O 1
ATOM 2881 N N . TYR A 1 380 ? 10.855 11.904 3.339 1.00 94.50 380 TYR A N 1
ATOM 2882 C CA . TYR A 1 380 ? 12.273 11.738 3.042 1.00 94.50 380 TYR A CA 1
ATOM 2883 C C . TYR A 1 380 ? 12.592 11.944 1.562 1.00 94.50 380 TYR A C 1
ATOM 2885 O O . TYR A 1 380 ? 11.739 11.819 0.676 1.00 94.50 380 TYR A O 1
ATOM 2893 N N . GLY A 1 381 ? 13.860 12.268 1.293 1.00 92.50 381 GLY A N 1
ATOM 2894 C CA . GLY A 1 381 ? 14.458 12.370 -0.042 1.00 92.50 381 GLY A CA 1
ATOM 2895 C C . GLY A 1 381 ? 14.309 11.113 -0.896 1.00 92.50 381 GLY A C 1
ATOM 2896 O O . GLY A 1 381 ? 13.780 10.094 -0.464 1.00 92.50 381 GLY A O 1
ATOM 2897 N N . GLN A 1 382 ? 14.804 11.178 -2.133 1.00 90.44 382 GLN A N 1
ATOM 2898 C CA . GLN A 1 382 ? 15.005 9.965 -2.921 1.00 90.44 382 GLN A CA 1
ATOM 2899 C C . GLN A 1 382 ? 16.162 9.161 -2.304 1.00 90.44 382 GLN A C 1
ATOM 2901 O O . GLN A 1 382 ? 17.272 9.696 -2.238 1.00 90.44 382 GLN A O 1
ATOM 2906 N N . PRO A 1 383 ? 15.945 7.905 -1.874 1.00 89.75 383 PRO A N 1
ATOM 2907 C CA . PRO A 1 383 ? 16.985 7.089 -1.255 1.00 89.75 383 PRO A CA 1
ATOM 2908 C C . PRO A 1 383 ? 17.901 6.506 -2.338 1.00 89.75 383 PRO A C 1
ATOM 2910 O O . PRO A 1 383 ? 17.805 5.341 -2.706 1.00 89.75 383 PRO A O 1
ATOM 2913 N N . THR A 1 384 ? 18.768 7.337 -2.919 1.00 84.38 384 THR A N 1
ATOM 2914 C CA . THR A 1 384 ? 19.608 6.924 -4.053 1.00 84.38 384 THR A CA 1
ATOM 2915 C C . THR A 1 384 ? 20.778 6.028 -3.657 1.00 84.38 384 THR A C 1
ATOM 2917 O O . THR A 1 384 ? 21.400 5.475 -4.551 1.00 84.38 384 THR A O 1
ATOM 2920 N N . THR A 1 385 ? 21.102 5.874 -2.370 1.00 88.38 385 THR A N 1
ATOM 2921 C CA . THR A 1 385 ? 22.250 5.085 -1.894 1.00 88.38 385 THR A CA 1
ATOM 2922 C C . THR A 1 385 ? 21.914 4.311 -0.622 1.00 88.38 385 THR A C 1
ATOM 2924 O O . THR A 1 385 ? 21.046 4.730 0.148 1.00 88.38 385 THR A O 1
ATOM 2927 N N . ALA A 1 386 ? 22.668 3.240 -0.351 1.00 90.81 386 ALA A N 1
ATOM 2928 C CA . ALA A 1 386 ? 22.588 2.482 0.899 1.00 90.81 386 ALA A CA 1
ATOM 2929 C C . ALA A 1 386 ? 22.732 3.380 2.145 1.00 90.81 386 ALA A C 1
ATOM 2931 O O . ALA A 1 386 ? 21.961 3.266 3.091 1.00 90.81 386 ALA A O 1
ATOM 2932 N N . ALA A 1 387 ? 23.663 4.342 2.122 1.00 93.44 387 ALA A N 1
ATOM 2933 C CA . ALA A 1 387 ? 23.884 5.254 3.246 1.00 93.44 387 ALA A CA 1
ATOM 2934 C C . ALA A 1 387 ? 22.672 6.159 3.531 1.00 93.44 387 ALA A C 1
ATOM 2936 O O . ALA A 1 387 ? 22.328 6.378 4.693 1.00 93.44 387 ALA A O 1
ATOM 2937 N N . LEU A 1 388 ? 22.010 6.670 2.483 1.00 94.94 388 LEU A N 1
ATOM 2938 C CA . LEU A 1 388 ? 20.775 7.440 2.651 1.00 94.94 388 LEU A CA 1
ATOM 2939 C C . LEU A 1 388 ? 19.655 6.557 3.196 1.00 94.94 388 LEU A C 1
ATOM 2941 O O . LEU A 1 388 ? 18.973 6.967 4.130 1.00 94.94 388 LEU A O 1
ATOM 2945 N N . ALA A 1 389 ? 19.515 5.342 2.668 1.00 96.75 389 ALA A N 1
ATOM 2946 C CA . ALA A 1 389 ? 18.511 4.394 3.123 1.00 96.75 389 ALA A CA 1
ATOM 2947 C C . ALA A 1 389 ? 18.656 4.065 4.615 1.00 96.75 389 ALA A C 1
ATOM 2949 O O . ALA A 1 389 ? 17.705 4.243 5.373 1.00 96.75 389 ALA A O 1
ATOM 2950 N N . THR A 1 390 ? 19.867 3.724 5.063 1.00 98.38 390 THR A N 1
ATOM 2951 C CA . THR A 1 390 ? 20.167 3.521 6.486 1.00 98.38 390 THR A CA 1
ATOM 2952 C C . THR A 1 390 ? 19.864 4.770 7.315 1.00 98.38 390 THR A C 1
ATOM 2954 O O . THR A 1 390 ? 19.266 4.667 8.382 1.00 98.38 390 THR A O 1
ATOM 2957 N N . SER A 1 391 ? 20.226 5.965 6.828 1.00 98.38 391 SER A N 1
ATOM 2958 C CA . SER A 1 391 ? 19.945 7.211 7.554 1.00 98.38 391 SER A CA 1
ATOM 2959 C C . SER A 1 391 ? 18.448 7.477 7.730 1.00 98.38 391 SER A C 1
ATOM 2961 O O . SER A 1 391 ? 18.049 7.979 8.777 1.00 98.38 391 SER A O 1
ATOM 2963 N N . TYR A 1 392 ? 17.626 7.117 6.739 1.00 98.19 392 TYR A N 1
ATOM 2964 C CA . TYR A 1 392 ? 16.178 7.308 6.796 1.00 98.19 392 TYR A CA 1
ATOM 2965 C C . TYR A 1 392 ? 15.535 6.343 7.785 1.00 98.19 392 TYR A C 1
ATOM 2967 O O . TYR A 1 392 ? 14.707 6.782 8.569 1.00 98.19 392 TYR A O 1
ATOM 2975 N N . ILE A 1 393 ? 15.960 5.075 7.815 1.00 98.62 393 ILE A N 1
ATOM 2976 C CA . ILE A 1 393 ? 15.458 4.102 8.797 1.00 98.62 393 ILE A CA 1
ATOM 2977 C C . ILE A 1 393 ? 15.865 4.484 10.226 1.00 98.62 393 ILE A C 1
ATOM 2979 O O . ILE A 1 393 ? 15.024 4.484 11.117 1.00 98.62 393 ILE A O 1
ATOM 2983 N N . ASN A 1 394 ? 17.116 4.895 10.454 1.00 98.56 394 ASN A N 1
ATOM 2984 C CA . ASN A 1 394 ? 17.554 5.327 11.789 1.00 98.56 394 ASN A CA 1
ATOM 2985 C C . ASN A 1 394 ? 16.753 6.539 12.292 1.00 98.56 394 ASN A C 1
ATOM 2987 O O . ASN A 1 394 ? 16.352 6.606 13.455 1.00 98.56 394 ASN A O 1
ATOM 2991 N N . ASP A 1 395 ? 16.529 7.515 11.413 1.00 98.44 395 ASP A N 1
ATOM 2992 C CA . ASP A 1 395 ? 15.755 8.706 11.743 1.00 98.44 395 ASP A CA 1
ATOM 2993 C C . ASP A 1 395 ? 14.251 8.410 11.874 1.00 98.44 395 ASP A C 1
ATOM 2995 O O . ASP A 1 395 ? 13.606 9.028 12.719 1.00 98.44 395 ASP A O 1
ATOM 2999 N N . LEU A 1 396 ? 13.705 7.459 11.105 1.00 98.19 396 LEU A N 1
ATOM 3000 C CA . LEU A 1 396 ? 12.333 6.960 11.247 1.00 98.19 396 LEU A CA 1
ATOM 3001 C C . LEU A 1 396 ? 12.120 6.399 12.650 1.00 98.19 396 LEU A C 1
ATOM 3003 O O . LEU A 1 396 ? 11.255 6.901 13.359 1.00 98.19 396 LEU A O 1
ATOM 3007 N N . VAL A 1 397 ? 12.943 5.429 13.060 1.00 97.44 397 VAL A N 1
ATOM 3008 C CA . VAL A 1 397 ? 12.850 4.788 14.382 1.00 97.44 397 VAL A CA 1
ATOM 3009 C C . VAL A 1 397 ? 12.991 5.832 15.492 1.00 97.44 397 VAL A C 1
ATOM 3011 O O . VAL A 1 397 ? 12.170 5.899 16.401 1.00 97.44 397 VAL A O 1
ATOM 3014 N N . THR A 1 398 ? 13.968 6.736 15.370 1.00 97.44 398 THR A N 1
ATOM 3015 C CA . THR A 1 398 ? 14.157 7.826 16.345 1.00 97.44 398 THR A CA 1
ATOM 3016 C C . THR A 1 398 ? 12.954 8.777 16.404 1.00 97.44 398 THR A C 1
ATOM 3018 O O . THR A 1 398 ? 12.627 9.288 17.471 1.00 97.44 398 THR A O 1
ATOM 3021 N N . SER A 1 399 ? 12.314 9.062 15.265 1.00 96.62 399 SER A N 1
ATOM 3022 C CA . SER A 1 399 ? 11.179 9.995 15.189 1.00 96.62 399 SER A CA 1
ATOM 3023 C C . SER A 1 399 ? 9.862 9.369 15.637 1.00 96.62 399 SER A C 1
ATOM 3025 O O . SER A 1 399 ? 9.017 10.088 16.167 1.00 96.62 399 SER A O 1
ATOM 3027 N N . ALA A 1 400 ? 9.686 8.067 15.402 1.00 95.06 400 ALA A N 1
ATOM 3028 C CA . ALA A 1 400 ? 8.540 7.305 15.876 1.00 95.06 400 ALA A CA 1
ATOM 3029 C C . ALA A 1 400 ? 8.560 7.179 17.407 1.00 95.06 400 ALA A C 1
ATOM 3031 O O . ALA A 1 400 ? 7.516 7.327 18.043 1.00 95.06 400 ALA A O 1
ATOM 3032 N N . GLY A 1 401 ? 9.750 7.019 18.001 1.00 90.31 401 GLY A N 1
ATOM 3033 C CA . GLY A 1 401 ? 9.888 6.813 19.440 1.00 90.31 401 GLY A CA 1
ATOM 3034 C C . GLY A 1 401 ? 9.218 5.503 19.842 1.00 90.31 401 GLY A C 1
ATOM 3035 O O . GLY A 1 401 ? 9.478 4.478 19.222 1.00 90.31 401 GLY A O 1
ATOM 3036 N N . ASP A 1 402 ? 8.330 5.560 20.832 1.00 84.38 402 ASP A N 1
ATOM 3037 C CA . ASP A 1 402 ? 7.602 4.380 21.315 1.00 84.38 402 ASP A CA 1
ATOM 3038 C C . ASP A 1 402 ? 6.382 4.030 20.444 1.00 84.38 402 ASP A C 1
ATOM 3040 O O . ASP A 1 402 ? 5.804 2.957 20.599 1.00 84.38 402 ASP A O 1
ATOM 3044 N N . ARG A 1 403 ? 5.988 4.908 19.509 1.00 85.38 403 ARG A N 1
ATOM 3045 C CA . ARG A 1 403 ? 4.834 4.674 18.630 1.00 85.38 403 ARG A CA 1
ATOM 3046 C C . ARG A 1 403 ? 5.140 3.589 17.593 1.00 85.38 403 ARG A C 1
ATOM 3048 O O . ARG A 1 403 ? 6.247 3.597 17.045 1.00 85.38 403 ARG A O 1
ATOM 3055 N N . PRO A 1 404 ? 4.149 2.765 17.208 1.00 90.06 404 PRO A N 1
ATOM 3056 C CA . PRO A 1 404 ? 4.265 1.949 16.006 1.00 90.06 404 PRO A CA 1
ATOM 3057 C C . PRO A 1 404 ? 4.477 2.841 14.776 1.00 90.06 404 PRO A C 1
ATOM 3059 O O . PRO A 1 404 ? 3.992 3.980 14.731 1.00 90.06 404 PRO A O 1
ATOM 3062 N N . PHE A 1 405 ? 5.200 2.360 13.762 1.00 95.69 405 PHE A N 1
ATOM 3063 C CA . PHE A 1 405 ? 5.404 3.118 12.525 1.00 95.69 405 PHE A CA 1
ATOM 3064 C C . PHE A 1 405 ? 4.886 2.405 11.280 1.00 95.69 405 PHE A C 1
ATOM 3066 O O . PHE A 1 405 ? 4.966 1.190 11.127 1.00 95.69 405 PHE A O 1
ATOM 3073 N N . TYR A 1 406 ? 4.432 3.215 10.325 1.00 97.31 406 TYR A N 1
ATOM 3074 C CA . TYR A 1 406 ? 4.212 2.798 8.948 1.00 97.31 406 TYR A CA 1
ATOM 3075 C C . TYR A 1 406 ? 5.086 3.646 8.035 1.00 97.31 406 TYR A C 1
ATOM 3077 O O . TYR A 1 406 ? 5.021 4.879 8.070 1.00 97.31 406 TYR A O 1
ATOM 3085 N N . MET A 1 407 ? 5.875 3.010 7.173 1.00 97.50 407 MET A N 1
ATOM 3086 C CA . MET A 1 407 ? 6.645 3.723 6.162 1.00 97.50 407 MET A CA 1
ATOM 3087 C C . MET A 1 407 ? 6.426 3.147 4.767 1.00 97.50 407 MET A C 1
ATOM 3089 O O . MET A 1 407 ? 6.787 2.006 4.484 1.00 97.50 407 MET A O 1
ATOM 3093 N N . THR A 1 408 ? 5.957 3.998 3.850 1.00 97.25 408 THR A N 1
ATOM 3094 C CA . THR A 1 408 ? 6.144 3.759 2.415 1.00 97.25 408 THR A CA 1
ATOM 3095 C C . THR A 1 408 ? 7.581 4.145 2.061 1.00 97.25 408 THR A C 1
ATOM 3097 O O . THR A 1 408 ? 7.885 5.320 1.825 1.00 97.25 408 THR A O 1
ATOM 3100 N N . PHE A 1 409 ? 8.486 3.170 2.022 1.00 97.75 409 PHE A N 1
ATOM 3101 C CA . PHE A 1 409 ? 9.850 3.372 1.546 1.00 97.75 409 PHE A CA 1
ATOM 3102 C C . PHE A 1 409 ? 9.856 3.357 0.014 1.00 97.75 409 PHE A C 1
ATOM 3104 O O . PHE A 1 409 ? 10.130 2.346 -0.631 1.00 97.75 409 PHE A O 1
ATOM 3111 N N . GLY A 1 410 ? 9.485 4.489 -0.583 1.00 95.62 410 GLY A N 1
ATOM 3112 C CA . GLY A 1 410 ? 9.507 4.676 -2.026 1.00 95.62 410 GLY A CA 1
ATOM 3113 C C . GLY A 1 410 ? 10.921 4.911 -2.556 1.00 95.62 410 GLY A C 1
ATOM 3114 O O . GLY A 1 410 ? 11.673 5.744 -2.031 1.00 95.62 410 GLY A O 1
ATOM 3115 N N . ILE A 1 411 ? 11.265 4.230 -3.649 1.00 93.62 411 ILE A N 1
ATOM 3116 C CA . ILE A 1 411 ? 12.491 4.457 -4.416 1.00 93.62 411 ILE A CA 1
ATOM 3117 C C . ILE A 1 411 ? 12.153 4.730 -5.880 1.00 93.62 411 ILE A C 1
ATOM 3119 O O . ILE A 1 411 ? 11.389 4.014 -6.508 1.00 93.62 411 ILE A O 1
ATOM 3123 N N . GLY A 1 412 ? 12.753 5.780 -6.445 1.00 91.06 412 GLY A N 1
ATOM 3124 C CA . GLY A 1 412 ? 12.491 6.190 -7.829 1.00 91.06 412 GLY A CA 1
ATOM 3125 C C . GLY A 1 412 ? 12.984 5.215 -8.898 1.00 91.06 412 GLY A C 1
ATOM 3126 O O . GLY A 1 412 ? 12.675 5.401 -10.065 1.00 91.06 412 GLY A O 1
ATOM 3127 N N . ALA A 1 413 ? 13.786 4.222 -8.530 1.00 91.44 413 ALA A N 1
ATOM 3128 C CA . ALA A 1 413 ? 14.281 3.200 -9.439 1.00 91.44 413 ALA A CA 1
ATOM 3129 C C . ALA A 1 413 ? 13.286 2.022 -9.518 1.00 91.44 413 ALA A C 1
ATOM 3131 O O . ALA A 1 413 ? 12.598 1.759 -8.530 1.00 91.44 413 ALA A O 1
ATOM 3132 N N . PRO A 1 414 ? 13.221 1.298 -10.648 1.00 93.19 414 PRO A N 1
ATOM 3133 C CA . PRO A 1 414 ? 13.977 1.491 -11.889 1.00 93.19 414 PRO A CA 1
ATOM 3134 C C . PRO A 1 414 ? 13.364 2.493 -12.898 1.00 93.19 414 PRO A C 1
ATOM 3136 O O . PRO A 1 414 ? 13.628 2.364 -14.086 1.00 93.19 414 PRO A O 1
ATOM 3139 N N . HIS A 1 415 ? 12.587 3.511 -12.507 1.00 91.44 415 HIS A N 1
ATOM 3140 C CA . HIS A 1 415 ? 12.006 4.478 -13.458 1.00 91.44 415 HIS A CA 1
ATOM 3141 C C . HIS A 1 415 ? 13.046 5.088 -14.420 1.00 91.44 415 HIS A C 1
ATOM 3143 O O . HIS A 1 415 ? 14.131 5.519 -14.025 1.00 91.44 415 HIS A O 1
ATOM 3149 N N . LEU A 1 416 ? 12.689 5.194 -15.705 1.00 87.12 416 LEU A N 1
ATOM 3150 C CA . LEU A 1 416 ? 13.552 5.789 -16.731 1.00 87.12 416 LEU A CA 1
ATOM 3151 C C . LEU A 1 416 ? 14.022 7.214 -16.353 1.00 87.12 416 LEU A C 1
ATOM 3153 O O . LEU A 1 416 ? 13.232 7.989 -15.801 1.00 87.12 416 LEU A O 1
ATOM 3157 N N . PRO A 1 417 ? 15.249 7.623 -16.738 1.00 87.25 417 PRO A N 1
ATOM 3158 C CA . PRO A 1 417 ? 16.235 6.875 -17.530 1.00 87.25 417 PRO A CA 1
ATOM 3159 C C . PRO A 1 417 ? 17.137 5.947 -16.687 1.00 87.25 417 PRO A C 1
ATOM 3161 O O . PRO A 1 417 ? 17.816 6.410 -15.772 1.00 87.25 417 PRO A O 1
ATOM 3164 N N . PHE A 1 418 ? 17.249 4.667 -17.073 1.00 85.00 418 PHE A N 1
ATOM 3165 C CA . PHE A 1 418 ? 17.973 3.634 -16.308 1.00 85.00 418 PHE A CA 1
ATOM 3166 C C . PHE A 1 418 ? 19.448 3.975 -16.054 1.00 85.00 418 PHE A C 1
ATOM 3168 O O . PHE A 1 418 ? 19.908 3.970 -14.917 1.00 85.00 418 PHE A O 1
ATOM 3175 N N . ARG A 1 419 ? 20.193 4.387 -17.091 1.00 77.88 419 ARG A N 1
ATOM 3176 C CA . ARG A 1 419 ? 21.613 4.768 -16.943 1.00 77.88 419 ARG A CA 1
ATOM 3177 C C . ARG A 1 419 ? 21.836 5.939 -15.990 1.00 77.88 419 ARG A C 1
ATOM 3179 O O . ARG A 1 419 ? 22.889 6.013 -15.368 1.00 77.88 419 ARG A O 1
ATOM 3186 N N . GLY A 1 420 ? 20.853 6.831 -15.853 1.00 75.75 420 GLY A N 1
ATOM 3187 C CA . GLY A 1 420 ? 20.910 7.923 -14.882 1.00 75.75 420 GLY A CA 1
ATOM 3188 C C . GLY A 1 420 ? 20.928 7.415 -13.439 1.00 75.75 420 GLY A C 1
ATOM 3189 O O . GLY A 1 420 ? 21.615 7.986 -12.598 1.00 75.75 420 GLY A O 1
ATOM 3190 N N . ILE A 1 421 ? 20.239 6.307 -13.158 1.00 77.62 421 ILE A N 1
ATOM 3191 C CA . ILE A 1 421 ? 20.260 5.647 -11.844 1.00 77.62 421 ILE A CA 1
ATOM 3192 C C . ILE A 1 421 ? 21.664 5.108 -11.571 1.00 77.62 421 ILE A C 1
ATOM 3194 O O . ILE A 1 421 ? 22.264 5.453 -10.553 1.00 77.62 421 ILE A O 1
ATOM 3198 N N . LEU A 1 422 ? 22.226 4.366 -12.529 1.00 72.06 422 LEU A N 1
ATOM 3199 C CA . LEU A 1 422 ? 23.581 3.816 -12.432 1.00 72.06 422 LEU A CA 1
ATOM 3200 C C . LEU A 1 422 ? 24.627 4.921 -12.215 1.00 72.06 422 LEU A C 1
ATOM 3202 O O . LEU A 1 422 ? 25.518 4.795 -11.379 1.00 72.06 422 LEU A O 1
ATOM 3206 N N . GLN A 1 423 ? 24.497 6.046 -12.923 1.00 72.06 423 GLN A N 1
ATOM 3207 C CA . GLN A 1 423 ? 25.345 7.228 -12.736 1.00 72.06 423 GLN A CA 1
ATOM 3208 C C . GLN A 1 423 ? 25.262 7.806 -11.332 1.00 72.06 423 GLN A C 1
ATOM 3210 O O . GLN A 1 423 ? 26.289 8.053 -10.702 1.00 72.06 423 GLN A O 1
ATOM 3215 N N . ASN A 1 424 ? 24.040 8.039 -10.854 1.00 70.31 424 ASN A N 1
ATOM 3216 C CA . ASN A 1 424 ? 23.800 8.667 -9.560 1.00 70.31 424 ASN A CA 1
ATOM 3217 C C . ASN A 1 424 ? 24.303 7.800 -8.400 1.00 70.31 424 ASN A C 1
ATOM 3219 O O . ASN A 1 424 ? 24.651 8.337 -7.351 1.00 70.31 424 ASN A O 1
ATOM 3223 N N . GLN A 1 425 ? 24.389 6.484 -8.602 1.00 69.88 425 GLN A N 1
ATOM 3224 C CA . GLN A 1 425 ? 24.978 5.542 -7.652 1.00 69.88 425 GLN A CA 1
ATOM 3225 C C . GLN A 1 425 ? 26.487 5.323 -7.844 1.00 69.88 425 GLN A C 1
ATOM 3227 O O . GLN A 1 425 ? 27.083 4.480 -7.179 1.00 69.88 425 GLN A O 1
ATOM 3232 N N . GLY A 1 426 ? 27.129 6.068 -8.750 1.00 65.75 426 GLY A N 1
ATOM 3233 C CA . GLY A 1 426 ? 28.560 5.932 -9.035 1.00 65.75 426 GLY A CA 1
ATOM 3234 C C . GLY A 1 426 ? 28.934 4.632 -9.754 1.00 65.75 426 GLY A C 1
ATOM 3235 O O . GLY A 1 426 ? 30.113 4.291 -9.811 1.00 65.75 426 GLY A O 1
ATOM 3236 N N . LYS A 1 427 ? 27.951 3.921 -10.314 1.00 66.44 427 LYS A N 1
ATOM 3237 C CA . LYS A 1 427 ? 28.111 2.654 -11.038 1.00 66.44 427 LYS A CA 1
ATOM 3238 C C . LYS A 1 427 ? 28.312 2.861 -12.554 1.00 66.44 427 LYS A C 1
ATOM 3240 O O . LYS A 1 427 ? 28.720 1.941 -13.253 1.00 66.44 427 LYS A O 1
ATOM 3245 N N . TRP A 1 428 ? 28.098 4.079 -13.085 1.00 59.12 428 TRP A N 1
ATOM 3246 C CA . TRP A 1 428 ? 28.324 4.419 -14.506 1.00 59.12 428 TRP A CA 1
ATOM 3247 C C . TRP A 1 428 ? 29.023 5.771 -14.727 1.00 59.12 428 TRP A C 1
ATOM 3249 O O . TRP A 1 428 ? 28.670 6.776 -14.111 1.00 59.12 428 TRP A O 1
ATOM 3259 N N . SER A 1 429 ? 29.970 5.828 -15.674 1.00 54.44 429 SER A N 1
ATOM 3260 C CA . SER A 1 429 ? 30.675 7.059 -16.074 1.00 54.44 429 SER A CA 1
ATOM 3261 C C . SER A 1 429 ? 30.129 7.653 -17.380 1.00 54.44 429 SER A C 1
ATOM 3263 O O . SER A 1 429 ? 30.020 6.966 -18.395 1.00 54.44 429 SER A O 1
ATOM 3265 N N . ALA A 1 430 ? 29.859 8.966 -17.374 1.00 50.69 430 ALA A N 1
ATOM 3266 C CA . ALA A 1 430 ? 29.276 9.714 -18.495 1.00 50.69 430 ALA A CA 1
ATOM 3267 C C . ALA A 1 430 ? 30.171 9.840 -19.742 1.00 50.69 430 ALA A C 1
ATOM 3269 O O . ALA A 1 430 ? 29.676 10.179 -20.815 1.00 50.69 430 ALA A O 1
ATOM 3270 N N . THR A 1 431 ? 31.477 9.595 -19.621 1.00 50.34 431 THR A N 1
ATOM 3271 C CA . THR A 1 431 ? 32.445 9.762 -20.719 1.00 50.34 431 THR A CA 1
ATOM 3272 C C . THR A 1 431 ? 32.652 8.511 -21.569 1.00 50.34 431 THR A C 1
ATOM 3274 O O . THR A 1 431 ? 33.420 8.570 -22.526 1.00 50.34 431 THR A O 1
ATOM 3277 N N . GLY A 1 432 ? 31.941 7.415 -21.282 1.00 43.34 432 GLY A N 1
ATOM 3278 C CA . GLY A 1 432 ? 32.052 6.171 -22.038 1.00 43.34 432 GLY A CA 1
ATOM 3279 C C . GLY A 1 432 ? 33.375 5.459 -21.757 1.00 43.34 432 GLY A C 1
ATOM 3280 O O . GLY A 1 432 ? 34.427 5.811 -22.283 1.00 43.34 432 GLY A O 1
ATOM 3281 N N . GLY A 1 433 ? 33.312 4.430 -20.921 1.00 44.09 433 GLY A N 1
ATOM 3282 C CA . GLY A 1 433 ? 34.460 3.601 -20.583 1.00 44.09 433 GLY A CA 1
ATOM 3283 C C . GLY A 1 433 ? 34.269 2.987 -19.211 1.00 44.09 433 GLY A C 1
ATOM 3284 O O . GLY A 1 433 ? 34.208 3.706 -18.217 1.00 44.09 433 GLY A O 1
ATOM 3285 N N . LEU A 1 434 ? 34.157 1.659 -19.182 1.00 47.12 434 LEU A N 1
ATOM 3286 C CA . LEU A 1 434 ? 34.287 0.868 -17.966 1.00 47.12 434 LEU A CA 1
ATOM 3287 C C . LEU A 1 434 ? 35.598 1.263 -17.280 1.00 47.12 434 LEU A C 1
ATOM 3289 O O . LEU A 1 434 ? 36.673 1.152 -17.871 1.00 47.12 434 LEU A O 1
ATOM 3293 N N . THR A 1 435 ? 35.520 1.704 -16.034 1.00 36.94 435 THR A N 1
ATOM 3294 C CA . THR A 1 435 ? 36.681 1.750 -15.147 1.00 36.94 435 THR A CA 1
ATOM 3295 C C . THR A 1 435 ? 36.318 0.959 -13.910 1.00 36.94 435 THR A C 1
ATOM 3297 O O . THR A 1 435 ? 35.646 1.486 -13.030 1.00 36.94 435 THR A O 1
ATOM 3300 N N . GLY A 1 436 ? 36.730 -0.306 -13.876 1.00 38.81 436 GLY A N 1
ATOM 3301 C CA . GLY A 1 436 ? 36.540 -1.144 -12.701 1.00 38.81 436 GLY A CA 1
ATOM 3302 C C . GLY A 1 436 ? 36.980 -2.577 -12.896 1.00 38.81 436 GLY A C 1
ATOM 3303 O O . GLY A 1 436 ? 37.941 -2.955 -12.259 1.00 38.81 436 GLY A O 1
ATOM 3304 N N . ASP A 1 437 ? 36.333 -3.344 -13.772 1.00 37.22 437 ASP A N 1
ATOM 3305 C CA . ASP A 1 437 ? 36.551 -4.802 -13.873 1.00 37.22 437 ASP A CA 1
ATOM 3306 C C . ASP A 1 437 ? 35.705 -5.508 -14.944 1.00 37.22 437 ASP A C 1
ATOM 3308 O O . ASP A 1 437 ? 36.141 -6.544 -15.437 1.00 37.22 437 ASP A O 1
ATOM 3312 N N . GLY A 1 438 ? 34.541 -5.002 -15.356 1.00 46.88 438 GLY A N 1
ATOM 3313 C CA . GLY A 1 438 ? 33.780 -5.763 -16.350 1.00 46.88 438 GLY A CA 1
ATOM 3314 C C . GLY A 1 438 ? 32.457 -5.186 -16.792 1.00 46.88 438 GLY A C 1
ATOM 3315 O O . GLY A 1 438 ? 32.193 -5.233 -17.983 1.00 46.88 438 GLY A O 1
ATOM 3316 N N . HIS A 1 439 ? 31.640 -4.612 -15.913 1.00 40.50 439 HIS A N 1
ATOM 3317 C CA . HIS A 1 439 ? 30.297 -4.172 -16.288 1.00 40.50 439 HIS A CA 1
ATOM 3318 C C . HIS A 1 439 ? 29.819 -3.052 -15.341 1.00 40.50 439 HIS A C 1
ATOM 3320 O O . HIS A 1 439 ? 30.250 -2.982 -14.197 1.00 40.50 439 HIS A O 1
ATOM 3326 N N . ALA A 1 440 ? 28.980 -2.125 -15.819 1.00 50.75 440 ALA A N 1
ATOM 3327 C CA . ALA A 1 440 ? 28.424 -1.036 -14.995 1.00 50.75 440 ALA A CA 1
ATOM 3328 C C . ALA A 1 440 ? 27.403 -1.531 -13.942 1.00 50.75 440 ALA A C 1
ATOM 3330 O O . ALA A 1 440 ? 27.045 -0.788 -13.036 1.00 50.75 440 ALA A O 1
ATOM 3331 N N . THR A 1 441 ? 26.970 -2.782 -14.101 1.00 60.56 441 THR A N 1
ATOM 3332 C CA . THR A 1 441 ? 26.126 -3.670 -13.279 1.00 60.56 441 THR A CA 1
ATOM 3333 C C . THR A 1 441 ? 26.498 -5.095 -13.683 1.00 60.56 441 THR A C 1
ATOM 3335 O O . THR A 1 441 ? 27.010 -5.248 -14.786 1.00 60.56 441 THR A O 1
ATOM 3338 N N . ASN A 1 442 ? 26.259 -6.149 -12.901 1.00 66.19 442 ASN A N 1
ATOM 3339 C CA . ASN A 1 442 ? 26.720 -7.502 -13.290 1.00 66.19 442 ASN A CA 1
ATOM 3340 C C . ASN A 1 442 ? 25.984 -8.077 -14.519 1.00 66.19 442 ASN A C 1
ATOM 3342 O O . ASN A 1 442 ? 26.362 -9.118 -15.059 1.00 66.19 442 ASN A O 1
ATOM 3346 N N . VAL A 1 443 ? 24.958 -7.373 -14.994 1.00 81.31 443 VAL A N 1
ATOM 3347 C CA . VAL A 1 443 ? 24.105 -7.775 -16.109 1.00 81.31 443 VAL A CA 1
ATOM 3348 C C . VAL A 1 443 ? 24.810 -7.681 -17.471 1.00 81.31 443 VAL A C 1
ATOM 3350 O O . VAL A 1 443 ? 24.979 -6.603 -18.049 1.00 81.31 443 VAL A O 1
ATOM 3353 N N . ASP A 1 444 ? 25.149 -8.834 -18.049 1.00 84.88 444 ASP A N 1
ATOM 3354 C CA . ASP A 1 444 ? 25.577 -8.949 -19.448 1.00 84.88 444 ASP A CA 1
ATOM 3355 C C . ASP A 1 444 ? 24.360 -9.000 -20.390 1.00 84.88 444 ASP A C 1
ATOM 3357 O O . ASP A 1 444 ? 23.567 -9.943 -20.373 1.00 84.88 444 ASP A O 1
ATOM 3361 N N . ALA A 1 445 ? 24.250 -8.018 -21.290 1.00 88.06 445 ALA A N 1
ATOM 3362 C CA . ALA A 1 445 ? 23.203 -7.947 -22.314 1.00 88.06 445 ALA A CA 1
ATOM 3363 C C . ALA A 1 445 ? 23.151 -9.185 -23.242 1.00 88.06 445 ALA A C 1
ATOM 3365 O O . ALA A 1 445 ? 22.113 -9.487 -23.843 1.00 88.06 445 ALA A O 1
ATOM 3366 N N . ASN A 1 446 ? 24.251 -9.933 -23.364 1.00 88.00 446 ASN A N 1
ATOM 3367 C CA . ASN A 1 446 ? 24.291 -11.182 -24.128 1.00 88.00 446 ASN A CA 1
ATOM 3368 C C . ASN A 1 446 ? 23.816 -12.399 -23.322 1.00 88.00 446 ASN A C 1
ATOM 3370 O O . ASN A 1 446 ? 23.499 -13.426 -23.921 1.00 88.00 446 ASN A O 1
ATOM 3374 N N . ALA A 1 447 ? 23.748 -12.289 -21.993 1.00 88.38 447 ALA A N 1
ATOM 3375 C CA . ALA A 1 447 ? 23.348 -13.363 -21.088 1.00 88.38 447 ALA A CA 1
ATOM 3376 C C . ALA A 1 447 ? 21.865 -13.302 -20.682 1.00 88.38 447 ALA A C 1
ATOM 3378 O O . ALA A 1 447 ? 21.342 -14.283 -20.159 1.00 88.38 447 ALA A O 1
ATOM 3379 N N . ILE A 1 448 ? 21.171 -12.189 -20.945 1.00 92.44 448 ILE A N 1
ATOM 3380 C CA . ILE A 1 448 ? 19.743 -12.043 -20.634 1.00 92.44 448 ILE A CA 1
ATOM 3381 C C . ILE A 1 448 ? 18.824 -12.725 -21.660 1.00 92.44 448 ILE A C 1
ATOM 3383 O O . ILE A 1 448 ? 19.164 -12.915 -22.837 1.00 92.44 448 ILE A O 1
ATOM 3387 N N . VAL A 1 449 ? 17.597 -13.004 -21.216 1.00 94.56 449 VAL A N 1
ATOM 3388 C CA . VAL A 1 449 ? 16.471 -13.387 -22.077 1.00 94.56 449 VAL A CA 1
ATOM 3389 C C . VAL A 1 449 ? 15.635 -12.146 -22.388 1.00 94.56 449 VAL A C 1
ATOM 3391 O O . VAL A 1 449 ? 15.065 -11.535 -21.487 1.00 94.56 449 VAL A O 1
ATOM 3394 N N . VAL A 1 450 ? 15.540 -11.778 -23.668 1.00 92.69 450 VAL A N 1
ATOM 3395 C CA . VAL A 1 450 ? 14.682 -10.671 -24.117 1.00 92.69 450 VAL A CA 1
ATOM 3396 C C . VAL A 1 450 ? 13.214 -11.108 -24.036 1.00 92.69 450 VAL A C 1
ATOM 3398 O O . VAL A 1 450 ? 12.862 -12.129 -24.635 1.00 92.69 450 VAL A O 1
ATOM 3401 N N . PRO A 1 451 ? 12.326 -10.366 -23.344 1.00 90.00 451 PRO A N 1
ATOM 3402 C CA . PRO A 1 451 ? 10.906 -10.689 -23.322 1.00 90.00 451 PRO A CA 1
ATOM 3403 C C . PRO A 1 451 ? 10.313 -10.732 -24.735 1.00 90.00 451 PRO A C 1
ATOM 3405 O O . PRO A 1 451 ? 10.531 -9.827 -25.537 1.00 90.00 451 PRO A O 1
ATOM 3408 N N . ASN A 1 452 ? 9.481 -11.740 -25.016 1.00 89.50 452 ASN A N 1
ATOM 3409 C CA . ASN A 1 452 ? 8.903 -12.004 -26.347 1.00 89.50 452 ASN A CA 1
ATOM 3410 C C . ASN A 1 452 ? 8.094 -10.838 -26.954 1.00 89.50 452 ASN A C 1
ATOM 3412 O O . ASN A 1 452 ? 7.728 -10.875 -28.129 1.00 89.50 452 ASN A O 1
ATOM 3416 N N . CYS A 1 453 ? 7.738 -9.829 -26.157 1.00 87.94 453 CYS A N 1
ATOM 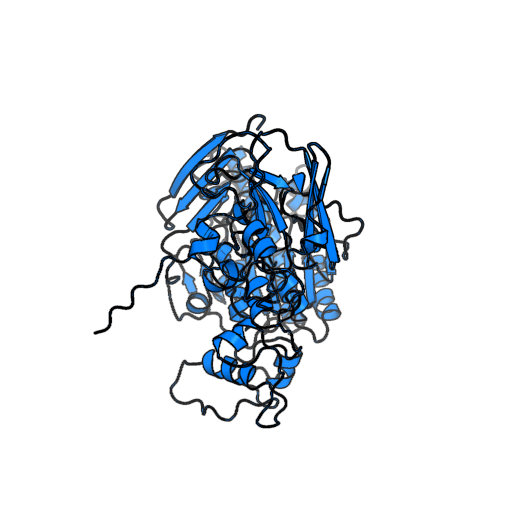3417 C CA . CYS A 1 453 ? 7.055 -8.629 -26.628 1.00 87.94 453 CYS A CA 1
ATOM 3418 C C . CYS A 1 453 ? 7.996 -7.588 -27.266 1.00 87.94 453 CYS A C 1
ATOM 3420 O O . CYS A 1 453 ? 7.483 -6.638 -27.868 1.00 87.94 453 CYS A O 1
ATOM 3422 N N . TYR A 1 454 ? 9.317 -7.777 -27.180 1.00 92.00 454 TYR A N 1
ATOM 3423 C CA . TYR A 1 454 ? 10.347 -6.908 -27.747 1.00 92.00 454 TYR A CA 1
ATOM 3424 C C . TYR A 1 454 ? 11.177 -7.626 -28.827 1.00 92.00 454 TYR A C 1
ATOM 3426 O O . TYR A 1 454 ? 11.291 -8.852 -28.801 1.00 92.00 454 TYR A O 1
ATOM 3434 N N . PRO A 1 455 ? 11.757 -6.888 -29.794 1.00 94.12 455 PRO A N 1
ATOM 3435 C CA . PRO A 1 455 ? 12.664 -7.479 -30.769 1.00 94.12 455 PRO A CA 1
ATOM 3436 C C . PRO A 1 455 ? 14.015 -7.803 -30.122 1.00 94.12 455 PRO A C 1
ATOM 3438 O O . PRO A 1 455 ? 14.584 -6.978 -29.408 1.00 94.12 455 PRO A O 1
ATOM 3441 N N . ASP A 1 456 ? 14.532 -8.996 -30.400 1.00 95.38 456 ASP A N 1
ATOM 3442 C CA . ASP A 1 456 ? 15.823 -9.459 -29.896 1.00 95.38 456 ASP A CA 1
ATOM 3443 C C . ASP A 1 456 ? 16.982 -8.871 -30.721 1.00 95.38 456 ASP A C 1
ATOM 3445 O O . ASP A 1 456 ? 17.537 -9.509 -31.613 1.00 95.38 456 ASP A O 1
ATOM 3449 N N . GLU A 1 457 ? 17.295 -7.606 -30.448 1.00 94.12 457 GLU A N 1
ATOM 3450 C CA . GLU A 1 457 ? 18.335 -6.830 -31.124 1.00 94.12 457 GLU A CA 1
ATOM 3451 C C . GLU A 1 457 ? 19.337 -6.271 -30.100 1.00 94.12 457 GLU A C 1
ATOM 3453 O O . GLU A 1 457 ? 18.944 -5.973 -28.967 1.00 94.12 457 GLU A O 1
ATOM 3458 N N . PRO A 1 458 ? 20.612 -6.033 -30.473 1.00 86.81 458 PRO A N 1
ATOM 3459 C CA . PRO A 1 458 ? 21.644 -5.583 -29.535 1.00 86.81 458 PRO A CA 1
ATOM 3460 C C . PRO A 1 458 ? 21.265 -4.346 -28.706 1.00 86.81 458 PRO A C 1
ATOM 3462 O O . PRO A 1 458 ? 21.575 -4.277 -27.521 1.00 86.81 458 PRO A O 1
ATOM 3465 N N . GLY A 1 459 ? 20.564 -3.378 -29.308 1.00 84.94 459 GLY A N 1
ATOM 3466 C CA . GLY A 1 459 ? 20.106 -2.179 -28.599 1.00 84.94 459 GLY A CA 1
ATOM 3467 C C . GLY A 1 459 ? 19.041 -2.473 -27.538 1.00 84.94 459 GLY A C 1
ATOM 3468 O O . GLY A 1 459 ? 19.138 -1.973 -26.426 1.00 84.94 459 GLY A O 1
ATOM 3469 N N . VAL A 1 460 ? 18.073 -3.339 -27.851 1.00 90.19 460 VAL A N 1
ATOM 3470 C CA . VAL A 1 460 ? 17.007 -3.729 -26.911 1.00 90.19 460 VAL A CA 1
ATOM 3471 C C . VAL A 1 460 ? 17.561 -4.578 -25.776 1.00 90.19 460 VAL A C 1
ATOM 3473 O O . VAL A 1 460 ? 17.189 -4.379 -24.622 1.00 90.19 460 VAL A O 1
ATOM 3476 N N . ARG A 1 461 ? 18.491 -5.488 -26.088 1.00 90.56 461 ARG A N 1
ATOM 3477 C CA . ARG A 1 461 ? 19.231 -6.239 -25.071 1.00 90.56 461 ARG A CA 1
ATOM 3478 C C . ARG A 1 461 ? 19.925 -5.305 -24.088 1.00 90.56 461 ARG A C 1
ATOM 3480 O O . ARG A 1 461 ? 19.840 -5.519 -22.885 1.00 90.56 461 ARG A O 1
ATOM 3487 N N . GLN A 1 462 ? 20.572 -4.256 -24.597 1.00 87.38 462 GLN A N 1
ATOM 3488 C CA . GLN A 1 462 ? 21.225 -3.269 -23.745 1.00 87.38 462 GLN A CA 1
ATOM 3489 C C . GLN A 1 462 ? 20.223 -2.479 -22.891 1.00 87.38 462 GLN A C 1
ATOM 3491 O O . GLN A 1 462 ? 20.491 -2.274 -21.714 1.00 87.38 462 GLN A O 1
ATOM 3496 N N . ASP A 1 463 ? 19.075 -2.072 -23.439 1.00 87.25 463 ASP A N 1
ATOM 3497 C CA . ASP A 1 463 ? 18.048 -1.354 -22.667 1.00 87.25 463 ASP A CA 1
ATOM 3498 C C . ASP A 1 463 ? 17.488 -2.211 -21.515 1.00 87.25 463 ASP A C 1
ATOM 3500 O O . ASP A 1 463 ? 17.276 -1.704 -20.414 1.00 87.25 463 ASP A O 1
ATOM 3504 N N . ILE A 1 464 ? 17.282 -3.514 -21.745 1.00 90.69 464 ILE A N 1
ATOM 3505 C CA . ILE A 1 464 ? 16.836 -4.457 -20.705 1.00 90.69 464 ILE A CA 1
ATOM 3506 C C . ILE A 1 464 ? 17.950 -4.716 -19.686 1.00 90.69 464 ILE A C 1
ATOM 3508 O O . ILE A 1 464 ? 17.676 -4.767 -18.491 1.00 90.69 464 ILE A O 1
ATOM 3512 N N . ALA A 1 465 ? 19.203 -4.838 -20.130 1.00 89.38 465 ALA A N 1
ATOM 3513 C CA . ALA A 1 465 ? 20.336 -4.990 -19.223 1.00 89.38 465 ALA A CA 1
ATOM 3514 C C . ALA A 1 465 ? 20.509 -3.763 -18.314 1.00 89.38 465 ALA A C 1
ATOM 3516 O O . ALA A 1 465 ? 20.730 -3.914 -17.117 1.00 89.38 465 ALA A O 1
ATOM 3517 N N . ASP A 1 466 ? 20.331 -2.553 -18.855 1.00 87.44 466 ASP A N 1
ATOM 3518 C CA . ASP A 1 466 ? 20.360 -1.315 -18.074 1.00 87.44 466 ASP A CA 1
ATOM 3519 C C . ASP A 1 466 ? 19.192 -1.259 -17.065 1.00 87.44 466 ASP A C 1
ATOM 3521 O O . ASP A 1 466 ? 19.370 -0.780 -15.945 1.00 87.44 466 ASP A O 1
ATOM 3525 N N . TYR A 1 467 ? 18.008 -1.765 -17.439 1.00 92.44 467 TYR A N 1
ATOM 3526 C CA . TYR A 1 467 ? 16.855 -1.915 -16.540 1.00 92.44 467 TYR A CA 1
ATOM 3527 C C . TYR A 1 467 ? 17.138 -2.895 -15.393 1.00 92.44 467 TYR A C 1
ATOM 3529 O O . TYR A 1 467 ? 16.951 -2.531 -14.235 1.00 92.44 467 TYR A O 1
ATOM 3537 N N . TYR A 1 468 ? 17.645 -4.097 -15.684 1.00 93.19 468 TYR A N 1
ATOM 3538 C CA . TYR A 1 468 ? 18.045 -5.063 -14.653 1.00 93.19 468 TYR A CA 1
ATOM 3539 C C . TYR A 1 468 ? 19.143 -4.502 -13.755 1.00 93.19 468 TYR A C 1
ATOM 3541 O O . TYR A 1 468 ? 19.057 -4.620 -12.540 1.00 93.19 468 TYR A O 1
ATOM 3549 N N . GLY A 1 469 ? 20.114 -3.790 -14.324 1.00 90.00 469 GLY A N 1
ATOM 3550 C CA . GLY A 1 469 ? 21.125 -3.099 -13.542 1.00 90.00 469 GLY A CA 1
ATOM 3551 C C . GLY A 1 469 ? 20.539 -2.069 -12.567 1.00 90.00 469 GLY A C 1
ATOM 3552 O O . GLY A 1 469 ? 20.990 -1.949 -11.430 1.00 90.00 469 GLY A O 1
ATOM 3553 N N . ALA A 1 470 ? 19.491 -1.348 -12.972 1.00 91.31 470 ALA A N 1
ATOM 3554 C CA . ALA A 1 470 ? 18.769 -0.460 -12.067 1.00 91.31 470 ALA A CA 1
ATOM 3555 C C . ALA A 1 470 ? 18.012 -1.221 -10.960 1.00 91.31 470 ALA A C 1
ATOM 3557 O O . ALA A 1 470 ? 17.833 -0.658 -9.882 1.00 91.31 470 ALA A O 1
ATOM 3558 N N . ILE A 1 471 ? 17.603 -2.475 -11.185 1.00 94.75 471 ILE A N 1
ATOM 3559 C CA . ILE A 1 471 ? 17.036 -3.350 -10.144 1.00 94.75 471 ILE A CA 1
ATOM 3560 C C . ILE A 1 471 ? 18.128 -3.846 -9.185 1.00 94.75 471 ILE A C 1
ATOM 3562 O O . ILE A 1 471 ? 17.898 -3.827 -7.981 1.00 94.75 471 ILE A O 1
ATOM 3566 N N . GLU A 1 472 ? 19.332 -4.192 -9.655 1.00 92.56 472 GLU A N 1
ATOM 3567 C CA . GLU A 1 472 ? 20.464 -4.525 -8.761 1.00 92.56 472 GLU A CA 1
ATOM 3568 C C . GLU A 1 472 ? 20.787 -3.348 -7.815 1.00 92.56 472 GLU A C 1
ATOM 3570 O O . GLU A 1 472 ? 21.032 -3.521 -6.622 1.00 92.56 472 GLU A O 1
ATOM 3575 N N . CYS A 1 473 ? 20.693 -2.115 -8.323 1.00 90.88 473 CYS A N 1
ATOM 3576 C CA . CYS A 1 473 ? 20.791 -0.890 -7.527 1.00 90.88 473 CYS A CA 1
ATOM 3577 C C . CYS A 1 473 ? 19.661 -0.729 -6.488 1.00 90.88 473 CYS A C 1
ATOM 3579 O O . CYS A 1 473 ? 19.878 -0.138 -5.426 1.00 90.88 473 CYS A O 1
ATOM 3581 N N . VAL A 1 474 ? 18.449 -1.202 -6.797 1.00 95.00 474 VAL A N 1
ATOM 3582 C CA . VAL A 1 474 ? 17.323 -1.242 -5.850 1.00 95.00 474 VAL A CA 1
ATOM 3583 C C . VAL A 1 474 ? 17.587 -2.282 -4.764 1.00 95.00 474 VAL A C 1
ATOM 3585 O O . VAL A 1 474 ? 17.359 -1.985 -3.594 1.00 95.00 474 VAL A O 1
ATOM 3588 N N . ASP A 1 475 ? 18.091 -3.461 -5.131 1.00 96.62 475 ASP A N 1
ATOM 3589 C CA . ASP A 1 475 ? 18.422 -4.543 -4.198 1.00 96.62 475 ASP A CA 1
ATOM 3590 C C . ASP A 1 475 ? 19.486 -4.114 -3.176 1.00 96.62 475 ASP A C 1
ATOM 3592 O O . ASP A 1 475 ? 19.309 -4.331 -1.979 1.00 96.62 475 ASP A O 1
ATOM 3596 N N . GLU A 1 476 ? 20.527 -3.388 -3.608 1.00 93.69 476 GLU A N 1
ATOM 3597 C CA . GLU A 1 476 ? 21.542 -2.821 -2.702 1.00 93.69 476 GLU A CA 1
ATOM 3598 C C . GLU A 1 476 ? 20.916 -1.872 -1.662 1.00 93.69 476 GLU A C 1
ATOM 3600 O O . GLU A 1 476 ? 21.243 -1.920 -0.471 1.00 93.69 476 GLU A O 1
ATOM 3605 N N . VAL A 1 477 ? 19.987 -1.013 -2.096 1.00 96.25 477 VAL A N 1
ATOM 3606 C CA . VAL A 1 477 ? 19.258 -0.105 -1.200 1.00 96.25 477 VAL A CA 1
ATOM 3607 C C . VAL A 1 477 ? 18.336 -0.884 -0.263 1.00 96.25 477 VAL A C 1
ATOM 3609 O O . VAL A 1 477 ? 18.302 -0.589 0.931 1.00 96.25 477 VAL A O 1
ATOM 3612 N N . PHE A 1 478 ? 17.623 -1.887 -0.774 1.00 98.50 478 PHE A N 1
ATOM 3613 C CA . PHE A 1 478 ? 16.743 -2.737 0.021 1.00 98.50 478 PHE A CA 1
ATOM 3614 C C . PHE A 1 478 ? 17.521 -3.496 1.106 1.00 98.50 478 PHE A C 1
ATOM 3616 O O . PHE A 1 478 ? 17.140 -3.461 2.275 1.00 98.50 478 PHE A O 1
ATOM 3623 N N . GLY A 1 479 ? 18.675 -4.076 0.767 1.00 98.50 479 GLY A N 1
ATOM 3624 C CA . GLY A 1 479 ? 19.560 -4.723 1.736 1.00 98.50 479 GLY A CA 1
ATOM 3625 C C . GLY A 1 479 ? 20.018 -3.776 2.851 1.00 98.50 479 GLY A C 1
ATOM 3626 O O . GLY A 1 479 ? 20.058 -4.166 4.018 1.00 98.50 479 GLY A O 1
ATOM 3627 N N . ALA A 1 480 ? 20.293 -2.509 2.528 1.00 98.44 480 ALA A N 1
ATOM 3628 C CA . ALA A 1 480 ? 20.642 -1.495 3.524 1.00 98.44 480 ALA A CA 1
ATOM 3629 C C . ALA A 1 480 ? 19.466 -1.105 4.437 1.00 98.44 480 ALA A C 1
ATOM 3631 O O . ALA A 1 480 ? 19.689 -0.794 5.608 1.00 98.44 480 ALA A O 1
ATOM 3632 N N . VAL A 1 481 ? 18.231 -1.132 3.922 1.00 98.75 481 VAL A N 1
ATOM 3633 C CA . VAL A 1 481 ? 17.011 -0.938 4.721 1.00 98.75 481 VAL A CA 1
ATOM 3634 C C . VAL A 1 481 ? 16.828 -2.088 5.707 1.00 98.75 481 VAL A C 1
ATOM 3636 O O . VAL A 1 481 ? 16.705 -1.837 6.904 1.00 98.75 481 VAL A O 1
ATOM 3639 N N . MET A 1 482 ? 16.900 -3.336 5.234 1.00 98.75 482 MET A N 1
ATOM 3640 C CA . MET A 1 482 ? 16.773 -4.526 6.085 1.00 98.75 482 MET A CA 1
ATOM 3641 C C . MET A 1 482 ? 17.855 -4.563 7.173 1.00 98.75 482 MET A C 1
ATOM 3643 O O . MET A 1 482 ? 17.561 -4.783 8.347 1.00 98.75 482 MET A O 1
ATOM 3647 N N . ALA A 1 483 ? 19.107 -4.260 6.812 1.00 98.69 483 ALA A N 1
ATOM 3648 C CA . ALA A 1 483 ? 20.207 -4.175 7.770 1.00 98.69 483 ALA A CA 1
ATOM 3649 C C . ALA A 1 483 ? 20.003 -3.057 8.807 1.00 98.69 483 ALA A C 1
ATOM 3651 O O . ALA A 1 483 ? 20.378 -3.221 9.967 1.00 98.69 483 ALA A O 1
ATOM 3652 N N . ALA A 1 484 ? 19.410 -1.926 8.412 1.00 98.69 484 ALA A N 1
ATOM 3653 C CA . ALA A 1 484 ? 19.109 -0.835 9.331 1.00 98.69 484 ALA A CA 1
ATOM 3654 C C . ALA A 1 484 ? 17.968 -1.190 10.295 1.00 98.69 484 ALA A C 1
ATOM 3656 O O . ALA A 1 484 ? 18.104 -0.920 11.485 1.00 98.69 484 ALA A O 1
ATOM 3657 N N . LEU A 1 485 ? 16.893 -1.839 9.831 1.00 98.25 485 LEU A N 1
ATOM 3658 C CA . LEU A 1 485 ? 15.833 -2.348 10.714 1.00 98.25 485 LEU A CA 1
ATOM 3659 C C . LEU A 1 485 ? 16.410 -3.313 11.760 1.00 98.25 485 LEU A C 1
ATOM 3661 O O . LEU A 1 485 ? 16.172 -3.146 12.956 1.00 98.25 485 LEU A O 1
ATOM 3665 N N . GLN A 1 486 ? 17.257 -4.252 11.323 1.00 98.06 486 GLN A N 1
ATOM 3666 C CA . GLN A 1 486 ? 17.938 -5.190 12.218 1.00 98.06 486 GLN A CA 1
ATOM 3667 C C . GLN A 1 486 ? 18.847 -4.475 13.226 1.00 98.06 486 GLN A C 1
ATOM 3669 O O . GLN A 1 486 ? 18.858 -4.827 14.403 1.00 98.06 486 GLN A O 1
ATOM 3674 N N . ALA A 1 487 ? 19.624 -3.482 12.780 1.00 98.31 487 ALA A N 1
ATOM 3675 C CA . ALA A 1 487 ? 20.557 -2.748 13.634 1.00 98.31 487 ALA A CA 1
ATOM 3676 C C . ALA A 1 487 ? 19.855 -1.865 14.678 1.00 98.31 487 ALA A C 1
ATOM 3678 O O . ALA A 1 487 ? 20.427 -1.621 15.739 1.00 98.31 487 ALA A O 1
ATOM 3679 N N . ASN A 1 488 ? 18.636 -1.403 14.385 1.00 97.50 488 ASN A N 1
ATOM 3680 C CA . ASN A 1 488 ? 17.782 -0.706 15.347 1.00 97.50 488 ASN A CA 1
ATOM 3681 C C . ASN A 1 488 ? 16.988 -1.671 16.245 1.00 97.50 488 ASN A C 1
ATOM 3683 O O . ASN A 1 488 ? 16.335 -1.208 17.170 1.00 97.50 488 ASN A O 1
ATOM 3687 N N . GLY A 1 489 ? 17.058 -2.986 16.003 1.00 94.69 489 GLY A N 1
ATOM 3688 C CA . GLY A 1 489 ? 16.384 -3.999 16.817 1.00 94.69 489 GLY A CA 1
ATOM 3689 C C . GLY A 1 489 ? 14.876 -4.106 16.589 1.00 94.69 489 GLY A C 1
ATOM 3690 O O . GLY A 1 489 ? 14.211 -4.725 17.399 1.00 94.69 489 GLY A O 1
ATOM 3691 N N . VAL A 1 490 ? 14.348 -3.528 15.505 1.00 94.38 490 VAL A N 1
ATOM 3692 C CA . VAL A 1 490 ? 12.896 -3.471 15.232 1.00 94.38 490 VAL A CA 1
ATOM 3693 C C . VAL A 1 490 ? 12.455 -4.400 14.098 1.00 94.38 490 VAL A C 1
ATOM 3695 O O . VAL A 1 490 ? 11.282 -4.419 13.740 1.00 94.38 490 VAL A O 1
ATOM 3698 N N . LEU A 1 491 ? 13.384 -5.144 13.479 1.00 94.81 491 LEU A N 1
ATOM 3699 C CA . LEU A 1 491 ? 13.069 -6.003 12.330 1.00 94.81 491 LEU A CA 1
ATOM 3700 C C . LEU A 1 491 ? 12.071 -7.111 12.685 1.00 94.81 491 LEU A C 1
ATOM 3702 O O . LEU A 1 491 ? 11.163 -7.357 11.898 1.00 94.81 491 LEU A O 1
ATOM 3706 N N . ASP A 1 492 ? 12.229 -7.740 13.849 1.00 89.88 492 ASP A N 1
ATOM 3707 C CA . ASP A 1 492 ? 11.383 -8.864 14.265 1.00 89.88 492 ASP A CA 1
ATOM 3708 C C . ASP A 1 492 ? 9.924 -8.425 14.511 1.00 89.88 492 ASP A C 1
ATOM 3710 O O . ASP A 1 492 ? 9.007 -9.205 14.283 1.00 89.88 492 ASP A O 1
ATOM 3714 N N . GLU A 1 493 ? 9.711 -7.143 14.832 1.00 88.50 493 GLU A N 1
ATOM 3715 C CA . GLU A 1 493 ? 8.399 -6.499 15.011 1.00 88.50 493 GLU A CA 1
ATOM 3716 C C . GLU A 1 493 ? 7.888 -5.795 13.731 1.00 88.50 493 GLU A C 1
ATOM 3718 O O . GLU A 1 493 ? 6.922 -5.028 13.785 1.00 88.50 493 GLU A O 1
ATOM 3723 N N . THR A 1 494 ? 8.559 -5.953 12.579 1.00 94.56 494 THR A N 1
ATOM 3724 C CA . THR A 1 494 ? 8.218 -5.239 11.333 1.00 94.56 494 THR A CA 1
ATOM 3725 C C . THR A 1 494 ? 7.704 -6.179 10.246 1.00 94.56 494 THR A C 1
ATOM 3727 O O . THR A 1 494 ? 8.439 -7.024 9.735 1.00 94.56 494 THR A O 1
ATOM 3730 N N . LEU A 1 495 ? 6.479 -5.940 9.773 1.00 95.94 495 LEU A N 1
ATOM 3731 C CA . LEU A 1 495 ? 5.975 -6.519 8.531 1.00 95.94 495 LEU A CA 1
ATOM 3732 C C . LEU A 1 495 ? 6.600 -5.794 7.331 1.00 95.94 495 LEU A C 1
ATOM 3734 O O . LEU A 1 495 ? 6.373 -4.601 7.111 1.00 95.94 495 LEU A O 1
ATOM 3738 N N . VAL A 1 496 ? 7.374 -6.516 6.526 1.00 98.38 496 VAL A N 1
ATOM 3739 C CA . VAL A 1 496 ? 8.038 -5.989 5.331 1.00 98.38 496 VAL A CA 1
ATOM 3740 C C . VAL A 1 496 ? 7.316 -6.472 4.081 1.00 98.38 496 VAL A C 1
ATOM 3742 O O . VAL A 1 496 ? 7.219 -7.672 3.825 1.00 98.38 496 VAL A O 1
ATOM 3745 N N . ILE A 1 497 ? 6.858 -5.523 3.264 1.00 98.62 497 ILE A N 1
ATOM 3746 C CA . ILE A 1 497 ? 6.229 -5.780 1.966 1.00 98.62 497 ILE A CA 1
ATOM 3747 C C . ILE A 1 497 ? 7.117 -5.192 0.871 1.00 98.62 497 ILE A C 1
ATOM 3749 O O . ILE A 1 497 ? 7.358 -3.987 0.852 1.00 98.62 497 ILE A O 1
ATOM 3753 N N . TYR A 1 498 ? 7.568 -6.019 -0.070 1.00 98.75 498 TYR A N 1
ATOM 3754 C CA . TYR A 1 498 ? 8.290 -5.581 -1.265 1.00 98.75 498 TYR A CA 1
ATOM 3755 C C . TYR A 1 498 ? 7.380 -5.656 -2.491 1.00 98.75 498 TYR A C 1
ATOM 3757 O O . TYR A 1 498 ? 6.877 -6.729 -2.833 1.00 98.75 498 TYR A O 1
ATOM 3765 N N . THR A 1 499 ? 7.189 -4.530 -3.182 1.00 98.56 499 THR A N 1
ATOM 3766 C CA . THR A 1 499 ? 6.399 -4.463 -4.420 1.00 98.56 499 THR A CA 1
ATOM 3767 C C . THR A 1 499 ? 6.813 -3.293 -5.314 1.00 98.56 499 THR A C 1
ATOM 3769 O O . THR A 1 499 ? 7.579 -2.416 -4.920 1.00 98.56 499 THR A O 1
ATOM 3772 N N . SER A 1 500 ? 6.268 -3.251 -6.529 1.00 97.62 500 SER A N 1
ATOM 3773 C CA . SER A 1 500 ? 6.294 -2.069 -7.399 1.00 97.62 500 SER A CA 1
ATOM 3774 C C . SER A 1 500 ? 4.933 -1.388 -7.472 1.00 97.62 500 SER A C 1
ATOM 3776 O O . SER A 1 500 ? 3.935 -1.992 -7.090 1.00 97.62 500 SER A O 1
ATOM 3778 N N . ASP A 1 501 ? 4.867 -0.157 -7.980 1.00 95.19 501 ASP A N 1
ATOM 3779 C CA . ASP A 1 501 ? 3.602 0.521 -8.271 1.00 95.19 501 ASP A CA 1
ATOM 3780 C C . ASP A 1 501 ? 2.914 -0.052 -9.517 1.00 95.19 501 ASP A C 1
ATOM 3782 O O . ASP A 1 501 ? 1.698 -0.245 -9.525 1.00 95.19 501 ASP A O 1
ATOM 3786 N N . HIS A 1 502 ? 3.673 -0.349 -10.568 1.00 95.44 502 HIS A N 1
ATOM 3787 C CA . HIS A 1 502 ? 3.213 -1.029 -11.772 1.00 95.44 502 HIS A CA 1
ATOM 3788 C C . HIS A 1 502 ? 4.388 -1.604 -12.573 1.00 95.44 502 HIS A C 1
ATOM 3790 O O . HIS A 1 502 ? 5.548 -1.399 -12.238 1.00 95.44 502 HIS A O 1
ATOM 3796 N N . GLY A 1 503 ? 4.088 -2.283 -13.684 1.00 93.25 503 GLY A N 1
ATOM 3797 C CA . GLY A 1 503 ? 5.099 -2.926 -14.522 1.00 93.25 503 GLY A CA 1
ATOM 3798 C C . GLY A 1 503 ? 6.050 -1.969 -15.256 1.00 93.25 503 GLY A C 1
ATOM 3799 O O . GLY A 1 503 ? 5.990 -0.745 -15.134 1.00 93.25 503 GLY A O 1
ATOM 3800 N N . ILE A 1 504 ? 6.909 -2.554 -16.086 1.00 91.50 504 ILE A N 1
ATOM 3801 C CA . ILE A 1 504 ? 8.104 -1.924 -16.665 1.00 91.50 504 ILE A CA 1
ATOM 3802 C C . ILE A 1 504 ? 7.809 -0.594 -17.385 1.00 91.50 504 ILE A C 1
ATOM 3804 O O . ILE A 1 504 ? 6.852 -0.478 -18.156 1.00 91.50 504 ILE A O 1
ATOM 3808 N N . GLY A 1 505 ? 8.703 0.388 -17.251 1.00 88.50 505 GLY A N 1
ATOM 3809 C CA . GLY A 1 505 ? 8.672 1.686 -17.949 1.00 88.50 505 GLY A CA 1
ATOM 3810 C C . GLY A 1 505 ? 8.878 1.648 -19.477 1.00 88.50 505 GLY A C 1
ATOM 3811 O O . GLY A 1 505 ? 9.185 2.675 -20.078 1.00 88.50 505 GLY A O 1
ATOM 3812 N N . LEU A 1 506 ? 8.732 0.487 -20.122 1.00 88.69 506 LEU A N 1
ATOM 3813 C CA . LEU A 1 506 ? 8.997 0.256 -21.547 1.00 88.69 506 LEU A CA 1
ATOM 3814 C C . LEU A 1 506 ? 7.710 0.073 -22.376 1.00 88.69 506 LEU A C 1
ATOM 3816 O O . LEU A 1 506 ? 6.590 -0.003 -21.862 1.00 88.69 506 LEU A O 1
ATOM 3820 N N . HIS A 1 507 ? 7.860 0.016 -23.704 1.00 85.94 507 HIS A N 1
ATOM 3821 C CA . HIS A 1 507 ? 6.742 -0.181 -24.632 1.00 85.94 507 HIS A CA 1
ATOM 3822 C C . HIS A 1 507 ? 5.921 -1.440 -24.309 1.00 85.94 507 HIS A C 1
ATOM 3824 O O . HIS A 1 507 ? 6.450 -2.448 -23.865 1.00 85.94 507 HIS A O 1
ATOM 3830 N N . ARG A 1 508 ? 4.605 -1.394 -24.560 1.00 87.00 508 ARG A N 1
ATOM 3831 C CA . ARG A 1 508 ? 3.638 -2.459 -24.208 1.00 87.00 508 ARG A CA 1
ATOM 3832 C C . ARG A 1 508 ? 3.528 -2.778 -22.709 1.00 87.00 508 ARG A C 1
ATOM 3834 O O . ARG A 1 508 ? 2.782 -3.692 -22.369 1.00 87.00 508 ARG A O 1
ATOM 3841 N N . SER A 1 509 ? 4.208 -2.036 -21.839 1.00 90.25 509 SER A N 1
ATOM 3842 C CA . SER A 1 509 ? 4.204 -2.237 -20.390 1.00 90.25 509 SER A CA 1
ATOM 3843 C C . SER A 1 509 ? 3.499 -1.059 -19.721 1.00 90.25 509 SER A C 1
ATOM 3845 O O . SER A 1 509 ? 2.269 -1.047 -19.708 1.00 90.25 509 SER A O 1
ATOM 3847 N N . LYS A 1 510 ? 4.209 -0.016 -19.281 1.00 91.00 510 LYS A N 1
ATOM 3848 C CA . LYS A 1 510 ? 3.602 1.221 -18.764 1.00 91.00 510 LYS A CA 1
ATOM 3849 C C . LYS A 1 510 ? 2.476 1.740 -19.667 1.00 91.00 510 LYS A C 1
ATOM 3851 O O . LYS A 1 510 ? 2.563 1.717 -20.899 1.00 91.00 510 LYS A O 1
ATOM 3856 N N . GLN A 1 511 ? 1.389 2.178 -19.038 1.00 89.94 511 GLN A N 1
ATOM 3857 C CA . GLN A 1 511 ? 0.114 2.578 -19.646 1.00 89.94 511 GLN A CA 1
ATOM 3858 C C . GLN A 1 511 ? -0.633 1.462 -20.409 1.00 89.94 511 GLN A C 1
ATOM 3860 O O . GLN A 1 511 ? -1.717 1.708 -20.935 1.00 89.94 511 GLN A O 1
ATOM 3865 N N . SER A 1 512 ? -0.125 0.229 -20.465 1.00 89.50 512 SER A N 1
ATOM 3866 C CA . SER A 1 512 ? -0.762 -0.903 -21.150 1.00 89.50 512 SER A CA 1
ATOM 3867 C C . SER A 1 512 ? -1.325 -1.904 -20.139 1.00 89.50 512 SER A C 1
ATOM 3869 O O . SER A 1 512 ? -0.593 -2.403 -19.298 1.00 89.50 512 SER A O 1
ATOM 3871 N N . ILE A 1 513 ? -2.605 -2.272 -20.251 1.00 90.88 513 ILE A N 1
ATOM 3872 C CA . ILE A 1 513 ? -3.259 -3.272 -19.372 1.00 90.88 513 ILE A CA 1
ATOM 3873 C C . ILE A 1 513 ? -2.894 -4.728 -19.710 1.00 90.88 513 ILE A C 1
ATOM 3875 O O . ILE A 1 513 ? -3.643 -5.657 -19.414 1.00 90.88 513 ILE A O 1
ATOM 3879 N N . TYR A 1 514 ? -1.759 -4.929 -20.379 1.00 91.25 514 TYR A N 1
ATOM 3880 C CA . TYR A 1 514 ? -1.171 -6.249 -20.569 1.00 91.25 514 TYR A CA 1
ATOM 3881 C C . TYR A 1 514 ? -0.443 -6.677 -19.295 1.00 91.25 514 TYR A C 1
ATOM 3883 O O . TYR A 1 514 ? -0.039 -5.835 -18.496 1.00 91.25 514 TYR A O 1
ATOM 3891 N N . ALA A 1 515 ? -0.176 -7.978 -19.164 1.00 88.75 515 ALA A N 1
ATOM 3892 C CA . ALA A 1 515 ? 0.565 -8.527 -18.031 1.00 88.75 515 ALA A CA 1
ATOM 3893 C C . ALA A 1 515 ? 1.906 -7.813 -17.775 1.00 88.75 515 ALA A C 1
ATOM 3895 O O . ALA A 1 515 ? 2.274 -7.615 -16.630 1.00 88.75 515 ALA A O 1
ATOM 3896 N N . THR A 1 516 ? 2.615 -7.359 -18.810 1.00 89.69 516 THR A N 1
ATOM 3897 C CA . THR A 1 516 ? 3.889 -6.631 -18.658 1.00 89.69 516 THR A CA 1
ATOM 3898 C C . THR A 1 516 ? 3.741 -5.239 -18.037 1.00 89.69 516 THR A C 1
ATOM 3900 O O . THR A 1 516 ? 4.713 -4.696 -17.525 1.00 89.69 516 THR A O 1
ATOM 3903 N N . GLY A 1 517 ? 2.546 -4.645 -18.088 1.00 92.25 517 GLY A N 1
ATOM 3904 C CA . GLY A 1 517 ? 2.235 -3.371 -17.439 1.00 92.25 517 GLY A CA 1
ATOM 3905 C C . GLY A 1 517 ? 1.572 -3.516 -16.072 1.00 92.25 517 GLY A C 1
ATOM 3906 O O . GLY A 1 517 ? 1.635 -2.577 -15.284 1.00 92.25 517 GLY A O 1
ATOM 3907 N N . THR A 1 518 ? 0.948 -4.664 -15.786 1.00 93.94 518 THR A N 1
ATOM 3908 C CA . THR A 1 518 ? 0.184 -4.869 -14.546 1.00 93.94 518 THR A CA 1
ATOM 3909 C C . THR A 1 518 ? 0.788 -5.883 -13.584 1.00 93.94 518 THR A C 1
ATOM 3911 O O . THR A 1 518 ? 0.498 -5.802 -12.400 1.00 93.94 518 THR A O 1
ATOM 3914 N N . ARG A 1 519 ? 1.594 -6.848 -14.040 1.00 94.25 519 ARG A N 1
ATOM 3915 C CA . ARG A 1 519 ? 2.238 -7.840 -13.167 1.00 94.25 519 ARG A CA 1
ATOM 3916 C C . ARG A 1 519 ? 3.455 -7.220 -12.488 1.00 94.25 519 ARG A C 1
ATOM 3918 O O . ARG A 1 519 ? 4.312 -6.654 -13.166 1.00 94.25 519 ARG A O 1
ATOM 3925 N N . VAL A 1 520 ? 3.523 -7.371 -11.175 1.00 97.12 520 VAL A N 1
ATOM 3926 C CA . VAL A 1 520 ? 4.513 -6.747 -10.286 1.00 97.12 520 VAL A CA 1
ATOM 3927 C C . VAL A 1 520 ? 5.102 -7.803 -9.345 1.00 97.12 520 VAL A C 1
ATOM 3929 O O . VAL A 1 520 ? 4.477 -8.852 -9.163 1.00 97.12 520 VAL A O 1
ATOM 3932 N N . PRO A 1 521 ? 6.288 -7.571 -8.758 1.00 97.62 521 PRO A N 1
ATOM 3933 C CA . PRO A 1 521 ? 6.764 -8.399 -7.659 1.00 97.62 521 PRO A CA 1
ATOM 3934 C C . PRO A 1 521 ? 5.890 -8.141 -6.426 1.00 97.62 521 PRO A C 1
ATOM 3936 O O . PRO A 1 521 ? 5.423 -7.019 -6.232 1.00 97.62 521 PRO A O 1
ATOM 3939 N N . PHE A 1 522 ? 5.658 -9.165 -5.608 1.00 98.12 522 PHE A N 1
ATOM 3940 C CA . PHE A 1 522 ? 4.963 -9.024 -4.329 1.00 98.12 522 PHE A CA 1
ATOM 3941 C C . PHE A 1 522 ? 5.465 -10.098 -3.363 1.00 98.12 522 PHE A C 1
ATOM 3943 O O . PHE A 1 522 ? 5.234 -11.292 -3.574 1.00 98.12 522 PHE A O 1
ATOM 3950 N N . ILE A 1 523 ? 6.213 -9.667 -2.351 1.00 98.50 523 ILE A N 1
ATOM 3951 C CA . ILE A 1 523 ? 6.800 -10.526 -1.319 1.00 98.50 523 ILE A CA 1
ATOM 3952 C C . ILE A 1 523 ? 6.470 -9.910 0.035 1.00 98.50 523 ILE A C 1
ATOM 3954 O O . ILE A 1 523 ? 6.602 -8.696 0.201 1.00 98.50 523 ILE A O 1
ATOM 3958 N N . VAL A 1 524 ? 6.054 -10.741 0.985 1.00 98.00 524 VAL A N 1
ATOM 3959 C CA . VAL A 1 524 ? 5.727 -10.332 2.353 1.00 98.00 524 VAL A CA 1
ATOM 3960 C C . VAL A 1 524 ? 6.521 -11.198 3.326 1.00 98.00 524 VAL A C 1
ATOM 3962 O O . VAL A 1 524 ? 6.555 -12.415 3.159 1.00 98.00 524 VAL A O 1
ATOM 3965 N N . ALA A 1 525 ? 7.152 -10.593 4.329 1.00 96.56 525 ALA A N 1
ATOM 3966 C CA . ALA A 1 525 ? 7.837 -11.300 5.411 1.00 96.56 525 ALA A CA 1
ATOM 3967 C C . ALA A 1 525 ? 7.692 -10.537 6.736 1.00 96.56 525 ALA A C 1
ATOM 3969 O O . ALA A 1 525 ? 7.508 -9.322 6.729 1.00 96.56 525 ALA A O 1
ATOM 3970 N N . GLY A 1 526 ? 7.790 -11.245 7.857 1.00 92.06 526 GLY A N 1
ATOM 3971 C CA . GLY A 1 526 ? 7.634 -10.694 9.206 1.00 92.06 526 GLY A CA 1
ATOM 3972 C C . GLY A 1 526 ? 7.129 -11.759 10.180 1.00 92.06 526 GLY A C 1
ATOM 3973 O O . GLY A 1 526 ? 6.947 -12.917 9.791 1.00 92.06 526 GLY A O 1
ATOM 3974 N N . ALA A 1 527 ? 6.885 -11.376 11.433 1.00 83.69 527 ALA A N 1
ATOM 3975 C CA . ALA A 1 527 ? 6.246 -12.253 12.411 1.00 83.69 527 ALA A CA 1
ATOM 3976 C C . ALA A 1 527 ? 4.859 -12.721 11.920 1.00 83.69 527 ALA A C 1
ATOM 3978 O O . ALA A 1 527 ? 4.133 -11.987 11.251 1.00 83.69 527 ALA A O 1
ATOM 3979 N N . GLY A 1 528 ? 4.509 -13.984 12.184 1.00 80.56 528 GLY A N 1
ATOM 3980 C CA . GLY A 1 528 ? 3.243 -14.578 11.726 1.00 80.56 528 GLY A CA 1
ATOM 3981 C C . GLY A 1 528 ? 3.137 -14.832 10.212 1.00 80.56 528 GLY A C 1
ATOM 3982 O O . GLY A 1 528 ? 2.067 -15.219 9.734 1.00 80.56 528 GLY A O 1
ATOM 3983 N N . ILE A 1 529 ? 4.218 -14.633 9.448 1.00 90.12 529 ILE A N 1
ATOM 3984 C CA . ILE A 1 529 ? 4.294 -14.944 8.015 1.00 90.12 529 ILE A CA 1
ATOM 3985 C C . ILE A 1 529 ? 5.025 -16.274 7.810 1.00 90.12 529 ILE A C 1
ATOM 3987 O O . ILE A 1 529 ? 6.107 -16.501 8.351 1.00 90.12 529 ILE A O 1
ATOM 3991 N N . ALA A 1 530 ? 4.455 -17.160 6.996 1.00 90.44 530 ALA A N 1
ATOM 3992 C CA . ALA A 1 530 ? 5.081 -18.412 6.605 1.00 90.44 530 ALA A CA 1
ATOM 3993 C C . ALA A 1 530 ? 6.376 -18.143 5.822 1.00 90.44 530 ALA A C 1
ATOM 3995 O O . ALA A 1 530 ? 6.400 -17.353 4.880 1.00 90.44 530 ALA A O 1
ATOM 3996 N N . GLY A 1 531 ? 7.461 -18.818 6.201 1.00 91.44 531 GLY A N 1
ATOM 3997 C CA . GLY A 1 531 ? 8.762 -18.663 5.553 1.00 91.44 531 GLY A CA 1
ATOM 3998 C C . GLY A 1 531 ? 8.969 -19.623 4.381 1.00 91.44 531 GLY A C 1
ATOM 3999 O O . GLY A 1 531 ? 8.587 -20.793 4.450 1.00 91.44 531 GLY A O 1
ATOM 4000 N N . ASN A 1 532 ? 9.653 -19.148 3.337 1.00 93.81 532 ASN A N 1
ATOM 4001 C CA . ASN A 1 532 ? 10.049 -19.921 2.156 1.00 93.81 532 ASN A CA 1
ATOM 4002 C C . ASN A 1 532 ? 8.856 -20.561 1.418 1.00 93.81 532 ASN A C 1
ATOM 4004 O O . ASN A 1 532 ? 8.909 -21.728 1.014 1.00 93.81 532 ASN A O 1
ATOM 4008 N N . VAL A 1 533 ? 7.772 -19.799 1.256 1.00 94.69 533 VAL A N 1
ATOM 4009 C CA . VAL A 1 533 ? 6.558 -20.240 0.556 1.00 94.69 533 VAL A CA 1
ATOM 4010 C C . VAL A 1 533 ? 6.366 -19.436 -0.725 1.00 94.69 533 VAL A C 1
ATOM 4012 O O . VAL A 1 533 ? 6.462 -18.211 -0.735 1.00 94.69 533 VAL A O 1
ATOM 4015 N N . THR A 1 534 ? 6.033 -20.133 -1.809 1.00 94.50 534 THR A N 1
ATOM 4016 C CA . THR A 1 534 ? 5.642 -19.516 -3.079 1.00 94.50 534 THR A CA 1
ATOM 4017 C C . THR A 1 534 ? 4.178 -19.819 -3.359 1.00 94.50 534 THR A C 1
ATOM 4019 O O . THR A 1 534 ? 3.785 -20.984 -3.392 1.00 94.50 534 THR A O 1
ATOM 4022 N N . ILE A 1 535 ? 3.391 -18.773 -3.601 1.00 92.62 535 ILE A N 1
ATOM 4023 C CA . ILE A 1 535 ? 1.962 -18.855 -3.905 1.00 92.62 535 ILE A CA 1
ATOM 4024 C C . ILE A 1 535 ? 1.730 -18.492 -5.371 1.00 92.62 535 ILE A C 1
ATOM 4026 O O . ILE A 1 535 ? 2.145 -17.427 -5.837 1.00 92.62 535 ILE A O 1
ATOM 4030 N N . ASP A 1 536 ? 1.045 -19.366 -6.108 1.00 89.31 536 ASP A N 1
ATOM 4031 C CA . ASP A 1 536 ? 0.714 -19.147 -7.521 1.00 89.31 536 ASP A CA 1
ATOM 4032 C C . ASP A 1 536 ? -0.690 -18.551 -7.738 1.00 89.31 536 ASP A C 1
ATOM 4034 O O . ASP A 1 536 ? -1.016 -18.121 -8.856 1.00 89.31 536 ASP A O 1
ATOM 4038 N N . ALA A 1 537 ? -1.502 -18.482 -6.677 1.00 86.50 537 ALA A N 1
ATOM 4039 C CA . ALA A 1 537 ? -2.818 -17.863 -6.693 1.00 86.50 537 ALA A CA 1
ATOM 4040 C C . ALA A 1 537 ? -2.718 -16.375 -7.082 1.00 86.50 537 ALA A C 1
ATOM 4042 O O . ALA A 1 537 ? -1.820 -15.663 -6.618 1.00 86.50 537 ALA A O 1
ATOM 4043 N N . PRO A 1 538 ? -3.618 -15.876 -7.950 1.00 89.81 538 PRO A N 1
ATOM 4044 C CA . PRO A 1 538 ? -3.564 -14.495 -8.392 1.00 89.81 538 PRO A CA 1
ATOM 4045 C C . PRO A 1 538 ? -3.998 -13.544 -7.269 1.00 89.81 538 PRO A C 1
ATOM 4047 O O . PRO A 1 538 ? -5.105 -13.653 -6.742 1.00 89.81 538 PRO A O 1
ATOM 4050 N N . VAL A 1 539 ? -3.143 -12.573 -6.955 1.00 93.44 539 VAL A N 1
ATOM 4051 C CA . VAL A 1 539 ? -3.394 -11.525 -5.953 1.00 93.44 539 VAL A CA 1
ATOM 4052 C C . VAL A 1 539 ? -3.330 -10.141 -6.583 1.00 93.44 539 VAL A C 1
ATOM 4054 O O . VAL A 1 539 ? -2.798 -9.958 -7.684 1.00 93.44 539 VAL A O 1
ATOM 4057 N N . SER A 1 540 ? -3.880 -9.143 -5.898 1.00 94.19 540 SER A N 1
ATOM 4058 C CA . SER A 1 540 ? -3.866 -7.765 -6.379 1.00 94.19 540 SER A CA 1
ATOM 4059 C C . SER A 1 540 ? -3.418 -6.788 -5.309 1.00 94.19 540 SER A C 1
ATOM 4061 O O . SER A 1 540 ? -3.627 -7.018 -4.127 1.00 94.19 540 SER A O 1
ATOM 4063 N N . HIS A 1 541 ? -2.908 -5.625 -5.719 1.00 95.88 541 HIS A N 1
ATOM 4064 C CA . HIS A 1 541 ? -2.736 -4.493 -4.800 1.00 95.88 541 HIS A CA 1
ATOM 4065 C C . HIS A 1 541 ? -4.023 -4.045 -4.109 1.00 95.88 541 HIS A C 1
ATOM 4067 O O . HIS A 1 541 ? -3.953 -3.372 -3.087 1.00 95.88 541 HIS A O 1
ATOM 4073 N N . LEU A 1 542 ? -5.185 -4.452 -4.628 1.00 93.50 542 LEU A N 1
ATOM 4074 C CA . LEU A 1 542 ? -6.472 -4.325 -3.944 1.00 93.50 542 LEU A CA 1
ATOM 4075 C C . LEU A 1 542 ? -6.461 -4.949 -2.543 1.00 93.50 542 LEU A C 1
ATOM 4077 O O . LEU A 1 542 ? -7.217 -4.536 -1.674 1.00 93.50 542 LEU A O 1
ATOM 4081 N N . ASP A 1 543 ? -5.604 -5.950 -2.353 1.00 94.50 543 ASP A N 1
ATOM 4082 C CA . ASP A 1 543 ? -5.510 -6.764 -1.150 1.00 94.50 543 ASP A CA 1
ATOM 4083 C C . ASP A 1 543 ? -4.566 -6.178 -0.108 1.00 94.50 543 ASP A C 1
ATOM 4085 O O . ASP A 1 543 ? -4.572 -6.646 1.024 1.00 94.50 543 ASP A O 1
ATOM 4089 N N . VAL A 1 544 ? -3.782 -5.146 -0.447 1.00 95.69 544 VAL A N 1
ATOM 4090 C CA . VAL A 1 544 ? -2.806 -4.562 0.485 1.00 95.69 544 VAL A CA 1
ATOM 4091 C C . VAL A 1 544 ? -3.502 -3.978 1.710 1.00 95.69 544 VAL A C 1
ATOM 4093 O O . VAL A 1 544 ? -3.171 -4.379 2.818 1.00 95.69 544 VAL A O 1
ATOM 4096 N N . VAL A 1 545 ? -4.484 -3.087 1.526 1.00 93.88 545 VAL A N 1
ATOM 4097 C CA . VAL A 1 545 ? -5.211 -2.482 2.658 1.00 93.88 545 VAL A CA 1
ATOM 4098 C C . VAL A 1 545 ? -5.882 -3.539 3.534 1.00 93.88 545 VAL A C 1
ATOM 4100 O O . VAL A 1 545 ? -5.519 -3.599 4.700 1.00 93.88 545 VAL A O 1
ATOM 4103 N N . PRO A 1 546 ? -6.773 -4.422 3.034 1.00 91.00 546 PRO A N 1
ATOM 4104 C CA . PRO A 1 546 ? -7.437 -5.376 3.920 1.00 91.00 546 PRO A CA 1
ATOM 4105 C C . PRO A 1 546 ? -6.458 -6.357 4.578 1.00 91.00 546 PRO A C 1
ATOM 4107 O O . PRO A 1 546 ? -6.723 -6.816 5.676 1.00 91.00 546 PRO A O 1
ATOM 4110 N N . THR A 1 547 ? -5.322 -6.672 3.946 1.00 92.38 547 THR A N 1
ATOM 4111 C CA . THR A 1 547 ? -4.284 -7.491 4.594 1.00 92.38 547 THR A CA 1
ATOM 4112 C C . THR A 1 547 ? -3.618 -6.741 5.741 1.00 92.38 547 THR A C 1
ATOM 4114 O O . THR A 1 547 ? -3.431 -7.312 6.805 1.00 92.38 547 THR A O 1
ATOM 4117 N N . LEU A 1 548 ? -3.249 -5.475 5.536 1.00 92.19 548 LEU A N 1
ATOM 4118 C CA . LEU A 1 548 ? -2.605 -4.679 6.578 1.00 92.19 548 LEU A CA 1
ATOM 4119 C C . LEU A 1 548 ? -3.534 -4.432 7.762 1.00 92.19 548 LEU A C 1
ATOM 4121 O O . LEU A 1 548 ? -3.077 -4.532 8.890 1.00 92.19 548 LEU A O 1
ATOM 4125 N N . LEU A 1 549 ? -4.813 -4.147 7.513 1.00 85.50 549 LEU A N 1
ATOM 4126 C CA . LEU A 1 549 ? -5.783 -3.963 8.589 1.00 85.50 549 LEU A CA 1
ATOM 4127 C C . LEU A 1 549 ? -5.910 -5.241 9.434 1.00 85.50 549 LEU A C 1
ATOM 4129 O O . LEU A 1 549 ? -5.697 -5.186 10.636 1.00 85.50 549 LEU A O 1
ATOM 4133 N N . ASP A 1 550 ? -6.096 -6.400 8.795 1.00 82.00 550 ASP A N 1
ATOM 4134 C CA . ASP A 1 550 ? -6.185 -7.704 9.473 1.00 82.00 550 ASP A CA 1
ATOM 4135 C C . ASP A 1 550 ? -4.933 -8.024 10.320 1.00 82.00 550 ASP A C 1
ATOM 4137 O O . ASP A 1 550 ? -5.030 -8.394 11.489 1.00 82.00 550 ASP A O 1
ATOM 4141 N N . TYR A 1 551 ? -3.732 -7.801 9.774 1.00 81.75 551 TYR A N 1
ATOM 4142 C CA . TYR A 1 551 ? -2.481 -8.028 10.512 1.00 81.75 551 TYR A CA 1
ATOM 4143 C C . TYR A 1 551 ? -2.267 -7.081 11.691 1.00 81.75 551 TYR A C 1
ATOM 4145 O O . TYR A 1 551 ? -1.582 -7.461 12.635 1.00 81.75 551 TYR A O 1
ATOM 4153 N N . LEU A 1 552 ? -2.816 -5.869 11.620 1.00 78.75 552 LEU A N 1
ATOM 4154 C CA . LEU A 1 552 ? -2.699 -4.855 12.665 1.00 78.75 552 LEU A CA 1
ATOM 4155 C C . LEU A 1 552 ? -3.863 -4.893 13.661 1.00 78.75 552 LEU A C 1
ATOM 4157 O O . LEU A 1 552 ? -3.942 -4.021 14.518 1.00 78.75 552 LEU A O 1
ATOM 4161 N N . GLY A 1 553 ? -4.779 -5.857 13.535 1.00 72.00 553 GLY A N 1
ATOM 4162 C CA . GLY A 1 553 ? -5.968 -5.919 14.380 1.00 72.00 553 GLY A CA 1
ATOM 4163 C C . GLY A 1 553 ? -6.969 -4.789 14.120 1.00 72.00 553 GLY A C 1
ATOM 4164 O O . GLY A 1 553 ? -7.804 -4.478 14.962 1.00 72.00 553 GLY A O 1
ATOM 4165 N N . ILE A 1 554 ? -6.884 -4.148 12.954 1.00 74.50 554 ILE A N 1
ATOM 4166 C CA . ILE A 1 554 ? -7.797 -3.086 12.547 1.00 74.50 554 ILE A CA 1
ATOM 4167 C C . ILE A 1 554 ? -8.975 -3.722 11.785 1.00 74.50 554 ILE A C 1
ATOM 4169 O O . ILE A 1 554 ? -8.752 -4.516 10.863 1.00 74.50 554 ILE A O 1
ATOM 4173 N N . PRO A 1 555 ? -10.226 -3.372 12.119 1.00 65.69 555 PRO A N 1
ATOM 4174 C CA . PRO A 1 555 ? -11.417 -3.886 11.448 1.00 65.69 555 PRO A CA 1
ATOM 4175 C C . PRO A 1 555 ? -11.414 -3.629 9.940 1.00 65.69 555 PRO A C 1
ATOM 4177 O O . PRO A 1 555 ? -10.875 -2.639 9.442 1.00 65.69 555 PRO A O 1
ATOM 4180 N N . LEU A 1 556 ? -12.013 -4.551 9.185 1.00 70.19 556 LEU A N 1
ATOM 4181 C CA . LEU A 1 556 ? -12.124 -4.432 7.733 1.00 70.19 556 LEU A CA 1
ATOM 4182 C C . LEU A 1 556 ? -13.377 -3.644 7.352 1.00 70.19 556 LEU A C 1
ATOM 4184 O O . LEU A 1 556 ? -14.475 -4.015 7.757 1.00 70.19 556 LEU A O 1
ATOM 4188 N N . PHE A 1 557 ? -13.242 -2.675 6.442 1.00 66.69 557 PHE A N 1
ATOM 4189 C CA . PHE A 1 557 ? -14.400 -1.964 5.892 1.00 66.69 557 PHE A CA 1
ATOM 4190 C C . PHE A 1 557 ? -15.403 -2.923 5.223 1.00 66.69 557 PHE A C 1
ATOM 4192 O O . PHE A 1 557 ? -15.017 -3.915 4.578 1.00 66.69 557 PHE A O 1
ATOM 4199 N N . PRO A 1 558 ? -16.709 -2.620 5.254 1.00 52.88 558 PRO A N 1
ATOM 4200 C CA . PRO A 1 558 ? -17.691 -3.455 4.611 1.00 52.88 558 PRO A CA 1
ATOM 4201 C C . PRO A 1 558 ? -17.570 -3.260 3.106 1.00 52.88 558 PRO A C 1
ATOM 4203 O O . PRO A 1 558 ? -17.323 -2.172 2.586 1.00 52.88 558 PRO A O 1
ATOM 4206 N N . ASN A 1 559 ? -17.774 -4.342 2.363 1.00 67.19 559 ASN A N 1
ATOM 4207 C CA . ASN A 1 559 ? -17.709 -4.326 0.902 1.00 67.19 559 ASN A CA 1
ATOM 4208 C C . ASN A 1 559 ? -16.352 -3.885 0.324 1.00 67.19 559 ASN A C 1
ATOM 4210 O O . ASN A 1 559 ? -16.306 -3.521 -0.857 1.00 67.19 559 ASN A O 1
ATOM 4214 N N . MET A 1 560 ? -15.247 -3.981 1.083 1.00 78.12 560 MET A N 1
ATOM 4215 C CA . MET A 1 560 ? -13.920 -3.880 0.473 1.00 78.12 560 MET A CA 1
ATOM 4216 C C . MET A 1 560 ? -13.842 -4.851 -0.709 1.00 78.12 560 MET A C 1
ATOM 4218 O O . MET A 1 560 ? -14.117 -6.051 -0.558 1.00 78.12 560 MET A O 1
ATOM 4222 N N . PRO A 1 561 ? -13.490 -4.361 -1.907 1.00 84.81 561 PRO A N 1
ATOM 4223 C CA . PRO A 1 561 ? -13.384 -5.230 -3.067 1.00 84.81 561 PRO A CA 1
ATOM 4224 C C . PRO A 1 561 ? -12.143 -6.135 -2.968 1.00 84.81 561 PRO A C 1
ATOM 4226 O O . PRO A 1 561 ? -12.122 -7.212 -3.567 1.00 84.81 561 PRO A O 1
ATOM 4229 N N . GLY A 1 562 ? -11.129 -5.727 -2.195 1.00 88.31 562 GLY A N 1
ATOM 4230 C CA . GLY A 1 562 ? -9.995 -6.566 -1.809 1.00 88.31 562 GLY A CA 1
ATOM 4231 C C . GLY A 1 562 ? -10.368 -7.628 -0.775 1.00 88.31 562 GLY A C 1
ATOM 4232 O O . GLY A 1 562 ? -11.451 -7.610 -0.195 1.00 88.31 562 GLY A O 1
ATOM 4233 N N . LYS A 1 563 ? -9.463 -8.576 -0.534 1.00 88.69 563 LYS A N 1
ATOM 4234 C CA . LYS A 1 563 ? -9.555 -9.525 0.592 1.00 88.69 563 LYS A CA 1
ATOM 4235 C C . LYS A 1 563 ? -8.218 -9.567 1.300 1.00 88.69 563 LYS A C 1
ATOM 4237 O O . LYS A 1 563 ? -7.191 -9.472 0.633 1.00 88.69 563 LYS A O 1
ATOM 4242 N N . SER A 1 564 ? -8.259 -9.764 2.612 1.00 90.88 564 SER A N 1
ATOM 4243 C CA . SER A 1 564 ? -7.056 -10.041 3.382 1.00 90.88 564 SER A CA 1
ATOM 4244 C C . SER A 1 564 ? -6.353 -11.289 2.847 1.00 90.88 564 SER A C 1
ATOM 4246 O O . SER A 1 564 ? -6.987 -12.297 2.515 1.00 90.88 564 SER A O 1
ATOM 4248 N N . LEU A 1 565 ? -5.030 -11.198 2.748 1.00 92.81 565 LEU A N 1
ATOM 4249 C CA . LEU A 1 565 ? -4.140 -12.304 2.428 1.00 92.81 565 LEU A CA 1
ATOM 4250 C C . LEU A 1 565 ? -3.644 -13.022 3.688 1.00 92.81 565 LEU A C 1
ATOM 4252 O O . LEU A 1 565 ? -2.889 -13.976 3.540 1.00 92.81 565 LEU A O 1
ATOM 4256 N N . ALA A 1 566 ? -4.060 -12.632 4.899 1.00 88.81 566 ALA A N 1
ATOM 4257 C CA . ALA A 1 566 ? -3.589 -13.244 6.146 1.00 88.81 566 ALA A CA 1
ATOM 4258 C C . ALA A 1 566 ? -3.731 -14.774 6.206 1.00 88.81 566 ALA A C 1
ATOM 4260 O O . ALA A 1 566 ? -2.758 -15.432 6.584 1.00 88.81 566 ALA A O 1
ATOM 4261 N N . PRO A 1 567 ? -4.832 -15.399 5.737 1.00 86.62 567 PRO A N 1
ATOM 4262 C CA . PRO A 1 567 ? -4.914 -16.861 5.689 1.00 86.62 567 PRO A CA 1
ATOM 4263 C C . PRO A 1 567 ? -3.850 -17.500 4.787 1.00 86.62 567 PRO A C 1
ATOM 4265 O O . PRO A 1 567 ? -3.376 -18.596 5.060 1.00 86.62 567 PRO A O 1
ATOM 4268 N N . VAL A 1 568 ? -3.461 -16.819 3.707 1.00 90.12 568 VAL A N 1
ATOM 4269 C CA . VAL A 1 568 ? -2.425 -17.304 2.787 1.00 90.12 568 VAL A CA 1
ATOM 4270 C C . VAL A 1 568 ? -1.032 -17.050 3.354 1.00 90.12 568 VAL A C 1
ATOM 4272 O O . VAL A 1 568 ? -0.164 -17.917 3.311 1.00 90.12 568 VAL A O 1
ATOM 4275 N N . LEU A 1 569 ? -0.831 -15.866 3.924 1.00 91.62 569 LEU A N 1
ATOM 4276 C CA . LEU A 1 569 ? 0.437 -15.435 4.490 1.00 91.62 569 LEU A CA 1
ATOM 4277 C C . LEU A 1 569 ? 0.829 -16.238 5.734 1.00 91.62 569 LEU A C 1
ATOM 4279 O O . LEU A 1 569 ? 2.004 -16.532 5.895 1.00 91.62 569 LEU A O 1
ATOM 4283 N N . SER A 1 570 ? -0.132 -16.661 6.557 1.00 87.88 570 SER A N 1
ATOM 4284 C CA . SER A 1 570 ? 0.089 -17.554 7.710 1.00 87.88 570 SER A CA 1
ATOM 4285 C C . SER A 1 570 ? 0.303 -19.027 7.331 1.00 87.88 570 SER A C 1
ATOM 4287 O O . SER A 1 570 ? 0.663 -19.836 8.182 1.00 87.88 570 SER A O 1
ATOM 4289 N N . GLY A 1 571 ? 0.102 -19.401 6.061 1.00 84.69 571 GLY A N 1
ATOM 4290 C CA . GLY A 1 571 ? 0.192 -20.790 5.599 1.00 84.69 571 GLY A CA 1
ATOM 4291 C C . GLY A 1 571 ? -1.068 -21.631 5.847 1.00 84.69 571 GLY A C 1
ATOM 4292 O O . GLY A 1 571 ? -1.048 -22.838 5.607 1.00 84.69 571 GLY A O 1
ATOM 4293 N N . ASN A 1 572 ? -2.172 -21.011 6.274 1.00 81.31 572 ASN A N 1
ATOM 4294 C CA . ASN A 1 572 ? -3.462 -21.674 6.492 1.00 81.31 572 ASN A CA 1
ATOM 4295 C C . ASN A 1 572 ? -4.225 -21.965 5.183 1.00 81.31 572 ASN A C 1
ATOM 4297 O O . ASN A 1 572 ? -5.174 -22.750 5.177 1.00 81.31 572 ASN A O 1
ATOM 4301 N N . SER A 1 573 ? -3.827 -21.344 4.069 1.00 83.31 573 SER A N 1
ATOM 4302 C CA . SER A 1 573 ? -4.420 -21.531 2.742 1.00 83.31 573 SER A CA 1
ATOM 4303 C C . SER A 1 573 ? -3.393 -21.299 1.630 1.00 83.31 573 SER A C 1
ATOM 4305 O O . SER A 1 573 ? -2.484 -20.488 1.768 1.00 83.31 573 SER A O 1
ATOM 4307 N N . ASP A 1 574 ? -3.564 -21.960 0.489 1.00 83.44 574 ASP A N 1
ATOM 4308 C CA . ASP A 1 574 ? -2.838 -21.687 -0.760 1.00 83.44 574 ASP A CA 1
ATOM 4309 C C . ASP A 1 574 ? -3.675 -20.877 -1.769 1.00 83.44 574 ASP A C 1
ATOM 4311 O O . ASP A 1 574 ? -3.173 -20.443 -2.808 1.00 83.44 574 ASP A O 1
ATOM 4315 N N . ILE A 1 575 ? -4.948 -20.626 -1.446 1.00 83.44 575 ILE A N 1
ATOM 4316 C CA . ILE A 1 575 ? -5.891 -19.853 -2.256 1.00 83.44 575 ILE A CA 1
ATOM 4317 C C . ILE A 1 575 ? -6.426 -18.637 -1.502 1.00 83.44 575 ILE A C 1
ATOM 4319 O O . ILE A 1 575 ? -6.637 -18.663 -0.287 1.00 83.44 575 ILE A O 1
ATOM 4323 N N . VAL A 1 576 ? -6.744 -17.579 -2.247 1.00 83.25 576 VAL A N 1
ATOM 4324 C CA . VAL A 1 576 ? -7.506 -16.443 -1.717 1.00 83.25 576 VAL A CA 1
ATOM 4325 C C . VAL A 1 576 ? -8.995 -16.753 -1.857 1.00 83.25 576 VAL A C 1
ATOM 4327 O O . VAL A 1 576 ? -9.542 -16.763 -2.962 1.00 83.25 576 VAL A O 1
ATOM 4330 N N . SER A 1 577 ? -9.657 -17.029 -0.733 1.00 79.38 577 SER A N 1
ATOM 4331 C CA . SER A 1 577 ? -11.074 -17.409 -0.717 1.00 79.38 577 SER A CA 1
ATOM 4332 C C . SER A 1 577 ? -11.956 -16.366 -1.416 1.00 79.38 577 SER A C 1
ATOM 4334 O O . SER A 1 577 ? -11.813 -15.156 -1.223 1.00 79.38 577 SER A O 1
ATOM 4336 N N . GLY A 1 578 ? -12.868 -16.840 -2.270 1.00 76.19 578 GLY A N 1
ATOM 4337 C CA . GLY A 1 578 ? -13.791 -15.989 -3.026 1.00 76.19 578 GLY A CA 1
ATOM 4338 C C . GLY A 1 578 ? -13.147 -15.155 -4.144 1.00 76.19 578 GLY A C 1
ATOM 4339 O O . GLY A 1 578 ? -13.813 -14.271 -4.683 1.00 76.19 578 GLY A O 1
ATOM 4340 N N . ARG A 1 579 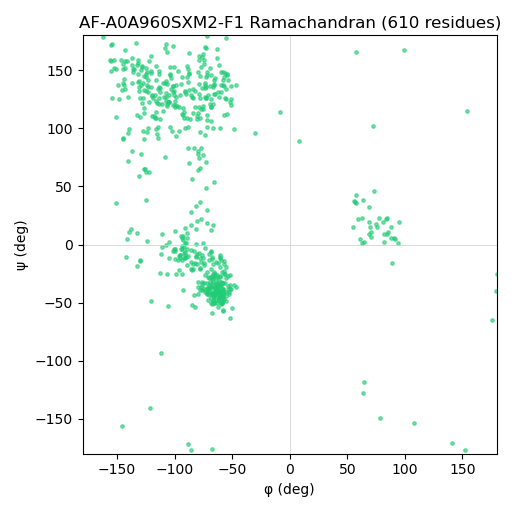? -11.880 -15.412 -4.508 1.00 82.31 579 ARG A N 1
ATOM 4341 C CA . ARG A 1 579 ? -11.162 -14.716 -5.589 1.00 82.31 579 ARG A CA 1
ATOM 4342 C C . ARG A 1 579 ? -10.789 -15.667 -6.725 1.00 82.31 579 ARG A C 1
ATOM 4344 O O . ARG A 1 579 ? -9.773 -16.346 -6.675 1.00 82.31 579 ARG A O 1
ATOM 4351 N N . GLU A 1 580 ? -11.577 -15.663 -7.795 1.00 78.75 580 GLU A N 1
ATOM 4352 C CA . GLU A 1 580 ? -11.235 -16.423 -9.011 1.00 78.75 580 GLU A CA 1
ATOM 4353 C C . GLU A 1 580 ? -10.484 -15.578 -10.047 1.00 78.75 580 GLU A C 1
ATOM 4355 O O . GLU A 1 580 ? -9.742 -16.105 -10.875 1.00 78.75 580 GLU A O 1
ATOM 4360 N N . THR A 1 581 ? -10.675 -14.256 -10.023 1.00 87.75 581 THR A N 1
ATOM 4361 C CA . THR A 1 581 ? -10.111 -13.350 -11.027 1.00 87.75 581 THR A CA 1
ATOM 4362 C C . THR A 1 581 ? -9.699 -12.008 -10.442 1.00 87.75 581 THR A C 1
ATOM 4364 O O . THR A 1 581 ? -10.339 -11.507 -9.519 1.00 87.75 581 THR A O 1
ATOM 4367 N N . ILE A 1 582 ? -8.699 -11.386 -11.061 1.00 90.75 582 ILE A N 1
ATOM 4368 C CA . ILE A 1 582 ? -8.226 -10.033 -10.775 1.00 90.75 582 ILE A CA 1
ATOM 4369 C C . ILE A 1 582 ? -8.633 -9.085 -11.898 1.00 90.75 582 ILE A C 1
ATOM 4371 O O . ILE A 1 582 ? -8.578 -9.434 -13.080 1.00 90.75 582 ILE A O 1
ATOM 4375 N N . LEU A 1 583 ? -9.023 -7.869 -11.519 1.00 90.81 583 LEU A N 1
ATOM 4376 C CA . LEU A 1 583 ? -9.415 -6.806 -12.432 1.00 90.81 583 LEU A CA 1
ATOM 4377 C C . LEU A 1 583 ? -8.346 -5.711 -12.458 1.00 90.81 583 LEU A C 1
ATOM 4379 O O . LEU A 1 583 ? -7.848 -5.301 -11.415 1.00 90.81 583 LEU A O 1
ATOM 4383 N N . ALA A 1 584 ? -8.054 -5.188 -13.646 1.00 89.19 584 ALA A N 1
ATOM 4384 C CA . ALA A 1 584 ? -7.209 -4.010 -13.826 1.00 89.19 584 ALA A CA 1
ATOM 4385 C C . ALA A 1 584 ? -7.863 -3.017 -14.794 1.00 89.19 584 ALA A C 1
ATOM 4387 O O . ALA A 1 584 ? -8.673 -3.381 -15.656 1.00 89.19 584 ALA A O 1
ATOM 4388 N N . SER A 1 585 ? -7.513 -1.739 -14.667 1.00 88.88 585 SER A N 1
ATOM 4389 C CA . SER A 1 585 ? -8.067 -0.669 -15.498 1.00 88.88 585 SER A CA 1
ATOM 4390 C C . SER A 1 585 ? -6.994 0.300 -15.979 1.00 88.88 585 SER A C 1
ATOM 4392 O O . SER A 1 585 ? -6.013 0.545 -15.290 1.00 88.88 585 SER A O 1
ATOM 4394 N N . ALA A 1 586 ? -7.190 0.866 -17.169 1.00 86.31 586 ALA A N 1
ATOM 4395 C CA . ALA A 1 586 ? -6.428 2.015 -17.651 1.00 86.31 586 ALA A CA 1
ATOM 4396 C C . ALA A 1 586 ? -7.388 3.118 -18.084 1.00 86.31 586 ALA A C 1
ATOM 4398 O O . ALA A 1 586 ? -8.472 2.823 -18.593 1.00 86.31 586 ALA A O 1
ATOM 4399 N N . HIS A 1 587 ? -6.964 4.360 -17.850 1.00 80.56 587 HIS A N 1
ATOM 4400 C CA . HIS A 1 587 ? -7.792 5.554 -18.007 1.00 80.56 587 HIS A CA 1
ATOM 4401 C C . HIS A 1 587 ? -7.060 6.777 -18.584 1.00 80.56 587 HIS A C 1
ATOM 4403 O O . HIS A 1 587 ? -7.706 7.750 -18.952 1.00 80.56 587 HIS A O 1
ATOM 4409 N N . GLU A 1 588 ? -5.726 6.764 -18.691 1.00 77.69 588 GLU A N 1
ATOM 4410 C CA . GLU A 1 588 ? -4.981 7.978 -19.055 1.00 77.69 588 GLU A CA 1
ATOM 4411 C C . GLU A 1 588 ? -4.953 8.236 -20.574 1.00 77.69 588 GLU A C 1
ATOM 4413 O O . GLU A 1 588 ? -5.327 9.311 -21.034 1.00 77.69 588 GLU A O 1
ATOM 4418 N N . LYS A 1 589 ? -4.514 7.256 -21.376 1.00 76.88 589 LYS A N 1
ATOM 4419 C CA . LYS A 1 589 ? -4.431 7.378 -22.852 1.00 76.88 589 LYS A CA 1
ATOM 4420 C C . LYS A 1 589 ? -5.617 6.748 -23.586 1.00 76.88 589 LYS A C 1
ATOM 4422 O O . LYS A 1 589 ? -5.937 7.099 -24.722 1.00 76.88 589 LYS A O 1
ATOM 4427 N N . TYR A 1 590 ? -6.246 5.772 -22.955 1.00 84.44 590 TYR A N 1
ATOM 4428 C CA . TYR A 1 590 ? -7.428 5.068 -23.432 1.00 84.44 590 TYR A CA 1
ATOM 4429 C C . TYR A 1 590 ? -8.163 4.514 -22.218 1.00 84.44 590 TYR A C 1
ATOM 4431 O O . TYR A 1 590 ? -7.551 4.304 -21.171 1.00 84.44 590 TYR A O 1
ATOM 4439 N N . ASP A 1 591 ? -9.452 4.242 -22.391 1.00 86.56 591 ASP A N 1
ATOM 4440 C CA . ASP A 1 591 ? -10.234 3.536 -21.387 1.00 86.56 591 ASP A CA 1
ATOM 4441 C C . ASP A 1 591 ? -10.217 2.041 -21.695 1.00 86.56 591 ASP A C 1
ATOM 4443 O O . ASP A 1 591 ? -10.692 1.600 -22.749 1.00 86.56 591 ASP A O 1
ATOM 4447 N N . GLY A 1 592 ? -9.662 1.262 -20.772 1.00 89.94 592 GLY A N 1
ATOM 4448 C CA . GLY A 1 592 ? -9.541 -0.184 -20.887 1.00 89.94 592 GLY A CA 1
ATOM 4449 C C . GLY A 1 592 ? -9.896 -0.905 -19.592 1.00 89.94 592 GLY A C 1
ATOM 4450 O O . GLY A 1 592 ? -9.751 -0.363 -18.492 1.00 89.94 592 GLY A O 1
ATOM 4451 N N . ARG A 1 593 ? -10.382 -2.139 -19.730 1.00 92.19 593 ARG A N 1
ATOM 4452 C CA . ARG A 1 593 ? -10.630 -3.070 -18.623 1.00 92.19 593 ARG A CA 1
ATOM 4453 C C . ARG A 1 593 ? -9.982 -4.406 -18.932 1.00 92.19 593 ARG A C 1
ATOM 4455 O O . ARG A 1 593 ? -10.096 -4.885 -20.063 1.00 92.19 593 ARG A O 1
ATOM 4462 N N . ALA A 1 594 ? -9.342 -4.989 -17.932 1.00 92.56 594 ALA A N 1
ATOM 4463 C CA . ALA A 1 594 ? -8.811 -6.337 -17.978 1.00 92.56 594 ALA A CA 1
ATOM 4464 C C . ALA A 1 594 ? -9.408 -7.162 -16.838 1.00 92.56 594 ALA A C 1
ATOM 4466 O O . ALA A 1 594 ? -9.570 -6.648 -15.732 1.00 92.56 594 ALA A O 1
ATOM 4467 N N . VAL A 1 595 ? -9.709 -8.427 -17.116 1.00 93.62 595 VAL A N 1
ATOM 4468 C CA . VAL A 1 595 ? -9.958 -9.455 -16.100 1.00 93.62 595 VAL A CA 1
ATOM 4469 C C . VAL A 1 595 ? -9.054 -10.649 -16.394 1.00 93.62 595 VAL A C 1
ATOM 4471 O O . VAL A 1 595 ? -8.850 -10.991 -17.565 1.00 93.62 595 VAL A O 1
ATOM 4474 N N . CYS A 1 596 ? -8.469 -11.237 -15.353 1.00 91.00 596 CYS A N 1
ATOM 4475 C CA . CYS A 1 596 ? -7.519 -12.336 -15.476 1.00 91.00 596 CYS A CA 1
ATOM 4476 C C . CYS A 1 596 ? -7.650 -13.336 -14.323 1.00 91.00 596 CYS A C 1
ATOM 4478 O O . CYS A 1 596 ? -7.761 -12.922 -13.177 1.00 91.00 596 CYS A O 1
ATOM 4480 N N . ASP A 1 597 ? -7.566 -14.632 -14.616 1.00 86.62 597 ASP A N 1
ATOM 4481 C CA . ASP A 1 597 ? -7.479 -15.735 -13.635 1.00 86.62 597 ASP A CA 1
ATOM 4482 C C . ASP A 1 597 ? -6.017 -16.103 -13.278 1.00 86.62 597 ASP A C 1
ATOM 4484 O O . ASP A 1 597 ? -5.716 -17.168 -12.746 1.00 86.62 597 ASP A O 1
ATOM 4488 N N . GLY A 1 598 ? -5.067 -15.240 -13.645 1.00 80.50 598 GLY A N 1
ATOM 4489 C CA . GLY A 1 598 ? -3.625 -15.478 -13.577 1.00 80.50 598 GLY A CA 1
ATOM 4490 C C . GLY A 1 598 ? -3.022 -16.138 -14.827 1.00 80.50 598 GLY A C 1
ATOM 4491 O O . GLY A 1 598 ? -1.807 -16.069 -15.009 1.00 80.50 598 GLY A O 1
ATOM 4492 N N . ARG A 1 599 ? -3.831 -16.727 -15.720 1.00 83.50 599 ARG A N 1
ATOM 4493 C CA . ARG A 1 599 ? -3.374 -17.397 -16.953 1.00 83.50 599 ARG A CA 1
ATOM 4494 C C . ARG A 1 599 ? -3.959 -16.781 -18.222 1.00 83.50 599 ARG A C 1
ATOM 4496 O O . ARG A 1 599 ? -3.225 -16.538 -19.182 1.00 83.50 599 ARG A O 1
ATOM 4503 N N . TYR A 1 600 ? -5.267 -16.569 -18.260 1.00 89.31 600 TYR A N 1
ATOM 4504 C CA . TYR A 1 600 ? -5.997 -16.010 -19.390 1.00 89.31 600 TYR A CA 1
ATOM 4505 C C . TYR A 1 600 ? -6.378 -14.561 -19.109 1.00 89.31 600 TYR A C 1
ATOM 4507 O O . TYR A 1 600 ? -7.010 -14.257 -18.106 1.00 89.31 600 TYR A O 1
ATOM 4515 N N . TYR A 1 601 ? -6.049 -13.671 -20.045 1.00 91.06 601 TYR A N 1
ATOM 4516 C CA . TYR A 1 601 ? -6.406 -12.256 -19.977 1.00 91.06 601 TYR A CA 1
ATOM 4517 C C . TYR A 1 601 ? -7.521 -11.951 -20.966 1.00 91.06 601 TYR A C 1
ATOM 4519 O O . TYR A 1 601 ? -7.337 -12.090 -22.179 1.00 91.06 601 TYR A O 1
ATOM 4527 N N . TYR A 1 602 ? -8.649 -11.457 -20.465 1.00 93.88 602 TYR A N 1
ATOM 4528 C CA . TYR A 1 602 ? -9.642 -10.795 -21.298 1.00 93.88 602 TYR A CA 1
ATOM 4529 C C . TYR A 1 602 ? -9.486 -9.284 -21.165 1.00 93.88 602 TYR A C 1
ATOM 4531 O O . TYR A 1 602 ? -9.637 -8.727 -20.080 1.00 93.88 602 TYR A O 1
ATOM 4539 N N . ILE A 1 603 ? -9.186 -8.624 -22.284 1.00 93.56 603 ILE A N 1
ATOM 4540 C CA . ILE A 1 603 ? -8.965 -7.180 -22.351 1.00 93.56 603 ILE A CA 1
ATOM 4541 C C . ILE A 1 603 ? -9.996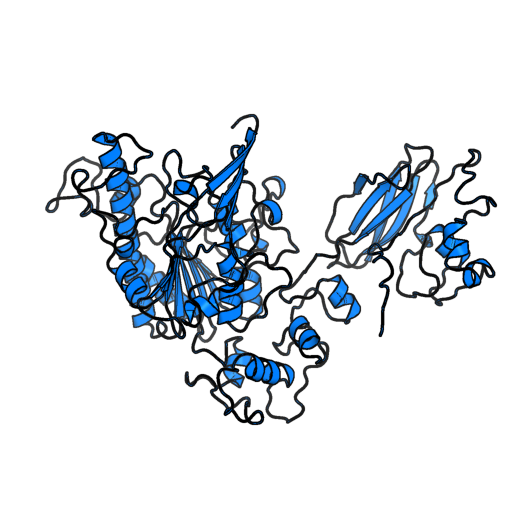 -6.552 -23.284 1.00 93.56 603 ILE A C 1
ATOM 4543 O O . ILE A 1 603 ? -10.089 -6.913 -24.459 1.00 93.56 603 ILE A O 1
ATOM 4547 N N . ARG A 1 604 ? -10.721 -5.550 -22.780 1.00 92.62 604 ARG A N 1
ATOM 4548 C CA . ARG A 1 604 ? -11.636 -4.722 -23.568 1.00 92.62 604 ARG A CA 1
ATOM 4549 C C . ARG A 1 604 ? -11.163 -3.274 -23.581 1.00 92.62 604 ARG A C 1
ATOM 4551 O O . ARG A 1 604 ? -11.229 -2.583 -22.567 1.00 92.62 604 ARG A O 1
ATOM 4558 N N . ASN A 1 605 ? -10.769 -2.802 -24.760 1.00 90.50 605 ASN A N 1
ATOM 4559 C CA . ASN A 1 605 ? -10.529 -1.384 -25.021 1.00 90.50 605 ASN A CA 1
ATOM 4560 C C . ASN A 1 605 ? -11.871 -0.720 -25.356 1.00 90.50 605 ASN A C 1
ATOM 4562 O O . ASN A 1 605 ? -12.494 -1.057 -26.362 1.00 90.50 605 ASN A O 1
ATOM 4566 N N . ILE A 1 606 ? -12.345 0.168 -24.484 1.00 87.75 606 ILE A N 1
ATOM 4567 C CA . ILE A 1 606 ? -13.694 0.746 -24.535 1.00 87.75 606 ILE A CA 1
ATOM 4568 C C . ILE A 1 606 ? -13.723 1.953 -25.470 1.00 87.75 606 ILE A C 1
ATOM 4570 O O . ILE A 1 606 ? -14.557 2.018 -26.372 1.00 87.75 606 ILE A O 1
ATOM 4574 N N . ARG A 1 607 ? -12.808 2.906 -25.274 1.00 79.31 607 ARG A N 1
ATOM 4575 C CA . ARG A 1 607 ? -12.653 4.065 -26.158 1.00 79.31 607 ARG A CA 1
ATOM 4576 C C . ARG A 1 607 ? -11.223 4.585 -26.144 1.00 79.31 607 ARG A C 1
ATOM 4578 O O . ARG A 1 607 ? -10.515 4.477 -25.144 1.00 79.31 607 ARG A O 1
ATOM 4585 N N . LYS A 1 608 ? -10.820 5.191 -27.260 1.00 68.44 608 LYS A N 1
ATOM 4586 C CA . LYS A 1 608 ? -9.609 6.010 -27.328 1.00 68.44 608 LYS A CA 1
ATOM 4587 C C . LYS A 1 608 ? -9.943 7.407 -26.801 1.00 68.44 608 LYS A C 1
ATOM 4589 O O . LYS A 1 608 ? -10.944 7.982 -27.226 1.00 68.44 608 LYS A O 1
ATOM 4594 N N . ILE A 1 609 ? -9.121 7.951 -25.908 1.00 62.91 609 ILE A N 1
ATOM 4595 C CA . ILE A 1 609 ? -9.274 9.335 -25.445 1.00 62.91 609 ILE A CA 1
ATOM 4596 C C . ILE A 1 609 ? -8.706 10.252 -26.538 1.00 62.91 609 ILE A C 1
ATOM 4598 O O . ILE A 1 609 ? -7.600 10.035 -27.038 1.00 62.91 609 ILE A O 1
ATOM 4602 N N . ALA A 1 610 ? -9.497 11.225 -26.999 1.00 47.03 610 ALA A N 1
ATOM 4603 C CA . ALA A 1 610 ? -9.091 12.128 -28.074 1.00 47.03 610 ALA A CA 1
ATOM 4604 C C . ALA A 1 610 ? -7.922 13.019 -27.615 1.00 47.03 610 ALA A C 1
ATOM 4606 O O . ALA A 1 610 ? -8.005 13.647 -26.565 1.00 47.03 610 ALA A O 1
ATOM 4607 N N . GLY A 1 611 ? -6.847 13.082 -28.408 1.00 53.16 611 GLY A N 1
ATOM 4608 C CA . GLY A 1 611 ? -5.638 13.855 -28.085 1.00 53.16 611 GLY A CA 1
ATOM 4609 C C . GLY A 1 611 ? -4.519 13.074 -27.382 1.00 53.16 611 GLY A C 1
ATOM 4610 O O . GLY A 1 611 ? -3.485 13.673 -27.099 1.00 53.16 611 GLY A O 1
ATOM 4611 N N . ALA A 1 612 ? -4.706 11.769 -27.137 1.00 44.56 612 ALA A N 1
ATOM 4612 C CA . ALA A 1 612 ? -3.673 10.849 -26.645 1.00 44.56 612 ALA A CA 1
ATOM 4613 C C . ALA A 1 612 ? -2.773 10.263 -27.746 1.00 44.56 612 ALA A C 1
ATOM 4615 O O . ALA A 1 612 ? -3.286 9.964 -28.862 1.00 44.56 612 ALA A O 1
#

Nearest PDB structures (foldseek):
  4miv-assembly4_G  TM=8.477E-01  e=3.431E-25  Homo sapiens
  4miv-assembly1_B  TM=8.475E-01  e=4.552E-25  Homo sapiens
  4miv-assembly3_F  TM=8.527E-01  e=9.489E-25  Homo sapiens
  1n2l-assembly1_A-2  TM=7.245E-01  e=1.579E-20  Homo sapiens
  1n2k-assembly1_A  TM=7.188E-01  e=8.973E-21  Homo sapiens

Sequence (612 aa):
MKTNDFPPRVPHLLLGMLCTLPPLTTSALDANANGVSDVWEALHPAAASAPAGDNDGDGVTNRREGACWTDPDDAGSALRTEGFQRSGNLSGFTFQERDWMRDSVLASSDLVEWTVLDPPRQGQTGDREVSIEDSAPRGFYQIARHDALNSDTDALTNLEEQKLGTDPLLWDTDGDKVADDVEFLIGTNPLLAGDNDGDNLPDDWEEWIIRSDDGDDVTDKTDVTAATDFDGDGVTDGDEFALGTSPVRALRNVLLFLTEDQGADLGCMGTVGLETPAVDALAQSGVMFERAFCLSPVCSPSKMAMFTGTYPHTTSAYRNVPNHGNSFPLSGDPSNLSLGGVHEDMPTLIEILRDRGFFTAVSHKTHVQPVRKWPYHKGYGQPTTAALATSYINDLVTSAGDRPFYMTFGIGAPHLPFRGILQNQGKWSATGGLTGDGHATNVDANAIVVPNCYPDEPGVRQDIADYYGAIECVDEVFGAVMAALQANGVLDETLVIYTSDHGIGLHRSKQSIYATGTRVPFIVAGAGIAGNVTIDAPVSHLDVVPTLLDYLGIPLFPNMPGKSLAPVLSGNSDIVSGRETILASAHEKYDGRAVCDGRYYYIRNIRKIAGA

Radius of gyration: 28.79 Å; Cα contacts (8 Å, |Δi|>4): 1330; chains: 1; bounding box: 95×60×67 Å